Protein AF-A0A9Q1QP41-F1 (afdb_monomer_lite)

Radius of gyration: 83.21 Å; chains: 1; bounding box: 174×72×227 Å

pLDDT: mean 77.7, std 18.62, range [24.88, 98.06]

Foldseek 3Di:
DPPPCCAQPNPDPPGHLVVLLLVLLPDPPRDLLNSQVVCCVRCVPPPFKDDDPPDSRWIWGQALLGIDIGHSPCSSVQFQPDDDVVVLVVQLPDPPPVSVVVRDDDDPVPVPDPDRHTPSVVVVVVVVVVVVVCVVDDDDDDQDFDQDPVPDPPHGDPVRRVSSCSSVCVVVVVVCQQVFFPDKAFLVVVCVLQCLLPVVLVPDPDDSLVSNVVSCVSLVDPDWDGDPGITTHHPPVVVSSVVVVVVSVVVVVVVVVVVVVVVVVVVVVVVVVVVVVVVVVVVVVVVVVVVVVVVVVVVVVVVVVVVVVVVVVVVVVVVVVVVVVVVVVVVVVVVVVVVVVVVVVVVVVVVVVVVVVVVVVVVVVVVVVVVVVVVVVVVVVVVVVVPPPPDPDDDDDDDDDDDDDDDDDDDDDDDPPVVVVVVVVVVVVVVVVVVVVVVVVVVVVVVVVVVVVVVVVVVVVVDDDDDDDDDDDDDDDDDDDDDDCPDVVVVVVVVVVVVVVVVVVVVVVVVVVVPD

Sequence (516 aa):
MGGLTCAFYGRQKPGGIIALLDEACMFPRSTHETFAEKLYQTFNNHKRFSKPKLSRTDFTICHYAGEVTYQTEFFLDKNKDYVVPEHQELLSASKCAFVASLFPPLPEDSSKSAKFSSIGTRFKQQLQSLLETLNATEPHYIRCIKPNNLLKPAIFENSNVLQQLRCGGVLEAIRISCAGFPTRKPFSEFIDRCRVLAPEVTNGSCDEATACRKILEKVKLQGYQIGKTKVFLRAGQMAEIDAIRNEVLGRSATIIQRKFKTYSSHKWFIGLQAAATQIQAYCRGAVINALSWCRQYLARQNYKRKIKAAIATQCAIRKELAKRELTNLRKAAKETGALQEAKGKLEKQVEELTLHLEMEKRKRADIEEMKTQENAKLQQALQELRALLEKEHGAAASKVTGEVLAAQGAPAIDNELINRLTAENERLKADLEETKKQENAKIQLALQEMQKKFQESANERGESVGPLVLEIPIVKEVPVVKEVEVTAQELIDKLTAENDQLKVTCLVAAIVRSSA

Structure (mmCIF, N/CA/C/O backbone):
data_AF-A0A9Q1QP41-F1
#
_entry.id   AF-A0A9Q1QP41-F1
#
loop_
_atom_site.group_PDB
_atom_site.id
_atom_site.type_symbol
_atom_site.label_atom_id
_atom_site.label_alt_id
_atom_site.label_comp_id
_atom_site.label_asym_id
_atom_site.label_entity_id
_atom_site.label_seq_id
_atom_site.pdbx_PDB_ins_code
_atom_site.Cartn_x
_atom_site.Cartn_y
_atom_site.Cartn_z
_atom_site.occupancy
_atom_site.B_iso_or_equiv
_atom_site.auth_seq_id
_atom_site.auth_comp_id
_atom_site.auth_asym_id
_atom_site.auth_atom_id
_atom_site.pdbx_PDB_model_num
ATOM 1 N N . MET A 1 1 ? -17.644 4.722 26.328 1.00 33.34 1 MET A N 1
ATOM 2 C CA . MET A 1 1 ? -17.989 3.424 26.961 1.00 33.34 1 MET A CA 1
ATOM 3 C C . MET A 1 1 ? -18.200 3.481 28.483 1.00 33.34 1 MET A C 1
ATOM 5 O O . MET A 1 1 ? -18.913 2.623 28.982 1.00 33.34 1 MET A O 1
ATOM 9 N N . GLY A 1 2 ? -17.671 4.462 29.232 1.00 32.28 2 GLY A N 1
ATOM 10 C CA . GLY A 1 2 ? -17.651 4.436 30.713 1.00 32.28 2 GLY A CA 1
ATOM 11 C C . GLY A 1 2 ? -18.984 4.406 31.493 1.00 32.28 2 GLY A C 1
ATOM 12 O O . GLY A 1 2 ? -18.949 4.301 32.712 1.00 32.28 2 GLY A O 1
ATOM 13 N N . GLY A 1 3 ? -20.151 4.476 30.842 1.00 39.06 3 GLY A N 1
ATOM 14 C CA . GLY A 1 3 ? -21.454 4.468 31.529 1.00 39.06 3 GLY A CA 1
ATOM 15 C C . GLY A 1 3 ? -21.936 3.096 32.025 1.00 39.06 3 GLY A C 1
ATOM 16 O O . GLY A 1 3 ? -22.858 3.045 32.830 1.00 39.06 3 GLY A O 1
ATOM 17 N N . LEU A 1 4 ? -21.344 1.990 31.553 1.00 42.78 4 LEU A N 1
ATOM 18 C CA . LEU A 1 4 ? -21.784 0.621 31.885 1.00 42.78 4 LEU A CA 1
ATOM 19 C C . LEU A 1 4 ? -20.853 -0.125 32.840 1.00 42.78 4 LEU A C 1
ATOM 21 O O . LEU A 1 4 ? -21.316 -0.911 33.664 1.00 42.78 4 LEU A O 1
ATOM 25 N N . THR A 1 5 ? -19.553 0.160 32.780 1.00 48.53 5 THR A N 1
ATOM 26 C CA . THR A 1 5 ? -18.561 -0.388 33.714 1.00 48.53 5 THR A CA 1
ATOM 27 C C . THR A 1 5 ? -18.840 0.003 35.166 1.00 48.53 5 THR A C 1
ATOM 29 O O . THR A 1 5 ? -18.451 -0.735 36.065 1.00 48.53 5 THR A O 1
ATOM 32 N N . CYS A 1 6 ? -19.555 1.107 35.412 1.00 44.22 6 CYS A N 1
ATOM 33 C CA . CYS A 1 6 ? -19.912 1.528 36.766 1.00 44.22 6 CYS A CA 1
ATOM 34 C C . CYS A 1 6 ? -20.887 0.555 37.464 1.00 44.22 6 CYS A C 1
ATOM 36 O O . CYS A 1 6 ? -20.656 0.192 38.610 1.00 44.22 6 CYS A O 1
ATOM 38 N N . ALA A 1 7 ? -21.923 0.062 36.771 1.00 48.47 7 ALA A N 1
ATOM 39 C CA . ALA A 1 7 ? -22.954 -0.786 37.386 1.00 48.47 7 ALA A CA 1
ATOM 40 C C . ALA A 1 7 ? -22.481 -2.231 37.646 1.00 48.47 7 ALA A C 1
ATOM 42 O O . ALA A 1 7 ? -22.622 -2.754 38.750 1.00 48.47 7 ALA A O 1
ATOM 43 N N . PHE A 1 8 ? -21.880 -2.879 36.642 1.00 53.25 8 PHE A N 1
ATOM 44 C CA . PHE A 1 8 ? -21.422 -4.271 36.773 1.00 53.25 8 PHE A CA 1
ATOM 45 C C . PHE A 1 8 ? -20.099 -4.404 37.544 1.00 53.25 8 PHE A C 1
ATOM 47 O O . PHE A 1 8 ? -19.937 -5.334 38.332 1.00 53.25 8 PHE A O 1
ATOM 54 N N . TYR A 1 9 ? -19.155 -3.477 37.333 1.00 51.72 9 TYR A N 1
ATOM 55 C CA . TYR A 1 9 ? -17.759 -3.609 37.778 1.00 51.72 9 TYR A CA 1
ATOM 56 C C . TYR A 1 9 ? -17.292 -2.519 38.759 1.00 51.72 9 TYR A C 1
ATOM 58 O O . TYR A 1 9 ? -16.102 -2.505 39.098 1.00 51.72 9 TYR A O 1
ATOM 66 N N . GLY A 1 10 ? -18.198 -1.635 39.198 1.00 48.97 10 GLY A N 1
ATOM 67 C CA . GLY A 1 10 ? -17.926 -0.387 39.921 1.00 48.97 10 GLY A CA 1
ATOM 68 C C . GLY A 1 10 ? -16.823 -0.457 40.979 1.00 48.97 10 GLY A C 1
ATOM 69 O O . GLY A 1 10 ? -16.811 -1.348 41.826 1.00 48.97 10 GLY A O 1
ATOM 70 N N . ARG A 1 11 ? -15.888 0.506 40.916 1.00 46.28 11 ARG A N 1
ATOM 71 C CA . ARG A 1 11 ? -14.775 0.665 41.876 1.00 46.28 11 ARG A CA 1
ATOM 72 C C . ARG A 1 11 ? -15.128 1.543 43.093 1.00 46.28 11 ARG A C 1
ATOM 74 O O . ARG A 1 11 ? -14.310 1.660 43.997 1.00 46.28 11 ARG A O 1
ATOM 81 N N . GLN A 1 12 ? -16.306 2.170 43.119 1.00 49.28 12 GLN A N 1
ATOM 82 C CA . GLN A 1 12 ? -16.814 2.957 44.254 1.00 49.28 12 GLN A CA 1
ATOM 83 C C . GLN A 1 12 ? -17.942 2.204 44.973 1.00 49.28 12 GLN A C 1
ATOM 85 O O . GLN A 1 12 ? -18.531 1.290 44.400 1.00 49.28 12 GLN A O 1
ATOM 90 N N . LYS A 1 13 ? -18.219 2.570 46.232 1.00 46.12 13 LYS A N 1
ATOM 91 C CA . LYS A 1 13 ? -19.338 2.015 47.012 1.00 46.12 13 LYS A CA 1
ATOM 92 C C . LYS A 1 13 ? -20.673 2.687 46.617 1.00 46.12 13 LYS A C 1
ATOM 94 O O . LYS A 1 13 ? -20.651 3.883 46.329 1.00 46.12 13 LYS A O 1
ATOM 99 N N . PRO A 1 14 ? -21.816 1.976 46.680 1.00 52.53 14 PRO A N 1
ATOM 100 C CA . PRO A 1 14 ? -21.934 0.539 46.942 1.00 52.53 14 PRO A CA 1
ATOM 101 C C . PRO A 1 14 ? -21.363 -0.292 45.781 1.00 52.53 14 PRO A C 1
ATOM 103 O O . PRO A 1 14 ? -21.375 0.144 44.634 1.00 52.53 14 PRO A O 1
ATOM 106 N N . GLY A 1 15 ? -20.796 -1.460 46.100 1.00 66.00 15 GLY A N 1
ATOM 107 C CA . GLY A 1 15 ? -20.036 -2.260 45.136 1.00 66.00 15 GLY A CA 1
ATOM 108 C C . GLY A 1 15 ? -20.881 -2.739 43.953 1.00 66.00 15 GLY A C 1
ATOM 109 O O . GLY A 1 15 ? -22.064 -3.030 44.108 1.00 66.00 15 GLY A O 1
ATOM 110 N N . GLY A 1 16 ? -20.262 -2.837 42.771 1.00 82.62 16 GLY A N 1
ATOM 111 C CA . GLY A 1 16 ? -20.932 -3.329 41.562 1.00 82.62 16 GLY A CA 1
ATOM 112 C C . GLY A 1 16 ? -21.461 -4.763 41.702 1.00 82.62 16 GLY A C 1
ATOM 113 O O . GLY A 1 16 ? -21.002 -5.523 42.552 1.00 82.62 16 GLY A O 1
ATOM 114 N N . ILE A 1 17 ? -22.398 -5.142 40.829 1.00 88.81 17 ILE A N 1
ATOM 115 C CA . ILE A 1 17 ? -23.192 -6.388 40.916 1.00 88.81 17 ILE A CA 1
ATOM 116 C C . ILE A 1 17 ? -22.341 -7.645 41.168 1.00 88.81 17 ILE A C 1
ATOM 118 O O . ILE A 1 17 ? -22.714 -8.473 41.994 1.00 88.81 17 ILE A O 1
ATOM 122 N N . ILE A 1 18 ? -21.178 -7.771 40.517 1.00 87.88 18 ILE A N 1
ATOM 123 C CA . ILE A 1 18 ? -20.282 -8.928 40.698 1.00 87.88 18 ILE A CA 1
ATOM 124 C C . ILE A 1 18 ? -19.702 -8.983 42.119 1.00 87.88 18 ILE A C 1
ATOM 126 O O . ILE A 1 18 ? -19.605 -10.059 42.689 1.00 87.88 18 ILE A O 1
ATOM 130 N N . ALA A 1 19 ? -19.385 -7.843 42.740 1.00 86.62 19 ALA A N 1
ATOM 131 C CA . ALA A 1 19 ? -18.871 -7.821 44.110 1.00 86.62 19 ALA A CA 1
ATOM 132 C C . ALA A 1 19 ? -19.938 -8.247 45.135 1.00 86.62 19 ALA A C 1
ATOM 134 O O . ALA A 1 19 ? -19.614 -8.927 46.102 1.00 86.62 19 ALA A O 1
ATOM 135 N N . LEU A 1 20 ? -21.209 -7.895 44.903 1.00 89.19 20 LEU A N 1
ATOM 136 C CA . LEU A 1 20 ? -22.331 -8.358 45.731 1.00 89.19 20 LEU A CA 1
ATOM 137 C C . LEU A 1 20 ? -22.623 -9.850 45.516 1.00 89.19 20 LEU A C 1
ATOM 139 O O . LEU A 1 20 ? -23.055 -10.521 46.450 1.00 89.19 20 LEU A O 1
ATOM 143 N N . LEU A 1 21 ? -22.381 -10.368 44.306 1.00 89.81 21 LEU A N 1
ATOM 144 C CA . LEU A 1 21 ? -22.495 -11.794 43.997 1.00 89.81 21 LEU A CA 1
ATOM 145 C C . LEU A 1 21 ? -21.377 -12.593 44.679 1.00 89.81 21 LEU A C 1
ATOM 147 O O . LEU A 1 21 ? -21.660 -13.608 45.307 1.00 89.81 21 LEU A O 1
ATOM 151 N N . ASP A 1 22 ? -20.134 -12.112 44.609 1.00 87.69 22 ASP A N 1
ATOM 152 C CA . ASP A 1 22 ? -18.974 -12.702 45.285 1.00 87.69 22 ASP A CA 1
ATOM 153 C C . ASP A 1 22 ? -19.175 -12.725 46.810 1.00 87.69 22 ASP A C 1
ATOM 155 O O . ASP A 1 22 ? -18.980 -13.754 47.451 1.00 87.69 22 ASP A O 1
ATOM 159 N N . GLU A 1 23 ? -19.647 -11.614 47.384 1.00 87.12 23 GLU A N 1
ATOM 160 C CA . GLU A 1 23 ? -19.999 -11.514 48.804 1.00 87.12 23 GLU A CA 1
ATOM 161 C C . GLU A 1 23 ? -21.119 -12.496 49.186 1.00 87.12 23 GLU A C 1
ATOM 163 O O . GLU A 1 23 ? -20.999 -13.211 50.179 1.00 87.12 23 GLU A O 1
ATOM 168 N N . ALA A 1 24 ? -22.184 -12.590 48.382 1.00 89.00 24 ALA A N 1
ATOM 169 C CA . ALA A 1 24 ? -23.269 -13.540 48.616 1.00 89.00 24 ALA A CA 1
ATOM 170 C C . ALA A 1 24 ? -22.795 -15.002 48.526 1.00 89.00 24 ALA A C 1
ATOM 172 O O . ALA A 1 24 ? -23.235 -15.823 49.329 1.00 89.00 24 ALA A O 1
ATOM 173 N N . CYS A 1 25 ? -21.866 -15.330 47.619 1.00 88.12 25 CYS A N 1
ATOM 174 C CA . CYS A 1 25 ? -21.309 -16.680 47.481 1.00 88.12 25 CYS A CA 1
ATOM 175 C C . CYS A 1 25 ? -20.514 -17.149 48.710 1.00 88.12 25 CYS A C 1
ATOM 177 O O . CYS A 1 25 ? -20.452 -18.354 48.947 1.00 88.12 25 CYS A O 1
ATOM 179 N N . MET A 1 26 ? -19.935 -16.231 49.494 1.00 83.75 26 MET A N 1
ATOM 180 C CA . MET A 1 26 ? -19.197 -16.563 50.723 1.00 83.75 26 MET A CA 1
ATOM 181 C C . MET A 1 26 ? -20.103 -16.865 51.931 1.00 83.75 26 MET A C 1
ATOM 183 O O . MET A 1 26 ? -19.627 -17.419 52.920 1.00 83.75 26 MET A O 1
ATOM 187 N N . PHE A 1 27 ? -21.394 -16.520 51.884 1.00 85.12 27 PHE A N 1
ATOM 188 C CA . PHE A 1 27 ? -22.331 -16.750 52.988 1.00 85.12 27 PHE A CA 1
ATOM 189 C C . PHE A 1 27 ? -23.117 -18.067 52.797 1.00 85.12 27 PHE A C 1
ATOM 191 O O . PHE A 1 27 ? -23.919 -18.156 51.866 1.00 85.12 27 PHE A O 1
ATOM 198 N N . PRO A 1 28 ? -22.998 -19.071 53.698 1.00 79.06 28 PRO A N 1
ATOM 199 C CA . PRO A 1 28 ? -23.593 -20.405 53.501 1.00 79.06 28 PRO A CA 1
ATOM 200 C C . PRO A 1 28 ? -25.126 -20.476 53.409 1.00 79.06 28 PRO A C 1
ATOM 202 O O . PRO A 1 28 ? -25.661 -21.517 53.045 1.00 79.06 28 PRO A O 1
ATOM 205 N N . ARG A 1 29 ? -25.841 -19.403 53.776 1.00 85.88 29 ARG A N 1
ATOM 206 C CA . ARG A 1 29 ? -27.313 -19.314 53.715 1.00 85.88 29 ARG A CA 1
ATOM 207 C C . ARG A 1 29 ? -27.829 -18.388 52.605 1.00 85.88 29 ARG A C 1
ATOM 209 O O . ARG A 1 29 ? -29.033 -18.160 52.538 1.00 85.88 29 ARG A O 1
ATOM 216 N N . SER A 1 30 ? -26.955 -17.846 51.754 1.00 88.00 30 SER A N 1
ATOM 217 C CA . SER A 1 30 ? -27.391 -17.045 50.606 1.00 88.00 30 SER A CA 1
ATOM 218 C C . SER A 1 30 ? -28.093 -17.913 49.573 1.00 88.00 30 SER A C 1
ATOM 220 O O . SER A 1 30 ? -27.521 -18.878 49.066 1.00 88.00 30 SER A O 1
ATOM 222 N N . THR A 1 31 ? -29.293 -17.501 49.192 1.00 91.75 31 THR A N 1
ATOM 223 C CA . THR A 1 31 ? -30.019 -18.028 48.036 1.00 91.75 31 THR A CA 1
ATOM 224 C C . THR A 1 31 ? -30.127 -16.956 46.946 1.00 91.75 31 THR A C 1
ATOM 226 O O . THR A 1 31 ? -29.880 -15.767 47.191 1.00 91.75 31 THR A O 1
ATOM 229 N N . HIS A 1 32 ? -30.486 -17.353 45.725 1.00 90.75 32 HIS A N 1
ATOM 230 C CA . HIS A 1 32 ? -30.602 -16.425 44.597 1.00 90.75 32 HIS A CA 1
ATOM 231 C C . HIS A 1 32 ? -31.661 -15.327 44.822 1.00 90.75 32 HIS A C 1
ATOM 233 O O . HIS A 1 32 ? -31.469 -14.190 44.392 1.00 90.75 32 HIS A O 1
ATOM 239 N N . GLU A 1 33 ? -32.712 -15.626 45.587 1.00 92.50 33 GLU A N 1
ATOM 240 C CA . GLU A 1 33 ? -33.729 -14.678 46.040 1.00 92.50 33 GLU A CA 1
ATOM 241 C C . GLU A 1 33 ? -33.132 -13.633 46.993 1.00 92.50 33 GLU A C 1
ATOM 243 O O . GLU A 1 33 ? -33.290 -12.435 46.762 1.00 92.50 33 GLU A O 1
ATOM 248 N N . THR A 1 34 ? -32.365 -14.053 48.010 1.00 92.75 34 THR A N 1
ATOM 249 C CA . THR A 1 34 ? -31.707 -13.109 48.941 1.00 92.75 34 THR A CA 1
ATOM 250 C C . THR A 1 34 ? -30.690 -12.207 48.232 1.00 92.75 34 THR A C 1
ATOM 252 O O . THR A 1 34 ? -30.554 -11.027 48.562 1.00 92.75 34 THR A O 1
ATOM 255 N N . PHE A 1 35 ? -30.014 -12.727 47.199 1.00 92.62 35 PHE A N 1
ATOM 256 C CA . PHE A 1 35 ? -29.148 -11.936 46.327 1.00 92.62 35 PHE A CA 1
ATOM 257 C C . PHE A 1 35 ? -29.953 -10.915 45.506 1.00 92.62 35 PHE A C 1
ATOM 259 O O . PHE A 1 35 ? -29.581 -9.740 45.467 1.00 92.62 35 PHE A O 1
ATOM 266 N N . ALA A 1 36 ? -31.081 -11.317 44.912 1.00 92.69 36 ALA A N 1
ATOM 267 C CA . ALA A 1 36 ? -31.972 -10.413 44.184 1.00 92.69 36 ALA A CA 1
ATOM 268 C C . ALA A 1 36 ? -32.502 -9.277 45.074 1.00 92.69 36 ALA A C 1
ATOM 270 O O . ALA A 1 36 ? -32.464 -8.110 44.681 1.00 92.69 36 ALA A O 1
ATOM 271 N N . GLU A 1 37 ? -32.927 -9.592 46.301 1.00 91.56 37 GLU A N 1
ATOM 272 C CA . GLU A 1 37 ? -33.357 -8.596 47.285 1.00 91.56 37 GLU A CA 1
ATOM 273 C C . GLU A 1 37 ? -32.246 -7.605 47.631 1.00 91.56 37 GLU A C 1
ATOM 275 O O . GLU A 1 37 ? -32.479 -6.392 47.605 1.00 91.56 37 GLU A O 1
ATOM 280 N N . LYS A 1 38 ? -31.018 -8.091 47.846 1.00 90.56 38 LYS A N 1
ATOM 281 C CA . LYS A 1 38 ? -29.847 -7.237 48.076 1.00 90.56 38 LYS A CA 1
ATOM 282 C C . LYS A 1 38 ? -29.550 -6.324 46.879 1.00 90.56 38 LYS A C 1
ATOM 284 O O . LYS A 1 38 ? -29.222 -5.152 47.080 1.00 90.56 38 LYS A O 1
ATOM 289 N N . LEU A 1 39 ? -29.716 -6.804 45.641 1.00 90.44 39 LEU A N 1
ATOM 290 C CA . LEU A 1 39 ? -29.603 -5.968 44.438 1.00 90.44 39 LEU A CA 1
ATOM 291 C C . LEU A 1 39 ? -30.684 -4.878 44.393 1.00 90.44 39 LEU A C 1
ATOM 293 O O . LEU A 1 39 ? -30.351 -3.718 44.150 1.00 90.44 39 LEU A O 1
ATOM 297 N N . TYR A 1 40 ? -31.954 -5.208 44.663 1.00 91.00 40 TYR A N 1
ATOM 298 C CA . TYR A 1 40 ? -33.032 -4.210 44.681 1.00 91.00 40 TYR A CA 1
ATOM 299 C C . TYR A 1 40 ? -32.802 -3.140 45.756 1.00 91.00 40 TYR A C 1
ATOM 301 O O . TYR A 1 40 ? -32.973 -1.956 45.474 1.00 91.00 40 TYR A O 1
ATOM 309 N N . GLN A 1 41 ? -32.378 -3.535 46.962 1.00 89.38 41 GLN A N 1
ATOM 310 C CA . GLN A 1 41 ? -32.048 -2.607 48.050 1.00 89.38 41 GLN A CA 1
ATOM 311 C C . GLN A 1 41 ? -30.871 -1.688 47.685 1.00 89.38 41 GLN A C 1
ATOM 313 O O . GLN A 1 41 ? -30.905 -0.498 47.985 1.00 89.38 41 GLN A O 1
ATOM 318 N N . THR A 1 42 ? -29.850 -2.223 47.007 1.00 87.62 42 THR A N 1
ATOM 319 C CA . THR A 1 42 ? -28.619 -1.483 46.679 1.00 87.62 42 THR A CA 1
ATOM 320 C C . THR A 1 42 ? -28.773 -0.540 45.479 1.00 87.62 42 THR A C 1
ATOM 322 O O . THR A 1 42 ? -28.139 0.515 45.443 1.00 87.62 42 THR A O 1
ATOM 325 N N . PHE A 1 43 ? -29.596 -0.901 44.488 1.00 87.00 43 PHE A N 1
ATOM 326 C CA . PHE A 1 43 ? -29.675 -0.198 43.199 1.00 87.00 43 PHE A CA 1
ATOM 327 C C . PHE A 1 43 ? -31.044 0.425 42.875 1.00 87.00 43 PHE A C 1
ATOM 329 O O . PHE A 1 43 ? -31.229 0.895 41.753 1.00 87.00 43 PHE A O 1
ATOM 336 N N . ASN A 1 44 ? -31.981 0.494 43.830 1.00 83.81 44 ASN A N 1
ATOM 337 C CA . ASN A 1 44 ? -33.319 1.092 43.658 1.00 83.81 44 ASN A CA 1
ATOM 338 C C . ASN A 1 44 ? -33.335 2.451 42.924 1.00 83.81 44 ASN A C 1
ATOM 340 O O . ASN A 1 44 ? -34.170 2.673 42.051 1.00 83.81 44 ASN A O 1
ATOM 344 N N . ASN A 1 45 ? -32.393 3.339 43.244 1.00 83.69 45 ASN A N 1
ATOM 345 C CA . ASN A 1 45 ? -32.300 4.700 42.712 1.00 83.69 45 ASN A CA 1
ATOM 346 C C . ASN A 1 45 ? -31.400 4.812 41.462 1.00 83.69 45 ASN A C 1
ATOM 348 O O . ASN A 1 45 ? -31.174 5.910 40.943 1.00 83.69 45 ASN A O 1
ATOM 352 N N . HIS A 1 46 ? -30.832 3.705 40.976 1.00 84.25 46 HIS A N 1
ATOM 353 C CA . HIS A 1 46 ? -29.846 3.727 39.901 1.00 84.25 46 HIS A CA 1
ATOM 354 C C . HIS A 1 46 ? -30.514 3.698 38.517 1.00 84.25 46 HIS A C 1
ATOM 356 O O . HIS A 1 46 ? -31.044 2.676 38.095 1.00 84.25 46 HIS A O 1
ATOM 362 N N . LYS A 1 47 ? -30.395 4.796 37.751 1.00 85.31 47 LYS A N 1
ATOM 363 C CA . LYS A 1 47 ? -31.036 5.058 36.431 1.00 85.31 47 LYS A CA 1
ATOM 364 C C . LYS A 1 47 ? -30.804 4.026 35.302 1.00 85.31 47 LYS A C 1
ATOM 366 O O . LYS A 1 47 ? -31.181 4.280 34.161 1.00 85.31 47 LYS A O 1
ATOM 371 N N . ARG A 1 48 ? -30.108 2.919 35.565 1.00 85.31 48 ARG A N 1
ATOM 372 C CA . ARG A 1 48 ? -29.816 1.827 34.617 1.00 85.31 48 ARG A CA 1
ATOM 373 C C . ARG A 1 48 ? -30.174 0.440 35.164 1.00 85.31 48 ARG A C 1
ATOM 375 O O . ARG A 1 48 ? -29.783 -0.547 34.554 1.00 85.31 48 ARG A O 1
ATOM 382 N N . PHE A 1 49 ? -30.859 0.368 36.301 1.00 89.75 49 PHE A N 1
ATOM 383 C CA . PHE A 1 49 ? -31.297 -0.859 36.961 1.00 89.75 49 PHE A CA 1
ATOM 384 C C . PHE A 1 49 ? -32.794 -0.744 37.275 1.00 89.75 49 PHE A C 1
ATOM 386 O O . PHE A 1 49 ? -33.256 0.315 37.696 1.00 89.75 49 PHE A O 1
ATOM 393 N N . SER A 1 50 ? -33.559 -1.813 37.068 1.00 89.69 50 SER A N 1
ATOM 394 C CA . SER A 1 50 ? -34.999 -1.841 37.337 1.00 89.69 50 SER A CA 1
ATOM 395 C C . SER A 1 50 ? -35.470 -3.233 37.768 1.00 89.69 50 SER A C 1
ATOM 397 O O . SER A 1 50 ? -34.925 -4.261 37.354 1.00 89.69 50 SER A O 1
ATOM 399 N N . LYS A 1 51 ? -36.503 -3.282 38.620 1.00 90.69 51 LYS A N 1
ATOM 400 C CA . LYS A 1 51 ? -37.169 -4.536 38.992 1.00 90.69 51 LYS A CA 1
ATOM 401 C C . LYS A 1 51 ? -38.263 -4.866 37.958 1.00 90.69 51 LYS A C 1
ATOM 403 O O . LYS A 1 51 ? -39.143 -4.027 37.749 1.00 90.69 51 LYS A O 1
ATOM 408 N N . PRO A 1 52 ? -38.247 -6.047 37.311 1.00 90.75 52 PRO A N 1
ATOM 409 C CA . PRO A 1 52 ? -39.328 -6.483 36.432 1.00 90.75 52 PRO A CA 1
ATOM 410 C C . PRO A 1 52 ? -40.632 -6.672 37.221 1.00 90.75 52 PRO A C 1
ATOM 412 O O . PRO A 1 52 ? -40.624 -7.112 38.366 1.00 90.75 52 PRO A O 1
ATOM 415 N N . LYS A 1 53 ? -41.775 -6.356 36.600 1.00 87.19 53 LYS A N 1
ATOM 416 C CA . LYS A 1 53 ? -43.088 -6.348 37.278 1.00 87.19 53 LYS A CA 1
ATOM 417 C C . LYS A 1 53 ? -43.626 -7.738 37.641 1.00 87.19 53 LYS A C 1
ATOM 419 O O . LYS A 1 53 ? -44.418 -7.850 38.568 1.00 87.19 53 LYS A O 1
ATOM 424 N N . LEU A 1 54 ? -43.244 -8.763 36.876 1.00 86.50 54 LEU A N 1
ATOM 425 C CA . LEU A 1 54 ? -43.816 -10.116 36.944 1.00 86.50 54 LEU A CA 1
ATOM 426 C C . LEU A 1 54 ? -42.958 -11.109 37.738 1.00 86.50 54 LEU A C 1
ATOM 428 O O . LEU A 1 54 ? -43.472 -12.136 38.168 1.00 86.50 54 LEU A O 1
ATOM 432 N N . SER A 1 55 ? -41.672 -10.812 37.941 1.00 87.88 55 SER A N 1
ATOM 433 C CA . SER A 1 55 ? -40.738 -11.695 38.640 1.00 87.88 55 SER A CA 1
ATOM 434 C C . SER A 1 55 ? -40.306 -11.100 39.976 1.00 87.88 55 SER A C 1
ATOM 436 O O . SER A 1 55 ? -40.092 -9.892 40.113 1.00 87.88 55 SER A O 1
ATOM 438 N N . ARG A 1 56 ? -40.180 -11.964 40.985 1.00 86.69 56 ARG A N 1
ATOM 439 C CA . ARG A 1 56 ? -39.724 -11.583 42.327 1.00 86.69 56 ARG A CA 1
ATOM 440 C C . ARG A 1 56 ? -38.204 -11.604 42.471 1.00 86.69 56 ARG A C 1
ATOM 442 O O . ARG A 1 56 ? -37.719 -10.903 43.360 1.00 86.69 56 ARG A O 1
ATOM 449 N N . THR A 1 57 ? -37.523 -12.361 41.610 1.00 90.81 57 THR A N 1
ATOM 450 C CA . THR A 1 57 ? -36.111 -12.772 41.681 1.00 90.81 57 THR A CA 1
ATOM 451 C C . THR A 1 57 ? -35.235 -12.141 40.601 1.00 90.81 57 THR A C 1
ATOM 453 O O . THR A 1 57 ? -34.031 -11.984 40.788 1.00 90.81 57 THR A O 1
ATOM 456 N N . ASP A 1 58 ? -35.811 -11.776 39.459 1.00 93.50 58 ASP A N 1
ATOM 457 C CA . ASP A 1 58 ? -35.032 -11.347 38.294 1.00 93.50 58 ASP A CA 1
ATOM 458 C C . ASP A 1 58 ? -34.754 -9.841 38.344 1.00 93.50 58 ASP A C 1
ATOM 460 O O . ASP A 1 58 ? -35.496 -9.076 38.966 1.00 93.50 58 ASP A O 1
ATOM 464 N N . PHE A 1 59 ? -33.705 -9.371 37.674 1.00 92.50 59 PHE A N 1
ATOM 465 C CA . PHE A 1 59 ? -33.381 -7.941 37.609 1.00 92.50 59 PHE A CA 1
ATOM 466 C C . PHE A 1 59 ? -33.151 -7.489 36.170 1.00 92.50 59 PHE A C 1
ATOM 468 O O . PHE A 1 59 ? -32.662 -8.247 35.341 1.00 92.50 59 PHE A O 1
ATOM 475 N N . THR A 1 60 ? -33.507 -6.246 35.855 1.00 91.56 60 THR A N 1
ATOM 476 C CA . THR A 1 60 ? -33.356 -5.680 34.508 1.00 91.56 60 THR A CA 1
ATOM 477 C C . THR A 1 60 ? -32.303 -4.583 34.505 1.00 91.56 60 THR A C 1
ATOM 479 O O . THR A 1 60 ? -32.237 -3.767 35.424 1.00 91.56 60 THR A O 1
ATOM 482 N N . ILE A 1 61 ? -31.454 -4.569 33.476 1.00 89.81 61 ILE A N 1
ATOM 483 C CA . ILE A 1 61 ? -30.416 -3.553 33.283 1.00 89.81 61 ILE A CA 1
ATOM 484 C C . ILE A 1 61 ? -30.596 -2.888 31.925 1.00 89.81 61 ILE A C 1
ATOM 486 O O . ILE A 1 61 ? -30.736 -3.544 30.894 1.00 89.81 61 ILE A O 1
ATOM 490 N N . CYS A 1 62 ? -30.557 -1.560 31.917 1.00 85.06 62 CYS A N 1
ATOM 491 C CA . CYS A 1 62 ? -30.713 -0.747 30.717 1.00 85.06 62 CYS A CA 1
ATOM 492 C C . CYS A 1 62 ? -29.344 -0.604 30.024 1.00 85.06 62 CYS A C 1
ATOM 494 O O . CYS A 1 62 ? -28.643 0.398 30.201 1.00 85.06 62 CYS A O 1
ATOM 496 N N . HIS A 1 63 ? -28.917 -1.609 29.260 1.00 80.19 63 HIS A N 1
ATOM 497 C CA . HIS A 1 63 ? -27.659 -1.571 28.510 1.00 80.19 63 HIS A CA 1
ATOM 498 C C . HIS A 1 63 ? -27.668 -0.496 27.406 1.00 80.19 63 HIS A C 1
ATOM 500 O O . HIS A 1 63 ? -28.664 0.171 27.129 1.00 80.19 63 HIS A O 1
ATOM 506 N N . TYR A 1 64 ? -26.523 -0.312 26.743 1.00 71.62 64 TYR A N 1
ATOM 507 C CA . TYR A 1 64 ? -26.415 0.576 25.582 1.00 71.62 64 TYR A CA 1
ATOM 508 C C . TYR A 1 64 ? -27.238 0.060 24.385 1.00 71.62 64 TYR A C 1
ATOM 510 O O . TYR A 1 64 ? -27.596 0.836 23.502 1.00 71.62 64 TYR A O 1
ATOM 518 N N . ALA A 1 65 ? -27.509 -1.250 24.353 1.00 68.38 65 ALA A N 1
ATOM 519 C CA . ALA A 1 65 ? -28.210 -1.931 23.271 1.00 68.38 65 ALA A CA 1
ATOM 520 C C . ALA A 1 65 ? -29.735 -2.041 23.477 1.00 68.38 65 ALA A C 1
ATOM 522 O O . ALA A 1 65 ? -30.447 -2.425 22.553 1.00 68.38 65 ALA A O 1
ATOM 523 N N . GLY A 1 66 ? -30.230 -1.712 24.672 1.00 78.81 66 GLY A N 1
ATOM 524 C CA . GLY A 1 66 ? -31.601 -1.976 25.107 1.00 78.81 66 GLY A CA 1
ATOM 525 C C . GLY A 1 66 ? -31.633 -2.498 26.543 1.00 78.81 66 GLY A C 1
ATOM 526 O O . GLY A 1 66 ? -30.595 -2.585 27.202 1.00 78.81 66 GLY A O 1
ATOM 527 N N . GLU A 1 67 ? -32.819 -2.834 27.033 1.00 85.25 67 GLU A N 1
ATOM 528 C CA . GLU A 1 67 ? -32.993 -3.435 28.357 1.00 85.25 67 GLU A CA 1
ATOM 529 C C . GLU A 1 67 ? -32.822 -4.957 28.288 1.00 85.25 67 GLU A C 1
ATOM 531 O O . GLU A 1 67 ? -33.262 -5.592 27.331 1.00 85.25 67 GLU A O 1
ATOM 536 N N . VAL A 1 68 ? -32.158 -5.535 29.290 1.00 89.12 68 VAL A N 1
ATOM 537 C CA . VAL A 1 68 ? -31.931 -6.982 29.410 1.00 89.12 68 VAL A CA 1
ATOM 538 C C . VAL A 1 68 ? -32.339 -7.419 30.809 1.00 89.12 68 VAL A C 1
ATOM 540 O O . VAL A 1 68 ? -31.808 -6.901 31.794 1.00 89.12 68 VAL A O 1
ATOM 543 N N . THR A 1 69 ? -33.276 -8.360 30.897 1.00 92.19 69 THR A N 1
ATOM 544 C CA . THR A 1 69 ? -33.669 -9.008 32.153 1.00 92.19 69 THR A CA 1
ATOM 545 C C . THR A 1 69 ? -32.812 -10.249 32.379 1.00 92.19 69 THR A C 1
ATOM 547 O O . THR A 1 69 ? -32.699 -11.103 31.503 1.00 92.19 69 THR A O 1
ATOM 550 N N . TYR A 1 70 ? -32.209 -10.339 33.559 1.00 92.94 70 TYR A N 1
ATOM 551 C CA . TYR A 1 70 ? -31.371 -11.440 34.012 1.00 92.94 70 TYR A CA 1
ATOM 552 C C . TYR A 1 70 ? -32.122 -12.260 35.058 1.00 92.94 70 TYR A C 1
ATOM 554 O O . TYR A 1 70 ? -32.524 -11.727 36.096 1.00 92.94 70 TYR A O 1
ATOM 562 N N . GLN A 1 71 ? -32.272 -13.555 34.789 1.00 94.00 71 GLN A N 1
ATOM 563 C CA . GLN A 1 71 ? -32.781 -14.523 35.757 1.00 94.00 71 GLN A CA 1
ATOM 564 C C . GLN A 1 71 ? -31.681 -14.851 36.766 1.00 94.00 71 GLN A C 1
ATOM 566 O O . GLN A 1 71 ? -30.581 -15.217 36.359 1.00 94.00 71 GLN A O 1
ATOM 571 N N . THR A 1 72 ? -31.949 -14.717 38.065 1.00 92.06 72 THR A N 1
ATOM 572 C CA . THR A 1 72 ? -30.938 -14.951 39.122 1.00 92.06 72 THR A CA 1
ATOM 573 C C . THR A 1 72 ? -30.721 -16.430 39.449 1.00 92.06 72 THR A C 1
ATOM 575 O O . THR A 1 72 ? -29.795 -16.770 40.185 1.00 92.06 72 THR A O 1
ATOM 578 N N . GLU A 1 73 ? -31.530 -17.325 38.888 1.00 92.31 73 GLU A N 1
ATOM 579 C CA . GLU A 1 73 ? -31.451 -18.766 39.119 1.00 92.31 73 GLU A CA 1
ATOM 580 C C . GLU A 1 73 ? -30.045 -19.332 38.811 1.00 92.31 73 GLU A C 1
ATOM 582 O O . GLU A 1 73 ? -29.443 -19.101 37.750 1.00 92.31 73 GLU A O 1
ATOM 587 N N . PHE A 1 74 ? -29.495 -20.070 39.779 1.00 90.62 74 PHE A N 1
ATOM 588 C CA . PHE A 1 74 ? -28.129 -20.608 39.778 1.00 90.62 74 PHE A CA 1
ATOM 589 C C . PHE A 1 74 ? -26.992 -19.567 39.642 1.00 90.62 74 PHE A C 1
ATOM 591 O O . PHE A 1 74 ? -25.858 -19.959 39.375 1.00 90.62 74 PHE A O 1
ATOM 598 N N . PHE A 1 75 ? -27.223 -18.253 39.815 1.00 91.44 75 PHE A N 1
ATOM 599 C CA . PHE A 1 75 ? -26.139 -17.249 39.725 1.00 91.44 75 PHE A CA 1
ATOM 600 C C . PHE A 1 75 ? -25.025 -17.481 40.751 1.00 91.44 75 PHE A C 1
ATOM 602 O O . PHE A 1 75 ? -23.852 -17.307 40.427 1.00 91.44 75 PHE A O 1
ATOM 609 N N . LEU A 1 76 ? -25.384 -17.870 41.979 1.00 89.56 76 LEU A N 1
ATOM 610 C CA . LEU A 1 76 ? -24.415 -18.157 43.038 1.00 89.56 76 LEU A CA 1
ATOM 611 C C . LEU A 1 76 ? -23.564 -19.376 42.667 1.00 89.56 76 LEU A C 1
ATOM 613 O O . LEU A 1 76 ? -22.341 -19.331 42.734 1.00 89.56 76 LEU A O 1
ATOM 617 N N . ASP A 1 77 ? -24.204 -20.452 42.220 1.00 87.62 77 ASP A N 1
ATOM 618 C CA . ASP A 1 77 ? -23.541 -21.733 41.966 1.00 87.62 77 ASP A CA 1
ATOM 619 C C . ASP A 1 77 ? -22.702 -21.708 40.684 1.00 87.62 77 ASP A C 1
ATOM 621 O O . ASP A 1 77 ? -21.629 -22.296 40.645 1.00 87.62 77 ASP A O 1
ATOM 625 N N . LYS A 1 78 ? -23.109 -20.913 39.685 1.00 90.06 78 LYS A N 1
ATOM 626 C CA . LYS A 1 78 ? -22.303 -20.593 38.492 1.00 90.06 78 LYS A CA 1
ATOM 627 C C . LYS A 1 78 ? -21.121 -19.650 38.774 1.00 90.06 78 LYS A C 1
ATOM 629 O O . LYS A 1 78 ? -20.296 -19.470 37.886 1.00 90.06 78 LYS A O 1
ATOM 634 N N . ASN A 1 79 ? -21.048 -19.005 39.943 1.00 89.69 79 ASN A N 1
ATOM 635 C CA . ASN A 1 79 ? -19.964 -18.072 40.296 1.00 89.69 79 ASN A CA 1
ATOM 636 C C . ASN A 1 79 ? -18.954 -18.662 41.299 1.00 89.69 79 ASN A C 1
ATOM 638 O O . ASN A 1 79 ? -17.808 -18.208 41.351 1.00 89.69 79 ASN A O 1
ATOM 642 N N . LYS A 1 80 ? -19.360 -19.684 42.065 1.00 84.56 80 LYS A N 1
ATOM 643 C CA . LYS A 1 80 ? -18.478 -20.526 42.885 1.00 84.56 80 LYS A CA 1
ATOM 644 C C . LYS A 1 80 ? -17.591 -21.380 41.961 1.00 84.56 80 LYS A C 1
ATOM 646 O O . LYS A 1 80 ? -18.032 -22.420 41.484 1.00 84.56 80 LYS A O 1
ATOM 651 N N . ASP A 1 81 ? -16.341 -20.964 41.734 1.00 73.25 81 ASP A N 1
ATOM 652 C CA . ASP A 1 81 ? -15.309 -21.721 40.984 1.00 73.25 81 ASP A CA 1
ATOM 653 C C . ASP A 1 81 ? -14.796 -22.910 41.840 1.00 73.25 81 ASP A C 1
ATOM 655 O O . ASP A 1 81 ? -13.625 -22.986 42.209 1.00 73.25 81 ASP A O 1
ATOM 659 N N . TYR A 1 82 ? -15.711 -23.781 42.293 1.00 71.81 82 TYR A N 1
ATOM 660 C CA . TYR A 1 82 ? -15.439 -24.802 43.309 1.00 71.81 82 TYR A CA 1
ATOM 661 C C . TYR A 1 82 ? -14.774 -26.043 42.705 1.00 71.81 82 TYR A C 1
ATOM 663 O O . TYR A 1 82 ? -15.432 -26.991 42.273 1.00 71.81 82 TYR A O 1
ATOM 671 N N . VAL A 1 83 ? -13.443 -26.033 42.716 1.00 70.94 83 VAL A N 1
ATOM 672 C CA . VAL A 1 83 ? -12.603 -27.210 42.481 1.00 70.94 83 VAL A CA 1
ATOM 673 C C . VAL A 1 83 ? -12.243 -27.831 43.831 1.00 70.94 83 VAL A C 1
ATOM 675 O O . VAL A 1 83 ? -11.755 -27.142 44.723 1.00 70.94 83 VAL A O 1
ATOM 678 N N . VAL A 1 84 ? -12.479 -29.136 43.971 1.00 80.56 84 VAL A N 1
ATOM 679 C CA . VAL A 1 84 ? -12.056 -29.945 45.126 1.00 80.56 84 VAL A CA 1
ATOM 680 C C . VAL A 1 84 ? -10.535 -30.159 45.034 1.00 80.56 84 VAL A C 1
ATOM 682 O O . VAL A 1 84 ? -10.103 -30.791 44.063 1.00 80.56 84 VAL A O 1
ATOM 685 N N . PRO A 1 85 ? -9.711 -29.649 45.974 1.00 80.69 85 PRO A N 1
ATOM 686 C CA . PRO A 1 85 ? -8.249 -29.751 45.894 1.00 80.69 85 PRO A CA 1
ATOM 687 C C . PRO A 1 85 ? -7.752 -31.193 45.758 1.00 80.69 85 PRO A C 1
ATOM 689 O O . PRO A 1 85 ? -6.919 -31.482 44.905 1.00 80.69 85 PRO A O 1
ATOM 692 N N . GLU A 1 86 ? -8.353 -32.116 46.504 1.00 85.50 86 GLU A N 1
ATOM 693 C CA . GLU A 1 86 ? -8.024 -33.542 46.524 1.00 85.50 86 GLU A CA 1
ATOM 694 C C . GLU A 1 86 ? -8.239 -34.204 45.148 1.00 85.50 86 GLU A C 1
ATOM 696 O O . GLU A 1 86 ? -7.505 -35.115 44.761 1.00 85.50 86 GLU A O 1
ATOM 701 N N . HIS A 1 87 ? -9.212 -33.722 44.362 1.00 87.75 87 HIS A N 1
ATOM 702 C CA . HIS A 1 87 ? -9.408 -34.173 42.981 1.00 87.75 87 HIS A CA 1
ATOM 703 C C . HIS A 1 87 ? -8.329 -33.614 42.042 1.00 87.75 87 HIS A C 1
ATOM 705 O O . HIS A 1 87 ? -7.881 -34.329 41.146 1.00 87.75 87 HIS A O 1
ATOM 711 N N . GLN A 1 88 ? -7.892 -32.363 42.232 1.00 84.12 88 GLN A N 1
ATOM 712 C CA . GLN A 1 88 ? -6.801 -31.783 41.440 1.00 84.12 88 GLN A CA 1
ATOM 713 C C . GLN A 1 88 ? -5.466 -32.473 41.750 1.00 84.12 88 GLN A C 1
ATOM 715 O O . GLN A 1 88 ? -4.732 -32.808 40.821 1.00 84.12 88 GLN A O 1
ATOM 720 N N . GLU A 1 89 ? -5.179 -32.758 43.022 1.00 86.12 89 GLU A N 1
ATOM 721 C CA . GLU A 1 89 ? -4.000 -33.521 43.441 1.00 86.12 89 GLU A CA 1
ATOM 722 C C . GLU A 1 89 ? -3.993 -34.916 42.801 1.00 86.12 89 GLU A C 1
ATOM 724 O O . GLU A 1 89 ? -3.038 -35.260 42.101 1.00 86.12 89 GLU A O 1
ATOM 729 N N . LEU A 1 90 ? -5.092 -35.674 42.920 1.00 90.25 90 LEU A N 1
ATOM 730 C CA . LEU A 1 90 ? -5.241 -37.003 42.311 1.00 90.25 90 LEU A CA 1
ATOM 731 C C . LEU A 1 90 ? -5.030 -36.996 40.785 1.00 90.25 90 LEU A C 1
ATOM 733 O O . LEU A 1 90 ? -4.410 -37.913 40.241 1.00 90.25 90 LEU A O 1
ATOM 737 N N . LEU A 1 91 ? -5.532 -35.973 40.086 1.00 91.00 91 LEU A N 1
ATOM 738 C CA . LEU A 1 91 ? -5.377 -35.837 38.634 1.00 91.00 91 LEU A CA 1
ATOM 739 C C . LEU A 1 91 ? -3.960 -35.403 38.229 1.00 91.00 91 LEU A C 1
ATOM 741 O O . LEU A 1 91 ? -3.443 -35.902 37.228 1.00 91.00 91 LEU A O 1
ATOM 745 N N . SER A 1 92 ? -3.305 -34.546 39.018 1.00 89.69 92 SER A N 1
ATOM 746 C CA . SER A 1 92 ? -1.903 -34.154 38.804 1.00 89.69 92 SER A CA 1
ATOM 747 C C . SER A 1 92 ? -0.928 -35.319 39.039 1.00 89.69 92 SER A C 1
ATOM 749 O O . SER A 1 92 ? 0.041 -35.475 38.299 1.00 89.69 92 SER A O 1
ATOM 751 N N . ALA A 1 93 ? -1.239 -36.209 39.990 1.00 91.50 93 ALA A N 1
ATOM 752 C CA . ALA A 1 93 ? -0.504 -37.445 40.269 1.00 91.50 93 ALA A CA 1
ATOM 753 C C . ALA A 1 93 ? -0.785 -38.588 39.262 1.00 91.50 93 ALA A C 1
ATOM 755 O O . ALA A 1 93 ? -0.338 -39.724 39.456 1.00 91.50 93 ALA A O 1
ATOM 756 N N . SER A 1 94 ? -1.533 -38.326 38.184 1.00 93.88 94 SER A N 1
ATOM 757 C CA . SER A 1 94 ? -1.879 -39.339 37.186 1.00 93.88 94 SER A CA 1
ATOM 758 C C . SER A 1 94 ? -0.654 -39.855 36.427 1.00 93.88 94 SER A C 1
ATOM 760 O O . SER A 1 94 ? 0.129 -39.094 35.862 1.00 93.88 94 SER A O 1
ATOM 762 N N . LYS A 1 95 ? -0.548 -41.185 36.295 1.00 94.25 95 LYS A N 1
ATOM 763 C CA . LYS A 1 95 ? 0.481 -41.847 35.466 1.00 94.25 95 LYS A CA 1
ATOM 764 C C . LYS A 1 95 ? 0.351 -41.530 33.968 1.00 94.25 95 LYS A C 1
ATOM 766 O O . LYS A 1 95 ? 1.264 -41.825 33.201 1.00 94.25 95 LYS A O 1
ATOM 771 N N . CYS A 1 96 ? -0.774 -40.961 33.529 1.00 95.19 96 CYS A N 1
ATOM 772 C CA . CYS A 1 96 ? -0.941 -40.485 32.161 1.00 95.19 96 CYS A CA 1
ATOM 773 C C . CYS A 1 96 ? -0.431 -39.042 32.049 1.00 95.19 96 CYS A C 1
ATOM 775 O O . CYS A 1 96 ? -1.099 -38.114 32.502 1.00 95.19 96 CYS A O 1
ATOM 777 N N . ALA A 1 97 ? 0.714 -38.851 31.384 1.00 92.81 97 ALA A N 1
ATOM 778 C CA . ALA A 1 97 ? 1.343 -37.537 31.214 1.00 92.81 97 ALA A CA 1
ATOM 779 C C . ALA A 1 97 ? 0.404 -36.475 30.605 1.00 92.81 97 ALA A C 1
ATOM 781 O O . ALA A 1 97 ? 0.470 -35.311 30.991 1.00 92.81 97 ALA A O 1
ATOM 782 N N . PHE A 1 98 ? -0.512 -36.869 29.710 1.00 94.44 98 PHE A N 1
ATOM 783 C CA . PHE A 1 98 ? -1.535 -35.964 29.178 1.00 94.44 98 PHE A CA 1
ATOM 784 C C . PHE A 1 98 ? -2.485 -35.465 30.278 1.00 94.44 98 PHE A C 1
ATOM 786 O O . PHE A 1 98 ? -2.677 -34.260 30.406 1.00 94.44 98 PHE A O 1
ATOM 793 N N . VAL A 1 99 ? -3.018 -36.361 31.118 1.00 93.44 99 VAL A N 1
ATOM 794 C CA . VAL A 1 99 ? -3.914 -35.984 32.227 1.00 93.44 99 VAL A CA 1
ATOM 795 C C . VAL A 1 99 ? -3.181 -35.103 33.239 1.00 93.44 99 VAL A C 1
ATOM 797 O O . VAL A 1 99 ? -3.686 -34.036 33.570 1.00 93.44 99 VAL A O 1
ATOM 800 N N . ALA A 1 100 ? -1.966 -35.480 33.648 1.00 90.75 100 ALA A N 1
ATOM 801 C CA . ALA A 1 100 ? -1.154 -34.664 34.552 1.00 90.75 100 ALA A CA 1
ATOM 802 C C . ALA A 1 100 ? -0.870 -33.258 33.976 1.00 90.75 100 ALA A C 1
ATOM 804 O O . ALA A 1 100 ? -0.932 -32.268 34.700 1.00 90.75 100 ALA A O 1
ATOM 805 N N . SER A 1 101 ? -0.644 -33.137 32.660 1.00 91.25 101 SER A N 1
ATOM 806 C CA . SER A 1 101 ? -0.404 -31.839 32.005 1.00 91.25 101 SER A CA 1
ATOM 807 C C . SER A 1 101 ? -1.618 -30.898 31.974 1.00 91.25 101 SER A C 1
ATOM 809 O O . SER A 1 101 ? -1.440 -29.688 31.847 1.00 91.25 101 SER A O 1
ATOM 811 N N . LEU A 1 102 ? -2.843 -31.424 32.115 1.00 92.19 102 LEU A N 1
ATOM 812 C CA . LEU A 1 102 ? -4.069 -30.617 32.198 1.00 92.19 102 LEU A CA 1
ATOM 813 C C . LEU A 1 102 ? -4.303 -30.037 33.603 1.00 92.19 102 LEU A C 1
ATOM 815 O O . LEU A 1 102 ? -5.006 -29.036 33.736 1.00 92.19 102 LEU A O 1
ATOM 819 N N . PHE A 1 103 ? -3.711 -30.646 34.633 1.00 87.12 103 PHE A N 1
ATOM 820 C CA . PHE A 1 103 ? -3.889 -30.288 36.041 1.00 87.12 103 PHE A CA 1
ATOM 821 C C . PHE A 1 103 ? -2.525 -30.019 36.699 1.00 87.12 103 PHE A C 1
ATOM 823 O O . PHE A 1 103 ? -2.064 -30.825 37.507 1.00 87.12 103 PHE A O 1
ATOM 830 N N . PRO A 1 104 ? -1.846 -28.906 36.357 1.00 80.81 104 PRO A N 1
ATOM 831 C CA . PRO A 1 104 ? -0.568 -28.564 36.971 1.00 80.81 104 PRO A CA 1
ATOM 832 C C . PRO A 1 104 ? -0.707 -28.349 38.493 1.00 80.81 104 PRO A C 1
ATOM 834 O O . PRO A 1 104 ? -1.762 -27.895 38.959 1.00 80.81 104 PRO A O 1
ATOM 837 N N . PRO A 1 105 ? 0.351 -28.642 39.274 1.00 73.31 105 PRO A N 1
ATOM 838 C CA . PRO A 1 105 ? 0.357 -28.419 40.716 1.00 73.31 105 PRO A CA 1
ATOM 839 C C . PRO A 1 105 ? 0.241 -26.925 41.053 1.00 73.31 105 PRO A C 1
ATOM 841 O O . PRO A 1 105 ? 0.725 -26.058 40.320 1.00 73.31 105 PRO A O 1
ATOM 844 N N . LEU A 1 106 ? -0.409 -26.625 42.178 1.00 67.44 106 LEU A N 1
ATOM 845 C CA . LEU A 1 106 ? -0.571 -25.259 42.676 1.00 67.44 106 LEU A CA 1
ATOM 846 C C . LEU A 1 106 ? 0.735 -24.748 43.322 1.00 67.44 106 LEU A C 1
ATOM 848 O O . LEU A 1 106 ? 1.433 -25.532 43.962 1.00 67.44 106 LEU A O 1
ATOM 852 N N . PRO A 1 107 ? 1.063 -23.444 43.225 1.00 65.69 107 PRO A N 1
ATOM 853 C CA . PRO A 1 107 ? 2.192 -22.866 43.956 1.00 65.69 107 PRO A CA 1
ATOM 854 C C . PRO A 1 107 ? 1.994 -22.925 45.482 1.00 65.69 107 PRO A C 1
ATOM 856 O O . PRO A 1 107 ? 0.937 -22.533 45.993 1.00 65.69 107 PRO A O 1
ATOM 859 N N . GLU A 1 108 ? 3.031 -23.349 46.212 1.00 56.84 108 GLU A N 1
ATOM 860 C CA . GLU A 1 108 ? 2.997 -23.588 47.670 1.00 56.84 108 GLU A CA 1
ATOM 861 C C . GLU A 1 108 ? 2.628 -22.337 48.500 1.00 56.84 108 GLU A C 1
ATOM 863 O O . GLU A 1 108 ? 1.997 -22.438 49.560 1.00 56.84 108 GLU A O 1
ATOM 868 N N . ASP A 1 109 ? 2.934 -21.139 47.986 1.00 49.69 109 ASP A N 1
ATOM 869 C CA . ASP A 1 109 ? 2.628 -19.841 48.610 1.00 49.69 109 ASP A CA 1
ATOM 870 C C . ASP A 1 109 ? 1.122 -19.576 48.821 1.00 49.69 109 ASP A C 1
ATOM 872 O O . ASP A 1 109 ? 0.735 -18.706 49.606 1.00 49.69 109 ASP A O 1
ATOM 876 N N . SER A 1 110 ? 0.243 -20.320 48.140 1.00 50.41 110 SER A N 1
ATOM 877 C CA . SER A 1 110 ? -1.216 -20.163 48.261 1.00 50.41 110 SER A CA 1
ATOM 878 C C . SER A 1 110 ? -1.778 -20.577 49.634 1.00 50.41 110 SER A C 1
ATOM 880 O O . SER A 1 110 ? -2.851 -20.114 50.033 1.00 50.41 110 SER A O 1
ATOM 882 N N . SER A 1 111 ? -1.019 -21.369 50.397 1.00 43.12 111 SER A N 1
ATOM 883 C CA . SER A 1 111 ? -1.409 -22.034 51.653 1.00 43.12 111 SER A CA 1
ATOM 884 C C . SER A 1 111 ? -1.852 -21.128 52.819 1.00 43.12 111 SER A C 1
ATOM 886 O O . SER A 1 111 ? -2.378 -21.637 53.809 1.00 43.12 111 SER A O 1
ATOM 888 N N . LYS A 1 112 ? -1.666 -19.798 52.748 1.00 45.16 112 LYS A N 1
ATOM 889 C CA . LYS A 1 112 ? -1.940 -18.868 53.872 1.00 45.16 112 LYS A CA 1
ATOM 890 C C . LYS A 1 112 ? -2.995 -17.789 53.617 1.00 45.16 112 LYS A C 1
ATOM 892 O O . LYS A 1 112 ? -3.284 -17.004 54.519 1.00 45.16 112 LYS A O 1
ATOM 897 N N . SER A 1 113 ? -3.638 -17.757 52.446 1.00 43.69 113 SER A N 1
ATOM 898 C CA . SER A 1 113 ? -4.915 -17.040 52.312 1.00 43.69 113 SER A CA 1
ATOM 899 C C . SER A 1 113 ? -5.811 -17.656 51.239 1.00 43.69 113 SER A C 1
ATOM 901 O O . SER A 1 113 ? -5.695 -17.310 50.062 1.00 43.69 113 SER A O 1
ATOM 903 N N . ALA A 1 114 ? -6.763 -18.491 51.662 1.00 52.09 114 ALA A N 1
ATOM 904 C CA . ALA A 1 114 ? -7.873 -18.973 50.839 1.00 52.09 114 ALA A CA 1
ATOM 905 C C . ALA A 1 114 ? -8.871 -17.832 50.545 1.00 52.09 114 ALA A C 1
ATOM 907 O O . ALA A 1 114 ? -10.000 -17.800 51.033 1.00 52.09 114 ALA A O 1
ATOM 908 N N . LYS A 1 115 ? -8.427 -16.837 49.770 1.00 59.00 115 LYS A N 1
ATOM 909 C CA . LYS A 1 115 ? -9.283 -15.772 49.244 1.00 59.00 115 LYS A CA 1
ATOM 910 C C . LYS A 1 115 ? -10.237 -16.410 48.243 1.00 59.00 115 LYS A C 1
ATOM 912 O O . LYS A 1 115 ? -9.780 -16.938 47.233 1.00 59.00 115 LYS A O 1
ATOM 917 N N . PHE A 1 116 ? -11.538 -16.352 48.525 1.00 66.50 116 PHE A N 1
ATOM 918 C CA . PHE A 1 116 ? -12.578 -16.863 47.635 1.00 66.50 116 PHE A CA 1
ATOM 919 C C . PHE A 1 116 ? -12.397 -16.289 46.218 1.00 66.50 116 PHE A C 1
ATOM 921 O O . PHE A 1 116 ? -12.572 -15.091 45.992 1.00 66.50 116 PHE A O 1
ATOM 928 N N . SER A 1 117 ? -11.996 -17.149 45.280 1.00 68.81 117 SER A N 1
ATOM 929 C CA . SER A 1 117 ? -11.791 -16.798 43.877 1.00 68.81 117 SER A CA 1
ATOM 930 C C . SER A 1 117 ? -13.045 -17.158 43.099 1.00 68.81 117 SER A C 1
ATOM 932 O O . SER A 1 117 ? -13.317 -18.333 42.868 1.00 68.81 117 SER A O 1
ATOM 934 N N . SER A 1 118 ? -13.809 -16.151 42.690 1.00 83.19 118 SER A N 1
ATOM 935 C CA . SER A 1 118 ? -14.988 -16.352 41.854 1.00 83.19 118 SER A CA 1
ATOM 936 C C . SER A 1 118 ? -14.668 -16.281 40.365 1.00 83.19 118 SER A C 1
ATOM 938 O O . SER A 1 118 ? -13.727 -15.599 39.936 1.00 83.19 118 SER A O 1
ATOM 940 N N . ILE A 1 119 ? -15.528 -16.901 39.554 1.00 88.50 119 ILE A N 1
ATOM 941 C CA . ILE A 1 119 ? -15.465 -16.778 38.092 1.00 88.50 119 ILE A CA 1
ATOM 942 C C . ILE A 1 119 ? -15.640 -15.305 37.677 1.00 88.50 119 ILE A C 1
ATOM 944 O O . ILE A 1 119 ? -14.911 -14.814 36.812 1.00 88.50 119 ILE A O 1
ATOM 948 N N . GLY A 1 120 ? -16.531 -14.558 38.342 1.00 87.06 120 GLY A N 1
ATOM 949 C CA . GLY A 1 120 ? -16.748 -13.130 38.098 1.00 87.06 120 GLY A CA 1
ATOM 950 C C . GLY A 1 120 ? -15.506 -12.259 38.327 1.00 87.06 120 GLY A C 1
ATOM 951 O O . GLY A 1 120 ? -15.196 -11.396 37.498 1.00 87.06 120 GLY A O 1
ATOM 952 N N . THR A 1 121 ? -14.756 -12.495 39.408 1.00 83.06 121 THR A N 1
ATOM 953 C CA . THR A 1 121 ? -13.516 -11.761 39.704 1.00 83.06 121 THR A CA 1
ATOM 954 C C . THR A 1 121 ? -12.355 -12.206 38.805 1.00 83.06 121 THR A C 1
ATOM 956 O O . THR A 1 121 ? -11.618 -11.349 38.307 1.00 83.06 121 THR A O 1
ATOM 959 N N . ARG A 1 122 ? -12.232 -13.501 38.486 1.00 85.38 122 ARG A N 1
ATOM 960 C CA . ARG A 1 122 ? -11.236 -14.024 37.530 1.00 85.38 122 ARG A CA 1
ATOM 961 C C . ARG A 1 122 ? -11.434 -13.442 36.123 1.00 85.38 122 ARG A C 1
ATOM 963 O O . ARG A 1 122 ? -10.494 -12.909 35.533 1.00 85.38 122 ARG A O 1
ATOM 970 N N . PHE A 1 123 ? -12.674 -13.427 35.630 1.00 88.44 123 PHE A N 1
ATOM 971 C CA . PHE A 1 123 ? -13.035 -12.799 34.355 1.00 88.44 123 PHE A CA 1
ATOM 972 C C . PHE A 1 123 ? -12.781 -11.282 34.362 1.00 88.44 123 PHE A C 1
ATOM 974 O O . PHE A 1 123 ? -12.268 -10.731 33.388 1.00 88.44 123 PHE A O 1
ATOM 981 N N . LYS A 1 124 ? -13.069 -10.590 35.478 1.00 85.38 124 LYS A N 1
ATOM 982 C CA . LYS A 1 124 ? -12.766 -9.157 35.649 1.00 85.38 124 LYS A CA 1
ATOM 983 C C . LYS A 1 124 ? -11.269 -8.859 35.514 1.00 85.38 124 LYS A C 1
ATOM 985 O O . LYS A 1 124 ? -10.916 -7.866 34.882 1.00 85.38 124 LYS A O 1
ATOM 990 N N . GLN A 1 125 ? -10.402 -9.698 36.084 1.00 85.62 125 GLN A N 1
ATOM 991 C CA . GLN A 1 125 ? -8.943 -9.553 35.983 1.00 85.62 125 GLN A CA 1
ATOM 992 C C . GLN A 1 125 ? -8.447 -9.786 34.549 1.00 85.62 125 GLN A C 1
ATOM 994 O O . GLN A 1 125 ? -7.718 -8.951 34.014 1.00 85.62 125 GLN A O 1
ATOM 999 N N . GLN A 1 126 ? -8.903 -10.857 33.892 1.00 89.06 126 GLN A N 1
ATOM 1000 C CA . GLN A 1 126 ? -8.562 -11.148 32.492 1.00 89.06 126 GLN A CA 1
ATOM 1001 C C . GLN A 1 126 ? -9.009 -10.023 31.544 1.00 89.06 126 GLN A C 1
ATOM 1003 O O . GLN A 1 126 ? -8.237 -9.584 30.692 1.00 89.06 126 GLN A O 1
ATOM 1008 N N . LEU A 1 127 ? -10.225 -9.495 31.726 1.00 89.06 127 LEU A N 1
ATOM 1009 C CA . LEU A 1 127 ? -10.742 -8.373 30.939 1.00 89.06 127 LEU A CA 1
ATOM 1010 C C . LEU A 1 127 ? -9.967 -7.069 31.195 1.00 89.06 127 LEU A C 1
ATOM 1012 O O . LEU A 1 127 ? -9.738 -6.309 30.257 1.00 89.06 127 LEU A O 1
ATOM 1016 N N . GLN A 1 128 ? -9.547 -6.802 32.436 1.00 87.06 128 GLN A N 1
ATOM 1017 C CA . GLN A 1 128 ? -8.715 -5.641 32.775 1.00 87.06 128 GLN A CA 1
ATOM 1018 C C . GLN A 1 128 ? -7.335 -5.732 32.097 1.00 87.06 128 GLN A C 1
ATOM 1020 O O . GLN A 1 128 ? -6.921 -4.763 31.465 1.00 87.06 128 GLN A O 1
ATOM 1025 N N . SER A 1 129 ? -6.686 -6.901 32.136 1.00 90.69 129 SER A N 1
ATOM 1026 C CA . SER A 1 129 ? -5.405 -7.146 31.454 1.00 90.69 129 SER A CA 1
ATOM 1027 C C . SER A 1 129 ? -5.521 -7.001 29.929 1.00 90.69 129 SER A C 1
ATOM 1029 O O . SER A 1 129 ? -4.733 -6.283 29.317 1.00 90.69 129 SER A O 1
ATOM 1031 N N . LEU A 1 130 ? -6.565 -7.573 29.313 1.00 92.69 130 LEU A N 1
ATOM 1032 C CA . LEU A 1 130 ? -6.844 -7.398 27.883 1.00 92.69 130 LEU A CA 1
ATOM 1033 C C . LEU A 1 130 ? -7.061 -5.921 27.514 1.00 92.69 130 LEU A C 1
ATOM 1035 O O . LEU A 1 130 ? -6.567 -5.456 26.488 1.00 92.69 130 LEU A O 1
ATOM 1039 N N . LEU A 1 131 ? -7.784 -5.164 28.345 1.00 89.50 131 LEU A N 1
ATOM 1040 C CA . LEU A 1 131 ? -7.975 -3.728 28.137 1.00 89.50 131 LEU A CA 1
ATOM 1041 C C . LEU A 1 131 ? -6.662 -2.948 28.276 1.00 89.50 131 LEU A C 1
ATOM 1043 O O . LEU A 1 131 ? -6.471 -1.978 27.550 1.00 89.50 131 LEU A O 1
ATOM 1047 N N . GLU A 1 132 ? -5.750 -3.345 29.160 1.00 91.75 132 GLU A N 1
ATOM 1048 C CA . GLU A 1 132 ? -4.419 -2.735 29.275 1.00 91.75 132 GLU A CA 1
ATOM 1049 C C . GLU A 1 132 ? -3.573 -2.997 28.022 1.00 91.75 132 GLU A C 1
ATOM 1051 O O . GLU A 1 132 ? -3.037 -2.046 27.453 1.00 91.75 132 GLU A O 1
ATOM 1056 N N . THR A 1 133 ? -3.551 -4.234 27.508 1.00 92.31 133 THR A N 1
ATOM 1057 C CA . THR A 1 133 ? -2.900 -4.557 26.225 1.00 92.31 133 THR A CA 1
ATOM 1058 C C . THR A 1 133 ? -3.489 -3.746 25.068 1.00 92.31 133 THR A C 1
ATOM 1060 O O . THR A 1 133 ? -2.744 -3.156 24.291 1.00 92.31 133 THR A O 1
ATOM 1063 N N . LEU A 1 134 ? -4.820 -3.657 24.963 1.00 92.00 134 LEU A N 1
ATOM 1064 C CA . LEU A 1 134 ? -5.481 -2.908 23.889 1.00 92.00 134 LEU A CA 1
ATOM 1065 C C . LEU A 1 134 ? -5.219 -1.396 23.977 1.00 92.00 134 LEU A C 1
ATOM 1067 O O . LEU A 1 134 ? -4.963 -0.769 22.951 1.00 92.00 134 LEU A O 1
ATOM 1071 N N . ASN A 1 135 ? -5.233 -0.805 25.177 1.00 89.44 135 ASN A N 1
ATOM 1072 C CA . ASN A 1 135 ? -4.958 0.627 25.367 1.00 89.44 135 ASN A CA 1
ATOM 1073 C C . ASN A 1 135 ? -3.484 1.010 25.122 1.00 89.44 135 ASN A C 1
ATOM 1075 O O . ASN A 1 135 ? -3.199 2.192 24.943 1.00 89.44 135 ASN A O 1
ATOM 1079 N N . ALA A 1 136 ? -2.561 0.042 25.090 1.00 93.31 136 ALA A N 1
ATOM 1080 C CA . ALA A 1 136 ? -1.170 0.251 24.682 1.00 93.31 136 ALA A CA 1
ATOM 1081 C C . ALA A 1 136 ? -0.968 0.250 23.147 1.00 93.31 136 ALA A C 1
ATOM 1083 O O . ALA A 1 136 ? 0.132 0.533 22.676 1.00 93.31 136 ALA A O 1
ATOM 1084 N N . THR A 1 137 ? -2.010 -0.059 22.364 1.00 93.19 137 THR A N 1
ATOM 1085 C CA . THR A 1 137 ? -1.975 -0.135 20.889 1.00 93.19 137 THR A CA 1
ATOM 1086 C C . THR A 1 137 ? -2.836 0.950 20.233 1.00 93.19 137 THR A C 1
ATOM 1088 O O . THR A 1 137 ? -3.635 1.600 20.904 1.00 93.19 137 THR A O 1
ATOM 1091 N N . GLU A 1 138 ? -2.712 1.146 18.914 1.00 85.62 138 GLU A N 1
ATOM 1092 C CA . GLU A 1 138 ? -3.667 1.952 18.139 1.00 85.62 138 GLU A CA 1
ATOM 1093 C C . GLU A 1 138 ? -4.866 1.072 17.709 1.00 85.62 138 GLU A C 1
ATOM 1095 O O . GLU A 1 138 ? -4.690 0.138 16.923 1.00 85.62 138 GLU A O 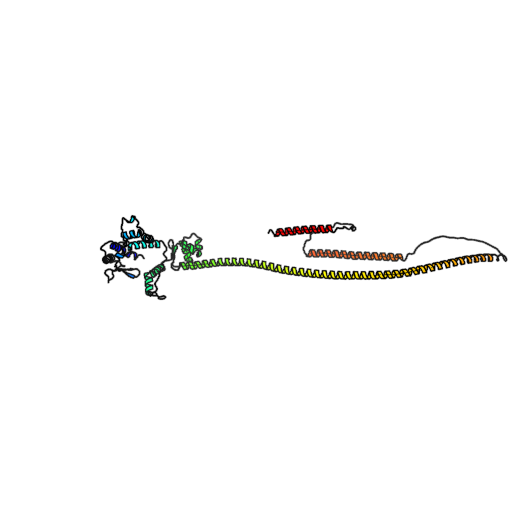1
ATOM 1100 N N . PRO A 1 139 ? -6.092 1.307 18.225 1.00 87.62 139 PRO A N 1
ATOM 1101 C CA . PRO A 1 139 ? -7.201 0.377 18.034 1.00 87.62 139 PRO A CA 1
ATOM 1102 C C . PRO A 1 139 ? -7.988 0.654 16.744 1.00 87.62 139 PRO A C 1
ATOM 1104 O O . PRO A 1 139 ? -8.719 1.644 16.634 1.00 87.62 139 PRO A O 1
ATOM 1107 N N . HIS A 1 140 ? -7.925 -0.278 15.793 1.00 88.00 140 HIS A N 1
ATOM 1108 C CA . HIS A 1 140 ? -8.761 -0.269 14.590 1.00 88.00 140 HIS A CA 1
ATOM 1109 C C . HIS A 1 140 ? -10.058 -1.067 14.808 1.00 88.00 140 HIS A C 1
ATOM 1111 O O . HIS A 1 140 ? -10.032 -2.221 15.230 1.00 88.00 140 HIS A O 1
ATOM 1117 N N . TYR A 1 141 ? -11.213 -0.461 14.510 1.00 86.88 141 TYR A N 1
ATOM 1118 C CA . TYR A 1 141 ? -12.531 -1.044 14.794 1.00 86.88 141 TYR A CA 1
ATOM 1119 C C . TYR A 1 141 ? -13.249 -1.515 13.525 1.00 86.88 141 TYR A C 1
ATOM 1121 O O . TYR A 1 141 ? -13.726 -0.697 12.740 1.00 86.88 141 TYR A O 1
ATOM 1129 N N . ILE A 1 142 ? -13.434 -2.828 13.388 1.00 91.88 142 ILE A N 1
ATOM 1130 C CA . ILE A 1 142 ? -14.373 -3.421 12.425 1.00 91.88 142 ILE A CA 1
ATOM 1131 C C . ILE A 1 142 ? -15.715 -3.653 13.136 1.00 91.88 142 ILE A C 1
ATOM 1133 O O . ILE A 1 142 ? -15.756 -4.106 14.281 1.00 91.88 142 ILE A O 1
ATOM 1137 N N . ARG A 1 143 ? -16.831 -3.307 12.482 1.00 90.25 143 ARG A N 1
ATOM 1138 C CA . ARG A 1 143 ? -18.191 -3.443 13.030 1.00 90.25 143 ARG A CA 1
ATOM 1139 C C . ARG A 1 143 ? -19.045 -4.311 12.112 1.00 90.25 143 ARG A C 1
ATOM 1141 O O . ARG A 1 143 ? -19.564 -3.833 11.109 1.00 90.25 143 ARG A O 1
ATOM 1148 N N . CYS A 1 144 ? -19.189 -5.582 12.472 1.00 92.69 144 CYS A N 1
ATOM 1149 C CA . CYS A 1 144 ? -20.085 -6.507 11.783 1.00 92.69 144 CYS A CA 1
ATOM 1150 C C . CYS A 1 144 ? -21.553 -6.139 12.058 1.00 92.69 144 CYS A C 1
ATOM 1152 O O . CYS A 1 144 ? -21.903 -5.784 13.183 1.00 92.69 144 CYS A O 1
ATOM 1154 N N . ILE A 1 145 ? -22.401 -6.250 11.035 1.00 92.19 145 ILE A N 1
ATOM 1155 C CA . ILE A 1 145 ? -23.841 -5.969 11.084 1.00 92.19 145 ILE A CA 1
ATOM 1156 C C . ILE A 1 145 ? -24.574 -7.169 10.476 1.00 92.19 145 ILE A C 1
ATOM 1158 O O . ILE A 1 145 ? -24.229 -7.615 9.382 1.00 92.19 145 ILE A O 1
ATOM 1162 N N . LYS A 1 146 ? -25.584 -7.696 11.172 1.00 92.38 146 LYS A N 1
ATOM 1163 C CA . LYS A 1 146 ? -26.441 -8.788 10.695 1.00 92.38 146 LYS A CA 1
ATOM 1164 C C . LYS A 1 146 ? -27.557 -8.193 9.819 1.00 92.38 146 LYS A C 1
ATOM 1166 O O . LYS A 1 146 ? -28.367 -7.436 10.356 1.00 92.38 146 LYS A O 1
ATOM 1171 N N . PRO A 1 147 ? -27.633 -8.501 8.509 1.00 95.25 147 PRO A N 1
ATOM 1172 C CA . PRO A 1 147 ? -28.556 -7.819 7.599 1.00 95.25 147 PRO A CA 1
ATOM 1173 C C . PRO A 1 147 ? -30.014 -8.261 7.771 1.00 95.25 147 PRO A C 1
ATOM 1175 O O . PRO A 1 147 ? -30.913 -7.458 7.559 1.00 95.25 147 PRO A O 1
ATOM 1178 N N . ASN A 1 148 ? -30.261 -9.511 8.168 1.00 94.25 148 ASN A N 1
ATOM 1179 C CA . ASN A 1 148 ? -31.592 -10.041 8.464 1.00 94.25 148 ASN A CA 1
ATOM 1180 C C . ASN A 1 148 ? -31.515 -11.165 9.506 1.00 94.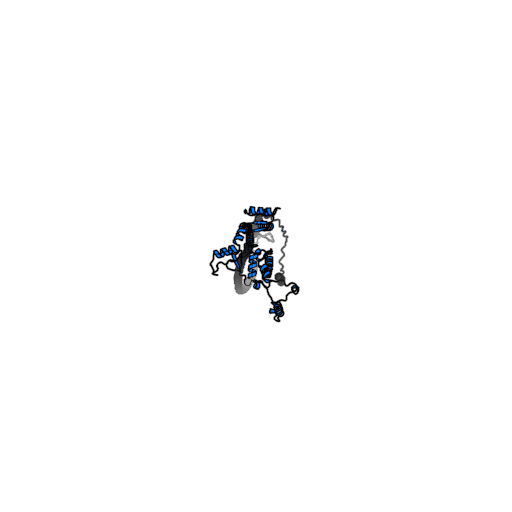25 148 ASN A C 1
ATOM 1182 O O . ASN A 1 148 ? -30.477 -11.814 9.658 1.00 94.25 148 ASN A O 1
ATOM 1186 N N . ASN A 1 149 ? -32.611 -11.422 10.216 1.00 92.56 149 ASN A N 1
ATOM 1187 C CA . ASN A 1 149 ? -32.704 -12.506 11.188 1.00 92.56 149 ASN A CA 1
ATOM 1188 C C . ASN A 1 149 ? -32.995 -13.875 10.563 1.00 92.56 149 ASN A C 1
ATOM 1190 O O . ASN A 1 149 ? -32.646 -14.879 11.179 1.00 92.56 149 ASN A O 1
ATOM 1194 N N . LEU A 1 150 ? -33.540 -13.909 9.344 1.00 92.81 150 LEU A N 1
ATOM 1195 C CA . LEU A 1 150 ? -33.901 -15.126 8.602 1.00 92.81 150 LEU A CA 1
ATOM 1196 C C . LEU A 1 150 ? -32.702 -15.926 8.051 1.00 92.81 150 LEU A C 1
ATOM 1198 O O . LEU A 1 150 ? -32.907 -16.990 7.473 1.00 92.81 150 LEU A O 1
ATOM 1202 N N . LEU A 1 151 ? -31.473 -15.413 8.198 1.00 92.44 151 LEU A N 1
ATOM 1203 C CA . LEU A 1 151 ? -30.221 -15.988 7.680 1.00 92.44 151 LEU A CA 1
ATOM 1204 C C . LEU A 1 151 ? -30.206 -16.202 6.150 1.00 92.44 151 LEU A C 1
ATOM 1206 O O . LEU A 1 151 ? -29.468 -17.044 5.641 1.00 92.44 151 LEU A O 1
ATOM 1210 N N . LYS A 1 152 ? -30.999 -15.426 5.401 1.00 94.25 152 LYS A N 1
ATOM 1211 C CA . LYS A 1 152 ? -31.090 -15.519 3.934 1.00 94.25 152 LYS A CA 1
ATOM 1212 C C . LYS A 1 152 ? -30.168 -14.505 3.240 1.00 94.25 152 LYS A C 1
ATOM 1214 O O . LYS A 1 152 ? -30.016 -13.390 3.745 1.00 94.25 152 LYS A O 1
ATOM 1219 N N . PRO A 1 153 ? -29.580 -14.828 2.074 1.00 94.62 153 PRO A N 1
ATOM 1220 C CA . PRO A 1 153 ? -28.857 -13.847 1.267 1.00 94.62 153 PRO A CA 1
ATOM 1221 C C . PRO A 1 153 ? -29.803 -12.749 0.749 1.00 94.62 153 PRO A C 1
ATOM 1223 O O . PRO A 1 153 ? -31.008 -12.961 0.640 1.00 94.62 153 PRO A O 1
ATOM 1226 N N . ALA A 1 154 ? -29.244 -11.578 0.428 1.00 93.00 154 ALA A N 1
ATOM 1227 C CA . ALA A 1 154 ? -29.919 -10.415 -0.173 1.00 93.00 154 ALA A CA 1
ATOM 1228 C C . ALA A 1 154 ? -31.117 -9.783 0.585 1.00 93.00 154 ALA A C 1
ATOM 1230 O O . ALA A 1 154 ? -31.591 -8.729 0.168 1.00 93.00 154 ALA A O 1
ATOM 1231 N N . ILE A 1 155 ? -31.582 -10.338 1.712 1.00 94.94 155 ILE A N 1
ATOM 1232 C CA . ILE A 1 155 ? -32.616 -9.707 2.555 1.00 94.94 155 ILE A CA 1
ATOM 1233 C C . ILE A 1 155 ? -31.972 -8.696 3.519 1.00 94.94 155 ILE A C 1
ATOM 1235 O O . ILE A 1 155 ? -30.991 -9.018 4.193 1.00 94.94 155 ILE A O 1
ATOM 1239 N N . PHE A 1 156 ? -32.548 -7.493 3.623 1.00 94.75 156 PHE A N 1
ATOM 1240 C CA . PHE A 1 156 ? -32.066 -6.409 4.488 1.00 94.75 156 PHE A CA 1
ATOM 1241 C C . PHE A 1 156 ? -33.203 -5.821 5.345 1.00 94.75 156 PHE A C 1
ATOM 1243 O O . PHE A 1 156 ? -34.138 -5.200 4.843 1.00 94.75 156 PHE A O 1
ATOM 1250 N N . GLU A 1 157 ? -33.128 -6.018 6.659 1.00 95.75 157 GLU A N 1
ATOM 1251 C CA . GLU A 1 157 ? -34.107 -5.569 7.651 1.00 95.75 157 GLU A CA 1
ATOM 1252 C C . GLU A 1 157 ? -33.736 -4.170 8.176 1.00 95.75 157 GLU A C 1
ATOM 1254 O O . GLU A 1 157 ? -33.029 -4.033 9.177 1.00 95.75 157 GLU A O 1
ATOM 1259 N N . ASN A 1 158 ? -34.238 -3.119 7.515 1.00 94.06 158 ASN A N 1
ATOM 1260 C CA . ASN A 1 158 ? -33.950 -1.711 7.842 1.00 94.06 158 ASN A CA 1
ATOM 1261 C C . ASN A 1 158 ? -34.033 -1.378 9.345 1.00 94.06 158 ASN A C 1
ATOM 1263 O O . ASN A 1 158 ? -33.158 -0.696 9.875 1.00 94.06 158 ASN A O 1
ATOM 1267 N N . SER A 1 159 ? -35.070 -1.852 10.043 1.00 92.00 159 SER A N 1
ATOM 1268 C CA . SER A 1 159 ? -35.286 -1.600 11.476 1.00 92.00 159 SER A CA 1
ATOM 1269 C C . SER A 1 159 ? -34.224 -2.264 12.358 1.00 92.00 159 SER A C 1
ATOM 1271 O O . SER A 1 159 ? -33.639 -1.607 13.219 1.00 92.00 159 SER A O 1
ATOM 1273 N N . ASN A 1 160 ? -33.939 -3.542 12.103 1.00 89.56 160 ASN A N 1
ATOM 1274 C CA . ASN A 1 160 ? -32.944 -4.347 12.810 1.00 89.56 160 ASN A CA 1
ATOM 1275 C C . ASN A 1 160 ? -31.528 -3.777 12.606 1.00 89.56 160 ASN A C 1
ATOM 1277 O O . ASN A 1 160 ? -30.800 -3.540 13.571 1.00 89.56 160 ASN A O 1
ATOM 1281 N N . VAL A 1 161 ? -31.163 -3.453 11.362 1.00 92.88 161 VAL A N 1
ATOM 1282 C CA . VAL A 1 161 ? -29.867 -2.837 11.042 1.00 92.88 161 VAL A CA 1
ATOM 1283 C C . VAL A 1 161 ? -29.739 -1.438 11.656 1.00 92.88 161 VAL A C 1
ATOM 1285 O O . VAL A 1 161 ? -28.708 -1.121 12.249 1.00 92.88 161 VAL A O 1
ATOM 1288 N N . LEU A 1 162 ? -30.784 -0.605 11.599 1.00 91.12 162 LEU A N 1
ATOM 1289 C CA . LEU A 1 162 ? -30.773 0.718 12.230 1.00 91.12 162 LEU A CA 1
ATOM 1290 C C . LEU A 1 162 ? -30.646 0.628 13.758 1.00 91.12 162 LEU A C 1
ATOM 1292 O O . LEU A 1 162 ? -29.939 1.441 14.359 1.00 91.12 162 LEU A O 1
ATOM 1296 N N . GLN A 1 163 ? -31.277 -0.364 14.393 1.00 87.00 163 GLN A N 1
ATOM 1297 C CA . GLN A 1 163 ? -31.075 -0.650 15.812 1.00 87.00 163 GLN A CA 1
ATOM 1298 C C . GLN A 1 163 ? -29.619 -1.053 16.078 1.00 87.00 163 GLN A C 1
ATOM 1300 O O . GLN A 1 163 ? -28.968 -0.408 16.895 1.00 87.00 163 GLN A O 1
ATOM 1305 N N . GLN A 1 164 ? -29.057 -2.012 15.336 1.00 90.06 164 GLN A N 1
ATOM 1306 C CA . GLN A 1 164 ? -27.648 -2.412 15.473 1.00 90.06 164 GLN A CA 1
ATOM 1307 C C . GLN A 1 164 ? -26.666 -1.237 15.304 1.00 90.06 164 GLN A C 1
ATOM 1309 O O . GLN A 1 164 ? -25.709 -1.135 16.070 1.00 90.06 164 GLN A O 1
ATOM 1314 N N . LEU A 1 165 ? -26.911 -0.308 14.372 1.00 91.00 165 LEU A N 1
ATOM 1315 C CA . LEU A 1 165 ? -26.080 0.891 14.169 1.00 91.00 165 LEU A CA 1
ATOM 1316 C C . LEU A 1 165 ? -26.192 1.912 15.315 1.00 91.00 165 LEU A C 1
ATOM 1318 O O . LEU A 1 165 ? -25.189 2.534 15.682 1.00 91.00 165 LEU A O 1
ATOM 1322 N N . ARG A 1 166 ? -27.390 2.075 15.896 1.00 85.75 166 ARG A N 1
ATOM 1323 C CA . ARG A 1 166 ? -27.624 2.900 17.096 1.00 85.75 166 ARG A CA 1
ATOM 1324 C C . ARG A 1 166 ? -26.925 2.293 18.311 1.00 85.75 166 ARG A C 1
ATOM 1326 O O . ARG A 1 166 ? -26.125 2.968 18.953 1.00 85.75 166 ARG A O 1
ATOM 1333 N N . CYS A 1 167 ? -27.172 1.012 18.580 1.00 83.81 167 CYS A N 1
ATOM 1334 C CA . CYS A 1 167 ? -26.575 0.268 19.684 1.00 83.81 167 CYS A CA 1
ATOM 1335 C C . CYS A 1 167 ? -25.045 0.227 19.553 1.00 83.81 167 CYS A C 1
ATOM 1337 O O . CYS A 1 167 ? -24.336 0.625 20.468 1.00 83.81 167 CYS A O 1
ATOM 1339 N N . GLY A 1 168 ? -24.508 -0.148 18.390 1.00 83.50 168 GLY A N 1
ATOM 1340 C CA . GLY A 1 168 ? -23.066 -0.193 18.128 1.00 83.50 168 GLY A CA 1
ATOM 1341 C C . GLY A 1 168 ? -22.336 1.153 18.248 1.00 83.50 168 GLY A C 1
ATOM 1342 O O . GLY A 1 168 ? -21.111 1.183 18.134 1.00 83.50 168 GLY A O 1
ATOM 1343 N N . GLY A 1 169 ? -23.060 2.257 18.476 1.00 83.62 169 GLY A N 1
ATOM 1344 C CA . GLY A 1 169 ? -22.516 3.603 18.647 1.00 83.62 169 GLY A CA 1
ATOM 1345 C C . GLY A 1 169 ? -22.017 4.233 17.348 1.00 83.62 169 GLY A C 1
ATOM 1346 O O . GLY A 1 169 ? -21.368 5.274 17.394 1.00 83.62 169 GLY A O 1
ATOM 1347 N N . VAL A 1 170 ? -22.307 3.620 16.194 1.00 87.56 170 VAL A N 1
ATOM 1348 C CA . VAL A 1 170 ? -21.743 4.002 14.891 1.00 87.56 170 VAL A CA 1
ATOM 1349 C C . VAL A 1 170 ? -22.213 5.398 14.491 1.00 87.56 170 VAL A C 1
ATOM 1351 O O . VAL A 1 170 ? -21.395 6.246 14.144 1.00 87.56 170 VAL A O 1
ATOM 1354 N N . LEU A 1 171 ? -23.514 5.673 14.622 1.00 83.00 171 LEU A N 1
ATOM 1355 C CA . LEU A 1 171 ? -24.090 6.985 14.304 1.00 83.00 171 LEU A CA 1
ATOM 1356 C C . LEU A 1 171 ? -23.516 8.101 15.194 1.00 83.00 171 LEU A C 1
ATOM 1358 O O . LEU A 1 171 ? -23.225 9.190 14.708 1.00 83.00 171 LEU A O 1
ATOM 1362 N N . GLU A 1 172 ? -23.299 7.819 16.480 1.00 81.75 172 GLU A N 1
ATOM 1363 C CA . GLU A 1 172 ? -22.744 8.785 17.435 1.00 81.75 172 GLU A CA 1
ATOM 1364 C C . GLU A 1 172 ? -21.243 9.022 17.201 1.00 81.75 172 GLU A C 1
ATOM 1366 O O . GLU A 1 172 ? -20.780 10.161 17.231 1.00 81.75 172 GLU A O 1
ATOM 1371 N N . ALA A 1 173 ? -20.484 7.970 16.876 1.00 82.94 173 ALA A N 1
ATOM 1372 C CA . ALA A 1 173 ? -19.079 8.081 16.494 1.00 82.94 173 ALA A CA 1
ATOM 1373 C C . ALA A 1 173 ? -18.895 8.888 15.196 1.00 82.94 173 ALA A C 1
ATOM 1375 O O . ALA A 1 173 ? -17.997 9.730 15.125 1.00 82.94 173 ALA A O 1
ATOM 1376 N N . ILE A 1 174 ? -19.770 8.693 14.201 1.00 82.50 174 ILE A N 1
ATOM 1377 C CA . ILE A 1 174 ? -19.806 9.509 12.977 1.00 82.50 174 ILE A CA 1
ATOM 1378 C C . ILE A 1 174 ? -20.139 10.963 13.331 1.00 82.50 174 ILE A C 1
ATOM 1380 O O . ILE A 1 174 ? -19.387 11.859 12.955 1.00 82.50 174 ILE A O 1
ATOM 1384 N N . ARG A 1 175 ? -21.194 11.213 14.120 1.00 82.94 175 ARG A N 1
ATOM 1385 C CA . ARG A 1 175 ? -21.610 12.566 14.537 1.00 82.94 175 ARG A CA 1
ATOM 1386 C C . ARG A 1 175 ? -20.476 13.339 15.219 1.00 82.94 175 ARG A C 1
ATOM 1388 O O . ARG A 1 175 ? -20.221 14.490 14.866 1.00 82.94 175 ARG A O 1
ATOM 1395 N N . ILE A 1 176 ? -19.762 12.699 16.147 1.00 83.06 176 ILE A N 1
ATOM 1396 C CA . ILE A 1 176 ? -18.599 13.280 16.837 1.00 83.06 176 ILE A CA 1
ATOM 1397 C C . ILE A 1 176 ? -17.439 13.528 15.855 1.00 83.06 176 ILE A C 1
ATOM 1399 O O . ILE A 1 176 ? -16.799 14.580 15.915 1.00 83.06 176 ILE A O 1
ATOM 1403 N N . SER A 1 177 ? -17.189 12.602 14.925 1.00 81.19 177 SER A N 1
ATOM 1404 C CA . SER A 1 177 ? -16.102 12.709 13.936 1.00 81.19 177 SER A CA 1
ATOM 1405 C C . SER A 1 177 ? -16.350 13.782 12.871 1.00 81.19 177 SER A C 1
ATOM 1407 O O . SER A 1 177 ? -15.402 14.428 12.435 1.00 81.19 177 SER A O 1
ATOM 1409 N N . CYS A 1 178 ? -17.602 14.008 12.466 1.00 77.94 178 CYS A N 1
ATOM 1410 C CA . CYS A 1 178 ? -17.974 15.059 11.515 1.00 77.94 178 CYS A CA 1
ATOM 1411 C C . CYS A 1 178 ? -17.980 16.453 12.163 1.00 77.94 178 CYS A C 1
ATOM 1413 O O . CYS A 1 178 ? -17.515 17.417 11.555 1.00 77.94 178 CYS A O 1
ATOM 1415 N N . ALA A 1 179 ? -18.476 16.568 13.401 1.00 82.25 179 ALA A N 1
ATOM 1416 C CA . ALA A 1 179 ? -18.493 17.838 14.126 1.00 82.25 179 ALA A CA 1
ATOM 1417 C C . ALA A 1 179 ? -17.078 18.301 14.524 1.00 82.25 179 ALA A C 1
ATOM 1419 O O . ALA A 1 179 ? -16.753 19.486 14.406 1.00 82.25 179 ALA A O 1
ATOM 1420 N N . GLY A 1 180 ? -16.243 17.366 14.987 1.00 86.94 180 GLY A N 1
ATOM 1421 C CA . GLY A 1 180 ? -14.884 17.626 15.452 1.00 86.94 180 GLY A CA 1
ATOM 1422 C C . GLY A 1 180 ? -13.800 17.510 14.375 1.00 86.94 180 GLY A C 1
ATOM 1423 O O . GLY A 1 180 ? -14.021 17.722 13.185 1.00 86.94 180 GLY A O 1
ATOM 1424 N N . PHE A 1 181 ? -12.599 17.167 14.843 1.00 90.25 181 PHE A N 1
ATOM 1425 C CA . PHE A 1 181 ? -11.388 17.003 14.040 1.00 90.25 181 PHE A CA 1
ATOM 1426 C C . PHE A 1 181 ? -10.847 15.575 14.238 1.00 90.25 181 PHE A C 1
ATOM 1428 O O . PHE A 1 181 ? -10.197 15.306 15.264 1.00 90.25 181 PHE A O 1
ATOM 1435 N N . PRO A 1 182 ? -11.174 14.633 13.331 1.00 86.44 182 PRO A N 1
ATOM 1436 C CA . PRO A 1 182 ? -10.743 13.243 13.436 1.00 86.44 182 PRO A CA 1
ATOM 1437 C C . PRO A 1 182 ? -9.264 13.091 13.065 1.00 86.44 182 PRO A C 1
ATOM 1439 O O . PRO A 1 182 ? -8.537 12.371 13.744 1.00 86.44 182 PRO A O 1
ATOM 1442 N N . THR A 1 183 ? -8.788 13.828 12.059 1.00 89.19 183 THR A N 1
ATOM 1443 C CA . THR A 1 183 ? -7.385 13.795 11.636 1.00 89.19 183 THR A CA 1
ATOM 1444 C C . THR A 1 183 ? -6.572 14.798 12.446 1.00 89.19 183 THR A C 1
ATOM 1446 O O . THR A 1 183 ? -6.848 15.999 12.439 1.00 89.19 183 THR A O 1
ATOM 1449 N N . ARG A 1 184 ? -5.553 14.302 13.155 1.00 91.81 184 ARG A N 1
ATOM 1450 C CA . ARG A 1 184 ? -4.692 15.090 14.048 1.00 91.81 184 ARG A CA 1
ATOM 1451 C C . ARG A 1 184 ? -3.245 14.702 13.793 1.00 91.81 184 ARG A C 1
ATOM 1453 O O . ARG A 1 184 ? -2.890 13.546 14.011 1.00 91.81 184 ARG A O 1
ATOM 1460 N N . LYS A 1 185 ? -2.415 15.638 13.339 1.00 93.00 185 LYS A N 1
ATOM 1461 C CA . LYS A 1 185 ? -1.026 15.354 12.945 1.00 93.00 185 LYS A CA 1
ATOM 1462 C C . LYS A 1 185 ? -0.054 16.301 13.646 1.00 93.00 185 LYS A C 1
ATOM 1464 O O . LYS A 1 185 ? -0.379 17.483 13.745 1.00 93.00 185 LYS A O 1
ATOM 1469 N N . PRO A 1 186 ? 1.089 15.824 14.178 1.00 95.31 186 PRO A N 1
ATOM 1470 C CA . PRO A 1 186 ? 2.136 16.719 14.661 1.00 95.31 186 PRO A CA 1
ATOM 1471 C C . PRO A 1 186 ? 2.671 17.555 13.499 1.00 95.31 186 PRO A C 1
ATOM 1473 O O . PRO A 1 186 ? 2.622 17.119 12.346 1.00 95.31 186 PRO A O 1
ATOM 1476 N N . PHE A 1 187 ? 3.130 18.770 13.793 1.00 94.31 187 PHE A N 1
ATOM 1477 C CA . PHE A 1 187 ? 3.526 19.703 12.742 1.00 94.31 187 PHE A CA 1
ATOM 1478 C C . PHE A 1 187 ? 4.679 19.164 11.890 1.00 94.31 187 PHE A C 1
ATOM 1480 O O . PHE A 1 187 ? 4.565 19.183 10.671 1.00 94.31 187 PHE A O 1
ATOM 1487 N N . SER A 1 188 ? 5.713 18.587 12.503 1.00 91.56 188 SER A N 1
ATOM 1488 C CA . SER A 1 188 ? 6.834 17.944 11.804 1.00 91.56 188 SER A CA 1
ATOM 1489 C C . SER A 1 188 ? 6.400 16.894 10.763 1.00 91.56 188 SER A C 1
ATOM 1491 O O . SER A 1 188 ? 6.796 16.985 9.601 1.00 91.56 188 SER A O 1
ATOM 1493 N N . GLU A 1 189 ? 5.523 15.947 11.126 1.00 93.62 189 GLU A N 1
ATOM 1494 C CA . GLU A 1 189 ? 4.987 14.935 10.191 1.00 93.62 189 GLU A CA 1
ATOM 1495 C C . GLU A 1 189 ? 4.144 15.577 9.073 1.00 93.62 189 GLU A C 1
ATOM 1497 O O . GLU A 1 189 ? 4.216 15.172 7.911 1.00 93.62 189 GLU A O 1
ATOM 1502 N N . PHE A 1 190 ? 3.349 16.600 9.405 1.00 93.56 190 PHE A N 1
ATOM 1503 C CA . PHE A 1 190 ? 2.542 17.315 8.418 1.00 93.56 190 PHE A CA 1
ATOM 1504 C C . PHE A 1 190 ? 3.411 18.096 7.421 1.00 93.56 190 PHE A C 1
ATOM 1506 O O . PHE A 1 190 ? 3.166 18.028 6.215 1.00 93.56 190 PHE A O 1
ATOM 1513 N N . ILE A 1 191 ? 4.440 18.796 7.904 1.00 91.75 191 ILE A N 1
ATOM 1514 C CA . ILE A 1 191 ? 5.374 19.579 7.091 1.00 91.75 191 ILE A CA 1
ATOM 1515 C C . ILE A 1 191 ? 6.182 18.654 6.180 1.00 91.75 191 ILE A C 1
ATOM 1517 O O . ILE A 1 191 ? 6.211 18.897 4.976 1.00 91.75 191 ILE A O 1
ATOM 1521 N N . ASP A 1 192 ? 6.778 17.569 6.686 1.00 90.38 192 ASP A N 1
ATOM 1522 C CA . ASP A 1 192 ? 7.578 16.670 5.841 1.00 90.38 192 ASP A CA 1
ATOM 1523 C C . ASP A 1 192 ? 6.741 16.001 4.736 1.00 90.38 192 ASP A C 1
ATOM 1525 O O . ASP A 1 192 ? 7.168 15.940 3.577 1.00 90.38 192 ASP A O 1
ATOM 1529 N N . ARG A 1 193 ? 5.497 15.602 5.050 1.00 91.81 193 ARG A N 1
ATOM 1530 C CA . ARG A 1 193 ? 4.547 15.083 4.054 1.00 91.81 193 ARG A CA 1
ATOM 1531 C C . ARG A 1 193 ? 4.176 16.142 3.011 1.00 91.81 193 ARG A C 1
ATOM 1533 O O . ARG A 1 193 ? 4.117 15.817 1.822 1.00 91.81 193 ARG A O 1
ATOM 1540 N N . CYS A 1 194 ? 3.901 17.376 3.436 1.00 91.44 194 CYS A N 1
ATOM 1541 C CA . CYS A 1 194 ? 3.238 18.393 2.610 1.00 91.44 194 CYS A CA 1
ATOM 1542 C C . CYS A 1 194 ? 4.174 19.452 2.002 1.00 91.44 194 CYS A C 1
ATOM 1544 O O . CYS A 1 194 ? 3.727 20.200 1.135 1.00 91.44 194 CYS A O 1
ATOM 1546 N N . ARG A 1 195 ? 5.462 19.508 2.372 1.00 89.75 195 ARG A N 1
ATOM 1547 C CA . ARG A 1 195 ? 6.449 20.506 1.892 1.00 89.75 195 ARG A CA 1
ATOM 1548 C C . ARG A 1 195 ? 6.521 20.661 0.373 1.00 89.75 195 ARG A C 1
ATOM 1550 O O . ARG A 1 195 ? 6.751 21.759 -0.112 1.00 89.75 195 ARG A O 1
ATOM 1557 N N . VAL A 1 196 ? 6.255 19.595 -0.386 1.00 90.25 196 VAL A N 1
ATOM 1558 C CA . VAL A 1 196 ? 6.220 19.622 -1.861 1.00 90.25 196 VAL A CA 1
ATOM 1559 C C . VAL A 1 196 ? 5.139 20.560 -2.429 1.00 90.25 196 VAL A C 1
ATOM 1561 O O . VAL A 1 196 ? 5.263 21.029 -3.556 1.00 90.25 196 VAL A O 1
ATOM 1564 N N . LEU A 1 197 ? 4.104 20.884 -1.646 1.00 90.06 197 LEU A N 1
ATOM 1565 C CA . LEU A 1 197 ? 3.088 21.879 -1.996 1.00 90.06 197 LEU A CA 1
ATOM 1566 C C . LEU A 1 197 ? 3.604 23.316 -1.816 1.00 90.06 197 LEU A C 1
ATOM 1568 O O . LEU A 1 197 ? 3.225 24.210 -2.573 1.00 90.06 197 LEU A O 1
ATOM 1572 N N . ALA A 1 198 ? 4.477 23.544 -0.831 1.00 87.75 198 ALA A N 1
ATOM 1573 C CA . ALA A 1 198 ? 4.960 24.861 -0.418 1.00 87.75 198 ALA A CA 1
ATOM 1574 C C . ALA A 1 198 ? 6.483 24.867 -0.139 1.00 87.75 198 ALA A C 1
ATOM 1576 O O . ALA A 1 198 ? 6.895 25.083 1.002 1.00 87.75 198 ALA A O 1
ATOM 1577 N N . PRO A 1 199 ? 7.342 24.627 -1.153 1.00 83.88 199 PRO A N 1
ATOM 1578 C CA . PRO A 1 199 ? 8.800 24.586 -0.978 1.00 83.88 199 PRO A CA 1
ATOM 1579 C C . PRO A 1 199 ? 9.402 25.921 -0.502 1.00 83.88 199 PRO A C 1
ATOM 1581 O O . PRO A 1 199 ? 10.471 25.944 0.099 1.00 83.88 199 PRO A O 1
ATOM 1584 N N . GLU A 1 200 ? 8.704 27.041 -0.691 1.00 82.56 200 GLU A N 1
ATOM 1585 C CA . GLU A 1 200 ? 9.061 28.334 -0.100 1.00 82.56 200 GLU A CA 1
ATOM 1586 C C . GLU A 1 200 ? 9.026 28.343 1.442 1.00 82.56 200 GLU A C 1
ATOM 1588 O O . GLU A 1 200 ? 9.646 29.201 2.067 1.00 82.56 200 GLU A O 1
ATOM 1593 N N . VAL A 1 201 ? 8.331 27.388 2.069 1.00 79.56 201 VAL A N 1
ATOM 1594 C CA . VAL A 1 201 ? 8.216 27.268 3.531 1.00 79.56 201 VAL A CA 1
ATOM 1595 C C . VAL A 1 201 ? 9.432 26.568 4.145 1.00 79.56 201 VAL A C 1
ATOM 1597 O O . VAL A 1 201 ? 9.796 26.883 5.273 1.00 79.56 201 VAL A O 1
ATOM 1600 N N . THR A 1 202 ? 10.096 25.664 3.417 1.00 67.56 202 THR A N 1
ATOM 1601 C CA . THR A 1 202 ? 11.269 24.919 3.922 1.00 67.56 202 THR A CA 1
ATOM 1602 C C . THR A 1 202 ? 12.582 25.699 3.873 1.00 67.56 202 THR A C 1
ATOM 1604 O O . THR A 1 202 ? 13.570 25.250 4.446 1.00 67.56 202 THR A O 1
ATOM 1607 N N . ASN A 1 203 ? 12.613 26.854 3.204 1.00 66.56 203 ASN A N 1
ATOM 1608 C CA . ASN A 1 203 ? 13.850 27.588 2.917 1.00 66.56 203 ASN A CA 1
ATOM 1609 C C . ASN A 1 203 ? 14.159 28.714 3.922 1.00 66.56 203 ASN A C 1
ATOM 1611 O O . ASN A 1 203 ? 15.123 29.452 3.733 1.00 66.56 203 ASN A O 1
ATOM 1615 N N . GLY A 1 204 ? 13.352 28.876 4.972 1.00 62.53 204 GLY A N 1
ATOM 1616 C CA . GLY A 1 204 ? 13.559 29.894 6.000 1.00 62.53 204 GLY A CA 1
ATOM 1617 C C . GLY A 1 204 ? 13.269 29.363 7.398 1.00 62.53 204 GLY A C 1
ATOM 1618 O O . GLY A 1 204 ? 12.502 28.418 7.564 1.00 62.53 204 GLY A O 1
ATOM 1619 N N . SER A 1 205 ? 13.847 30.012 8.411 1.00 69.50 205 SER A N 1
ATOM 1620 C CA . SER A 1 205 ? 13.588 29.715 9.826 1.00 69.50 205 SER A CA 1
ATOM 1621 C C . SER A 1 205 ? 12.189 30.195 10.242 1.00 69.50 205 SER A C 1
ATOM 1623 O O . SER A 1 205 ? 12.038 31.199 10.937 1.00 69.50 205 SER A O 1
ATOM 1625 N N . CYS A 1 206 ? 11.152 29.501 9.772 1.00 71.75 206 CYS A N 1
ATOM 1626 C CA . CYS A 1 206 ? 9.772 29.665 10.219 1.00 71.75 206 CYS A CA 1
ATOM 1627 C C . CYS A 1 206 ? 9.458 28.682 11.352 1.00 71.75 206 CYS A C 1
ATOM 1629 O O . CYS A 1 206 ? 9.815 27.510 11.275 1.00 71.75 206 CYS A O 1
ATOM 1631 N N . ASP A 1 207 ? 8.713 29.148 12.354 1.00 87.06 207 ASP A N 1
ATOM 1632 C CA . ASP A 1 207 ? 8.062 28.283 13.342 1.00 87.06 207 ASP A CA 1
ATOM 1633 C C . ASP A 1 207 ? 7.152 27.235 12.659 1.00 87.06 207 ASP A C 1
ATOM 1635 O O . ASP A 1 207 ? 6.513 27.513 11.638 1.00 87.06 207 ASP A O 1
ATOM 1639 N N . GLU A 1 208 ? 7.067 26.035 13.239 1.00 87.19 208 GLU A N 1
ATOM 1640 C CA . GLU A 1 208 ? 6.321 24.904 12.683 1.00 87.19 208 GLU A CA 1
ATOM 1641 C C . GLU A 1 208 ? 4.816 25.193 12.525 1.00 87.19 208 GLU A C 1
ATOM 1643 O O . GLU A 1 208 ? 4.208 24.793 11.526 1.00 87.19 208 GLU A O 1
ATOM 1648 N N . ALA A 1 209 ? 4.196 25.916 13.466 1.00 90.06 209 ALA A N 1
ATOM 1649 C CA . ALA A 1 209 ? 2.777 26.267 13.366 1.00 90.06 209 ALA A CA 1
ATOM 1650 C C . ALA A 1 209 ? 2.528 27.258 12.212 1.00 90.06 209 ALA A C 1
ATOM 1652 O O . ALA A 1 209 ? 1.546 27.143 11.471 1.00 90.06 209 ALA A O 1
ATOM 1653 N N . THR A 1 210 ? 3.455 28.196 12.014 1.00 89.56 210 THR A N 1
ATOM 1654 C CA . THR A 1 210 ? 3.473 29.149 10.897 1.00 89.56 210 THR A CA 1
ATOM 1655 C C . THR A 1 210 ? 3.735 28.455 9.556 1.00 89.56 210 THR A C 1
ATOM 1657 O O . THR A 1 210 ? 3.093 28.782 8.556 1.00 89.56 210 THR A O 1
ATOM 1660 N N . ALA A 1 211 ? 4.617 27.453 9.526 1.00 90.44 211 ALA A N 1
ATOM 1661 C CA . ALA A 1 211 ? 4.870 26.622 8.353 1.00 90.44 211 ALA A CA 1
ATOM 1662 C C . ALA A 1 211 ? 3.621 25.823 7.934 1.00 90.44 211 ALA A C 1
ATOM 1664 O O . ALA A 1 211 ? 3.215 25.869 6.770 1.00 90.44 211 ALA A O 1
ATOM 1665 N N . CYS A 1 212 ? 2.951 25.170 8.892 1.00 91.44 212 CYS A N 1
ATOM 1666 C CA . CYS A 1 212 ? 1.684 24.473 8.655 1.00 91.44 212 CYS A CA 1
ATOM 1667 C C . CYS A 1 212 ? 0.601 25.409 8.103 1.00 91.44 212 CYS A C 1
ATOM 1669 O O . CYS A 1 212 ? -0.125 25.033 7.182 1.00 91.44 212 CYS A O 1
ATOM 1671 N N . ARG A 1 213 ? 0.511 26.637 8.633 1.00 91.19 213 ARG A N 1
ATOM 1672 C CA . ARG A 1 213 ? -0.451 27.648 8.178 1.00 91.19 213 ARG A CA 1
ATOM 1673 C C . ARG A 1 213 ? -0.251 28.007 6.702 1.00 91.19 213 ARG A C 1
ATOM 1675 O O . ARG A 1 213 ? -1.194 27.869 5.927 1.00 91.19 213 ARG A O 1
ATOM 1682 N N . LYS A 1 214 ? 0.976 28.362 6.300 1.00 90.50 214 LYS A N 1
ATOM 1683 C CA . LYS A 1 214 ? 1.314 28.722 4.907 1.00 90.50 214 LYS A CA 1
ATOM 1684 C C . LYS A 1 214 ? 0.981 27.601 3.913 1.00 90.50 214 LYS A C 1
ATOM 1686 O O . LYS A 1 214 ? 0.444 27.868 2.840 1.00 90.50 214 LYS A O 1
ATOM 1691 N N . ILE A 1 215 ? 1.247 26.341 4.280 1.00 91.75 215 ILE A N 1
ATOM 1692 C CA . ILE A 1 215 ? 0.876 25.161 3.477 1.00 91.75 215 ILE A CA 1
ATOM 1693 C C . ILE A 1 215 ? -0.646 25.109 3.249 1.00 91.75 215 ILE A C 1
ATOM 1695 O O . ILE A 1 215 ? -1.097 24.950 2.115 1.00 91.75 215 ILE A O 1
ATOM 1699 N N . LEU A 1 216 ? -1.444 25.267 4.309 1.00 92.25 216 LEU A N 1
ATOM 1700 C CA . LEU A 1 216 ? -2.908 25.167 4.252 1.00 92.25 216 LEU A CA 1
ATOM 1701 C C . LEU A 1 216 ? -3.558 26.345 3.511 1.00 92.25 216 LEU A C 1
ATOM 1703 O O . LEU A 1 216 ? -4.503 26.144 2.748 1.00 92.25 216 LEU A O 1
ATOM 1707 N N . GLU A 1 217 ? -3.025 27.556 3.687 1.00 90.88 217 GLU A N 1
ATOM 1708 C CA . GLU A 1 217 ? -3.435 28.764 2.958 1.00 90.88 217 GLU A CA 1
ATOM 1709 C C . GLU A 1 217 ? -3.186 28.622 1.450 1.00 90.88 217 GLU A C 1
ATOM 1711 O O . GLU A 1 217 ? -4.065 28.936 0.647 1.00 90.88 217 GLU A O 1
ATOM 1716 N N . LYS A 1 218 ? -2.038 28.058 1.050 1.00 89.19 218 LYS A N 1
ATOM 1717 C CA . LYS A 1 218 ? -1.711 27.789 -0.359 1.00 89.19 218 LYS A CA 1
ATOM 1718 C C . LYS A 1 218 ? -2.599 26.712 -0.990 1.00 89.19 218 LYS A C 1
ATOM 1720 O O . LYS A 1 218 ? -2.960 26.827 -2.159 1.00 89.19 218 LYS A O 1
ATOM 1725 N N . VAL A 1 219 ? -2.993 25.705 -0.208 1.00 90.00 219 VAL A N 1
ATOM 1726 C CA . VAL A 1 219 ? -4.007 24.699 -0.584 1.00 90.00 219 VAL A CA 1
ATOM 1727 C C . VAL A 1 219 ? -5.430 25.289 -0.606 1.00 90.00 219 VAL A C 1
ATOM 1729 O O . VAL A 1 219 ? -6.327 24.697 -1.198 1.00 90.00 219 VAL A O 1
ATOM 1732 N N . LYS A 1 220 ? -5.643 26.476 -0.016 1.00 90.12 220 LYS A N 1
ATOM 1733 C CA . LYS A 1 220 ? -6.949 27.143 0.159 1.00 90.12 220 LYS A CA 1
ATOM 1734 C C . LYS A 1 220 ? -7.964 26.316 0.962 1.00 90.12 220 LYS A C 1
ATOM 1736 O O . LYS A 1 220 ? -9.173 26.481 0.804 1.00 90.12 220 LYS A O 1
ATOM 1741 N N . LEU A 1 221 ? -7.473 25.445 1.845 1.00 89.50 221 LEU A N 1
ATOM 1742 C CA . LEU A 1 221 ? -8.316 24.624 2.711 1.00 89.50 221 LEU A CA 1
ATOM 1743 C C . LEU A 1 221 ? -9.072 25.515 3.714 1.00 89.50 221 LEU A C 1
ATOM 1745 O O . LEU A 1 221 ? -8.496 26.445 4.272 1.00 89.50 221 LEU A O 1
ATOM 1749 N N . GLN A 1 222 ? -10.341 25.216 3.996 1.00 87.62 222 GLN A N 1
ATOM 1750 C CA . GLN A 1 222 ? -11.149 25.964 4.970 1.00 87.62 222 GLN A CA 1
ATOM 1751 C C . GLN A 1 222 ? -11.483 25.134 6.215 1.00 87.62 222 GLN A C 1
ATOM 1753 O O . GLN A 1 222 ? -11.477 23.907 6.188 1.00 87.62 222 GLN A O 1
ATOM 1758 N N . GLY A 1 223 ? -11.800 25.799 7.329 1.00 87.56 223 GLY A N 1
ATOM 1759 C CA . GLY A 1 223 ? -12.370 25.145 8.515 1.00 87.56 223 GLY A CA 1
ATOM 1760 C C . GLY A 1 223 ? -11.446 24.183 9.276 1.00 87.56 223 GLY A C 1
ATOM 1761 O O . GLY A 1 223 ? -11.953 23.429 10.110 1.00 87.56 223 GLY A O 1
ATOM 1762 N N . TYR A 1 224 ? -10.135 24.212 9.005 1.00 92.19 224 TYR A N 1
ATOM 1763 C CA . TYR A 1 224 ? -9.088 23.552 9.793 1.00 92.19 224 TYR A CA 1
ATOM 1764 C C . TYR A 1 224 ? -8.806 24.302 11.106 1.00 92.19 224 TYR A C 1
ATOM 1766 O O . TYR A 1 224 ? -9.272 25.425 11.303 1.00 92.19 224 TYR A O 1
ATOM 1774 N N . GLN A 1 225 ? -8.022 23.700 12.005 1.00 92.69 225 GLN A N 1
ATOM 1775 C CA . GLN A 1 225 ? -7.513 24.356 13.215 1.00 92.69 225 GLN A CA 1
ATOM 1776 C C . GLN A 1 225 ? -6.032 24.031 13.461 1.00 92.69 225 GLN A C 1
ATOM 1778 O O . GLN A 1 225 ? -5.550 22.946 13.134 1.00 92.69 225 GLN A O 1
ATOM 1783 N N . ILE A 1 226 ? -5.302 24.975 14.058 1.00 93.38 226 ILE A N 1
ATOM 1784 C CA . ILE A 1 226 ? -3.882 24.836 14.419 1.00 93.38 226 ILE A CA 1
ATOM 1785 C C . ILE A 1 226 ? -3.785 24.902 15.946 1.00 93.38 226 ILE A C 1
ATOM 1787 O O . ILE A 1 226 ? -4.185 25.894 16.549 1.00 93.38 226 ILE A O 1
ATOM 1791 N N . GLY A 1 227 ? -3.311 23.822 16.574 1.00 92.94 227 GLY A N 1
ATOM 1792 C CA . GLY A 1 227 ? -3.102 23.748 18.022 1.00 92.94 227 GLY A CA 1
ATOM 1793 C C . GLY A 1 227 ? -1.719 24.249 18.445 1.00 92.94 227 GLY A C 1
ATOM 1794 O O . GLY A 1 227 ? -1.070 24.995 17.724 1.00 92.94 227 GLY A O 1
ATOM 1795 N N . LYS A 1 228 ? -1.236 23.801 19.613 1.00 91.56 228 LYS A N 1
ATOM 1796 C CA . LYS A 1 228 ? 0.121 24.132 20.099 1.00 91.56 228 LYS A CA 1
ATOM 1797 C C . LYS A 1 228 ? 1.238 23.279 19.482 1.00 91.56 228 LYS A C 1
ATOM 1799 O O . LYS A 1 228 ? 2.355 23.753 19.369 1.00 91.56 228 LYS A O 1
ATOM 1804 N N . THR A 1 229 ? 0.944 22.028 19.121 1.00 93.19 229 THR A N 1
ATOM 1805 C CA . THR A 1 229 ? 1.927 21.046 18.604 1.00 93.19 229 THR A CA 1
ATOM 1806 C C . THR A 1 229 ? 1.391 20.180 17.457 1.00 93.19 229 THR A C 1
ATOM 1808 O O . THR A 1 229 ? 2.081 19.283 16.972 1.00 93.19 229 THR A O 1
ATOM 1811 N N . LYS A 1 230 ? 0.123 20.377 17.064 1.00 95.06 230 LYS A N 1
ATOM 1812 C CA . LYS A 1 230 ? -0.590 19.538 16.091 1.00 95.06 230 LYS A CA 1
ATOM 1813 C C . LYS A 1 230 ? -1.539 20.366 15.231 1.00 95.06 230 LYS A C 1
ATOM 1815 O O . LYS A 1 230 ? -2.206 21.272 15.737 1.00 95.06 230 LYS A O 1
ATOM 1820 N N . VAL A 1 231 ? -1.645 20.006 13.955 1.00 94.88 231 VAL A N 1
ATOM 1821 C CA . VAL A 1 231 ? -2.710 20.450 13.051 1.00 94.88 231 VAL A CA 1
ATOM 1822 C C . VAL A 1 231 ? -3.928 19.536 13.199 1.00 94.88 231 VAL A C 1
ATOM 1824 O O . VAL A 1 231 ? -3.800 18.322 13.388 1.00 94.88 231 VAL A O 1
ATOM 1827 N N . PHE A 1 232 ? -5.113 20.134 13.129 1.00 94.25 232 PHE A N 1
ATOM 1828 C CA . PHE A 1 232 ? -6.412 19.491 13.278 1.00 94.25 232 PHE A CA 1
ATOM 1829 C C . PHE A 1 232 ? -7.219 19.707 11.994 1.00 94.25 232 PHE A C 1
ATOM 1831 O O . PHE A 1 232 ? -7.547 20.839 11.636 1.00 94.25 232 PHE A O 1
ATOM 1838 N N . LEU A 1 233 ? -7.535 18.613 11.304 1.00 92.44 233 LEU A N 1
ATOM 1839 C CA . LEU A 1 233 ? -8.248 18.607 10.025 1.00 92.44 233 LEU A CA 1
ATOM 1840 C C . LEU A 1 233 ? -9.579 17.861 10.170 1.00 92.44 233 LEU A C 1
ATOM 1842 O O . LEU A 1 233 ? -9.698 16.928 10.973 1.00 92.44 233 LEU A O 1
ATOM 1846 N N . ARG A 1 234 ? -10.587 18.276 9.401 1.00 90.88 234 ARG A N 1
ATOM 1847 C CA . ARG A 1 234 ? -11.888 17.595 9.333 1.00 90.88 234 ARG A CA 1
ATOM 1848 C C . ARG A 1 234 ? -11.782 16.299 8.518 1.00 90.88 234 ARG A C 1
ATOM 1850 O O . ARG A 1 234 ? -10.743 15.994 7.929 1.00 90.88 234 ARG A O 1
ATOM 1857 N N . ALA A 1 235 ? -12.856 15.510 8.504 1.00 86.44 235 ALA A N 1
ATOM 1858 C CA . ALA A 1 235 ? -12.973 14.371 7.593 1.00 86.44 235 ALA A CA 1
ATOM 1859 C C . ALA A 1 235 ? -12.815 14.825 6.124 1.00 86.44 235 ALA A C 1
ATOM 1861 O O . ALA A 1 235 ? -13.156 15.958 5.794 1.00 86.44 235 ALA A O 1
ATOM 1862 N N . GLY A 1 236 ? -12.271 13.965 5.257 1.00 86.81 236 GLY A N 1
ATOM 1863 C CA . GLY A 1 236 ? -11.994 14.278 3.843 1.00 86.81 236 GLY A CA 1
ATOM 1864 C C . GLY A 1 236 ? -10.713 15.089 3.605 1.00 86.81 236 GLY A C 1
ATOM 1865 O O . GLY A 1 236 ? -9.895 14.706 2.774 1.00 86.81 236 GLY A O 1
ATOM 1866 N N . GLN A 1 237 ? -10.457 16.118 4.412 1.00 91.12 237 GLN A N 1
ATOM 1867 C CA . GLN A 1 237 ? -9.447 17.152 4.130 1.00 91.12 237 GLN A CA 1
ATOM 1868 C C . GLN A 1 237 ? -8.003 16.663 3.929 1.00 91.12 237 GLN A C 1
ATOM 1870 O O . GLN 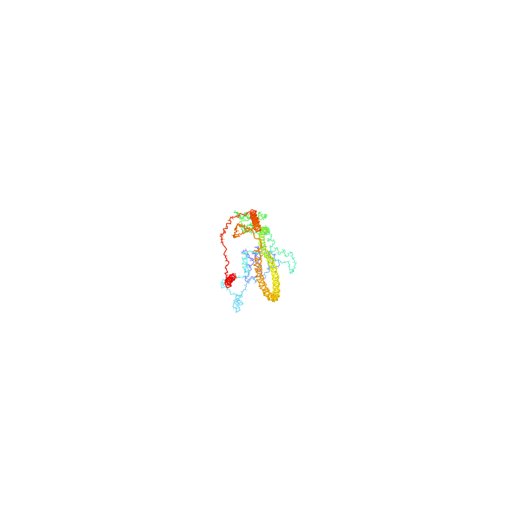A 1 237 ? -7.262 17.246 3.143 1.00 91.12 237 GLN A O 1
ATOM 1875 N N . MET A 1 238 ? -7.577 15.583 4.593 1.00 91.19 238 MET A N 1
ATOM 1876 C CA . MET A 1 238 ? -6.250 15.004 4.324 1.00 91.19 238 MET A CA 1
ATOM 1877 C C . MET A 1 238 ? -6.173 14.366 2.927 1.00 91.19 238 MET A C 1
ATOM 1879 O O . MET A 1 238 ? -5.141 14.463 2.275 1.00 91.19 238 MET A O 1
ATOM 1883 N N . ALA A 1 239 ? -7.265 13.767 2.442 1.00 91.81 239 ALA A N 1
ATOM 1884 C CA . ALA A 1 239 ? -7.332 13.209 1.094 1.00 91.81 239 ALA A CA 1
ATOM 1885 C C . ALA A 1 239 ? -7.374 14.310 0.018 1.00 91.81 239 ALA A C 1
ATOM 1887 O O . ALA A 1 239 ? -6.800 14.123 -1.049 1.00 91.81 239 ALA A O 1
ATOM 1888 N N . GLU A 1 240 ? -7.974 15.471 0.306 1.00 92.31 240 GLU A N 1
ATOM 1889 C CA . GLU A 1 240 ? -7.900 16.663 -0.558 1.00 92.31 240 GLU A CA 1
ATOM 1890 C C . GLU A 1 240 ? -6.446 17.159 -0.694 1.00 92.31 240 GLU A C 1
ATOM 1892 O O . GLU A 1 240 ? -5.954 17.356 -1.807 1.00 92.31 240 GLU A O 1
ATOM 1897 N N . ILE A 1 241 ? -5.725 17.279 0.430 1.00 93.62 241 ILE A N 1
ATOM 1898 C CA . ILE A 1 241 ? -4.296 17.639 0.455 1.00 93.62 241 ILE A CA 1
ATOM 1899 C C . ILE A 1 241 ? -3.455 16.595 -0.298 1.00 93.62 241 ILE A C 1
ATOM 1901 O O . ILE A 1 241 ? -2.631 16.960 -1.139 1.00 93.62 241 ILE A O 1
ATOM 1905 N N . ASP A 1 242 ? -3.668 15.302 -0.034 1.00 93.88 242 ASP A N 1
ATOM 1906 C CA . ASP A 1 242 ? -2.946 14.214 -0.702 1.00 93.88 242 ASP A CA 1
ATOM 1907 C C . ASP A 1 242 ? -3.256 14.141 -2.209 1.00 93.88 242 ASP A C 1
ATOM 1909 O O . ASP A 1 242 ? -2.361 13.822 -2.990 1.00 93.88 242 ASP A O 1
ATOM 1913 N N . ALA A 1 243 ? -4.471 14.480 -2.655 1.00 93.94 243 ALA A N 1
ATOM 1914 C CA . ALA A 1 243 ? -4.819 14.531 -4.076 1.00 93.94 243 ALA A CA 1
ATOM 1915 C C . ALA A 1 243 ? -4.026 15.621 -4.817 1.00 93.94 243 ALA A C 1
ATOM 1917 O O . ALA A 1 243 ? -3.377 15.335 -5.824 1.00 93.94 243 ALA A O 1
ATOM 1918 N N . ILE A 1 244 ? -3.995 16.845 -4.277 1.00 92.38 244 ILE A N 1
ATOM 1919 C CA . ILE A 1 244 ? -3.221 17.966 -4.844 1.00 92.38 244 ILE A CA 1
ATOM 1920 C C . ILE A 1 244 ? -1.715 17.649 -4.804 1.00 92.38 244 ILE A C 1
ATOM 1922 O O . ILE A 1 244 ? -0.986 17.885 -5.770 1.00 92.38 244 ILE A O 1
ATOM 1926 N N . ARG A 1 245 ? -1.242 17.034 -3.713 1.00 94.38 245 ARG A N 1
ATOM 1927 C CA . ARG A 1 245 ? 0.140 16.553 -3.559 1.00 94.38 245 ARG A CA 1
ATOM 1928 C C . ARG A 1 245 ? 0.507 15.521 -4.624 1.00 94.38 245 ARG A C 1
ATOM 1930 O O . ARG A 1 245 ? 1.578 15.620 -5.223 1.00 94.38 245 ARG A O 1
ATOM 1937 N N . ASN A 1 246 ? -0.374 14.559 -4.886 1.00 94.19 246 ASN A N 1
ATOM 1938 C CA . ASN A 1 246 ? -0.179 13.548 -5.920 1.00 94.19 246 ASN A CA 1
ATOM 1939 C C . ASN A 1 246 ? -0.201 14.158 -7.329 1.00 94.19 246 ASN A C 1
ATOM 1941 O O . ASN A 1 246 ? 0.543 13.692 -8.189 1.00 94.19 246 ASN A O 1
ATOM 1945 N N . GLU A 1 247 ? -0.956 15.235 -7.565 1.00 94.06 247 GLU A N 1
ATOM 1946 C CA . GLU A 1 247 ? -0.909 15.965 -8.835 1.00 94.06 247 GLU A CA 1
ATOM 1947 C C . GLU A 1 247 ? 0.454 16.651 -9.056 1.00 94.06 247 GLU A C 1
ATOM 1949 O O . GLU A 1 247 ? 1.081 16.473 -10.102 1.00 94.06 247 GLU A O 1
ATOM 1954 N N . VAL A 1 248 ? 0.969 17.377 -8.054 1.00 92.38 248 VAL A N 1
ATOM 1955 C CA . VAL A 1 248 ? 2.293 18.034 -8.117 1.00 92.38 248 VAL A CA 1
ATOM 1956 C C . VAL A 1 248 ? 3.419 17.006 -8.301 1.00 92.38 248 VAL A C 1
ATOM 1958 O O . VAL A 1 248 ? 4.320 17.200 -9.127 1.00 92.38 248 VAL A O 1
ATOM 1961 N N . LEU A 1 249 ? 3.349 15.878 -7.588 1.00 94.25 249 LEU A N 1
ATOM 1962 C CA . LEU A 1 249 ? 4.278 14.759 -7.764 1.00 94.25 249 LEU A CA 1
ATOM 1963 C C . LEU A 1 249 ? 4.138 14.113 -9.153 1.00 94.25 249 LEU A C 1
ATOM 1965 O O . LEU A 1 249 ? 5.152 13.819 -9.780 1.00 94.25 249 LEU A O 1
ATOM 1969 N N . GLY A 1 250 ? 2.920 13.959 -9.679 1.00 95.81 250 GLY A N 1
ATOM 1970 C CA . GLY A 1 250 ? 2.652 13.413 -11.013 1.00 95.81 250 GLY A CA 1
ATOM 1971 C C . GLY A 1 250 ? 3.201 14.288 -12.145 1.00 95.81 250 GLY A C 1
ATOM 1972 O O . GLY A 1 250 ? 3.860 13.782 -13.059 1.00 95.81 250 GLY A O 1
ATOM 1973 N N . ARG A 1 251 ? 3.030 15.614 -12.054 1.00 95.06 251 ARG A N 1
ATOM 1974 C CA . ARG A 1 251 ? 3.661 16.590 -12.965 1.00 95.06 251 ARG A CA 1
ATOM 1975 C C . ARG A 1 251 ? 5.193 16.465 -12.925 1.00 95.06 251 ARG A C 1
ATOM 1977 O O . ARG A 1 251 ? 5.835 16.378 -13.971 1.00 95.06 251 ARG A O 1
ATOM 1984 N N . SER A 1 252 ? 5.773 16.371 -11.727 1.00 93.81 252 SER A N 1
ATOM 1985 C CA . SER A 1 252 ? 7.227 16.230 -11.526 1.00 93.81 252 SER A CA 1
ATOM 1986 C C . SER A 1 252 ? 7.768 14.906 -12.086 1.00 93.81 252 SER A C 1
ATOM 1988 O O . SER A 1 252 ? 8.744 14.891 -12.840 1.00 93.81 252 SER A O 1
ATOM 1990 N N . ALA A 1 253 ? 7.084 13.793 -11.805 1.00 96.38 253 ALA A N 1
ATOM 1991 C CA . ALA A 1 253 ? 7.397 12.478 -12.353 1.00 96.38 253 ALA A CA 1
ATOM 1992 C C . ALA A 1 253 ? 7.309 12.468 -13.887 1.00 96.38 253 ALA A C 1
ATOM 1994 O O . ALA A 1 253 ? 8.177 11.895 -14.538 1.00 96.38 253 ALA A O 1
ATOM 1995 N N . THR A 1 254 ? 6.329 13.159 -14.477 1.00 97.06 254 THR A N 1
ATOM 1996 C CA . THR A 1 254 ? 6.183 13.279 -15.938 1.00 97.06 254 THR A CA 1
ATOM 1997 C C . THR A 1 254 ? 7.392 13.969 -16.583 1.00 97.06 254 THR A C 1
ATOM 1999 O O . THR A 1 254 ? 7.859 13.530 -17.635 1.00 97.06 254 THR A O 1
ATOM 2002 N N . ILE A 1 255 ? 7.960 15.001 -15.946 1.00 96.31 255 ILE A N 1
ATOM 2003 C CA . ILE A 1 255 ? 9.178 15.682 -16.426 1.00 96.31 255 ILE A CA 1
ATOM 2004 C C . ILE A 1 255 ? 10.382 14.726 -16.401 1.00 96.31 255 ILE A C 1
ATOM 2006 O O . ILE A 1 255 ? 11.095 14.608 -17.403 1.00 96.31 255 ILE A O 1
ATOM 2010 N N . ILE A 1 256 ? 10.577 14.005 -15.290 1.00 96.88 256 ILE A N 1
ATOM 2011 C CA . ILE A 1 256 ? 11.664 13.025 -15.122 1.00 96.88 256 ILE A CA 1
ATOM 2012 C C . ILE A 1 256 ? 11.520 11.887 -16.143 1.00 96.88 256 ILE A C 1
ATOM 2014 O O . ILE A 1 256 ? 12.458 11.591 -16.883 1.00 96.88 256 ILE A O 1
ATOM 2018 N N . GLN A 1 257 ? 10.324 11.301 -16.254 1.00 97.56 257 GLN A N 1
ATOM 2019 C CA . GLN A 1 257 ? 10.015 10.243 -17.216 1.00 97.56 257 GLN A CA 1
ATOM 2020 C C . GLN A 1 257 ? 10.219 10.703 -18.662 1.00 97.56 257 GLN A C 1
ATOM 2022 O O . GLN A 1 257 ? 10.767 9.942 -19.456 1.00 97.56 257 GLN A O 1
ATOM 2027 N N . ARG A 1 258 ? 9.828 11.936 -19.021 1.00 97.75 258 ARG A N 1
ATOM 2028 C CA . ARG A 1 258 ? 10.074 12.502 -20.358 1.00 97.75 258 ARG A CA 1
ATOM 2029 C C . ARG A 1 258 ? 11.572 12.577 -20.647 1.00 97.75 258 ARG A C 1
ATOM 2031 O O . ARG A 1 258 ? 12.007 12.064 -21.673 1.00 97.75 258 ARG A O 1
ATOM 2038 N N . LYS A 1 259 ? 12.365 13.163 -19.741 1.00 97.50 259 LYS A N 1
ATOM 2039 C CA . LYS A 1 259 ? 13.828 13.270 -19.901 1.00 97.50 259 LYS A CA 1
ATOM 2040 C C . LYS A 1 259 ? 14.493 11.894 -20.008 1.00 97.50 259 LYS A C 1
ATOM 2042 O O . LYS A 1 259 ? 15.294 11.691 -20.917 1.00 97.50 259 LYS A O 1
ATOM 2047 N N . PHE A 1 260 ? 14.116 10.939 -19.156 1.00 97.75 260 PHE A N 1
ATOM 2048 C CA . PHE A 1 260 ? 14.646 9.573 -19.193 1.00 97.75 260 PHE A CA 1
ATOM 2049 C C . PHE A 1 260 ? 14.266 8.824 -20.480 1.00 97.75 260 PHE A C 1
ATOM 2051 O O . PHE A 1 260 ? 15.137 8.238 -21.122 1.00 97.75 260 PHE A O 1
ATOM 2058 N N . LYS A 1 261 ? 12.998 8.891 -20.916 1.00 97.56 261 LYS A N 1
ATOM 2059 C CA . LYS A 1 261 ? 12.538 8.283 -22.179 1.00 97.56 261 LYS A CA 1
ATOM 2060 C C . LYS A 1 261 ? 13.273 8.868 -23.387 1.00 97.56 261 LYS A C 1
ATOM 2062 O O . LYS A 1 261 ? 13.719 8.104 -24.242 1.00 97.56 261 LYS A O 1
ATOM 2067 N N . THR A 1 262 ? 13.461 10.191 -23.442 1.00 97.62 262 THR A N 1
ATOM 2068 C CA . THR A 1 262 ? 14.251 10.843 -24.501 1.00 97.62 262 THR A CA 1
ATOM 2069 C C . THR A 1 262 ? 15.712 10.390 -24.478 1.00 97.62 262 THR A C 1
ATOM 2071 O O . THR A 1 262 ? 16.225 10.010 -25.525 1.00 97.62 262 THR A O 1
ATOM 2074 N N . TYR A 1 263 ? 16.367 10.354 -23.310 1.00 97.88 263 TYR A N 1
ATOM 2075 C CA . TYR A 1 263 ? 17.745 9.858 -23.176 1.00 97.88 263 TYR A CA 1
ATOM 2076 C C . TYR A 1 263 ? 17.887 8.398 -23.638 1.00 97.88 263 TYR A C 1
ATOM 2078 O O . TYR A 1 263 ? 18.762 8.084 -24.443 1.00 97.88 263 TYR A O 1
ATOM 2086 N N . SER A 1 264 ? 16.993 7.518 -23.179 1.00 98.06 264 SER A N 1
ATOM 2087 C CA . SER A 1 264 ? 16.979 6.096 -23.536 1.00 98.06 264 SER A CA 1
ATOM 2088 C C . SER A 1 264 ? 16.784 5.889 -25.043 1.00 98.06 264 SER A C 1
ATOM 2090 O O . SER A 1 264 ? 17.584 5.198 -25.675 1.00 98.06 264 SER A O 1
ATOM 2092 N N . SER A 1 265 ? 15.797 6.568 -25.639 1.00 97.19 265 SER A N 1
ATOM 2093 C CA . SER A 1 265 ? 15.516 6.490 -27.080 1.00 97.19 265 SER A CA 1
ATOM 2094 C C . SER A 1 265 ? 16.671 7.034 -27.924 1.00 97.19 265 SER A C 1
ATOM 2096 O O . SER A 1 265 ? 17.021 6.440 -28.939 1.00 97.19 265 SER A O 1
ATOM 2098 N N . HIS A 1 266 ? 17.304 8.132 -27.497 1.00 97.44 266 HIS A N 1
ATOM 2099 C CA . HIS A 1 266 ? 18.438 8.733 -28.203 1.00 97.44 266 HIS A CA 1
ATOM 2100 C C . HIS A 1 266 ? 19.689 7.840 -28.141 1.00 97.44 266 HIS A C 1
ATOM 2102 O O . HIS A 1 266 ? 20.347 7.628 -29.158 1.00 97.44 266 HIS A O 1
ATOM 2108 N N . LYS A 1 267 ? 19.980 7.238 -26.977 1.00 97.00 267 LYS A N 1
ATOM 2109 C CA . LYS A 1 267 ? 21.071 6.262 -26.817 1.00 97.00 267 LYS A CA 1
ATOM 2110 C C . LYS A 1 267 ? 20.860 5.019 -27.691 1.00 97.00 267 LYS A C 1
ATOM 2112 O O . LYS A 1 267 ? 21.807 4.547 -28.314 1.00 97.00 267 LYS A O 1
ATOM 2117 N N . TRP A 1 268 ? 19.626 4.514 -27.765 1.00 97.88 268 TRP A N 1
ATOM 2118 C CA . TRP A 1 268 ? 19.268 3.393 -28.639 1.00 97.88 268 TRP A CA 1
ATOM 2119 C C . TRP A 1 268 ? 19.385 3.758 -30.127 1.00 97.88 268 TRP A C 1
ATOM 2121 O O . TRP A 1 268 ? 19.983 3.006 -30.894 1.00 97.88 268 TRP A O 1
ATOM 2131 N N . PHE A 1 269 ? 18.898 4.940 -30.523 1.00 97.81 269 PHE A N 1
ATOM 2132 C CA . PHE A 1 269 ? 18.985 5.435 -31.898 1.00 97.81 269 PHE A CA 1
ATOM 2133 C C . PHE A 1 269 ? 20.435 5.576 -32.386 1.00 97.81 269 PHE A C 1
ATOM 2135 O O . PHE A 1 269 ? 20.744 5.099 -33.474 1.00 97.81 269 PHE A O 1
ATOM 2142 N N . ILE A 1 270 ? 21.340 6.148 -31.578 1.00 97.56 270 ILE A N 1
ATOM 2143 C CA . ILE A 1 270 ? 22.772 6.233 -31.922 1.00 97.56 270 ILE A CA 1
ATOM 2144 C C . ILE A 1 270 ? 23.367 4.833 -32.136 1.00 97.56 270 ILE A C 1
ATOM 2146 O O . ILE A 1 270 ? 24.074 4.612 -33.119 1.00 97.56 270 ILE A O 1
ATOM 2150 N N . GLY A 1 271 ? 23.055 3.872 -31.258 1.00 97.06 271 GLY A N 1
ATOM 2151 C CA . GLY A 1 271 ? 23.515 2.486 -31.403 1.00 97.06 271 GLY A CA 1
ATOM 2152 C C . GLY A 1 271 ? 23.030 1.833 -32.703 1.00 97.06 271 GLY A C 1
ATOM 2153 O O . GLY A 1 271 ? 23.822 1.230 -33.427 1.00 97.06 271 GLY A O 1
ATOM 2154 N N . LEU A 1 272 ? 21.749 2.015 -33.041 1.00 97.31 272 LEU A N 1
ATOM 2155 C CA . LEU A 1 272 ? 21.163 1.520 -34.288 1.00 97.31 272 LEU A CA 1
ATOM 2156 C C . LEU A 1 272 ? 21.778 2.197 -35.525 1.00 97.31 272 LEU A C 1
ATOM 2158 O O . LEU A 1 272 ? 22.096 1.517 -36.499 1.00 97.31 272 LEU A O 1
ATOM 2162 N N . GLN A 1 273 ? 21.986 3.517 -35.488 1.00 97.50 273 GLN A N 1
ATOM 2163 C CA . GLN A 1 273 ? 22.603 4.276 -36.579 1.00 97.50 273 GLN A CA 1
ATOM 2164 C C . GLN A 1 273 ? 24.053 3.832 -36.823 1.00 97.50 273 GLN A C 1
ATOM 2166 O O . GLN A 1 273 ? 24.453 3.658 -37.977 1.00 97.50 273 GLN A O 1
ATOM 2171 N N . ALA A 1 274 ? 24.829 3.597 -35.760 1.00 96.88 274 ALA A N 1
ATOM 2172 C CA . ALA A 1 274 ? 26.196 3.091 -35.860 1.00 96.88 274 ALA A CA 1
ATOM 2173 C C . ALA A 1 274 ? 26.236 1.693 -36.502 1.00 96.88 274 ALA A C 1
ATOM 2175 O O . ALA A 1 274 ? 26.950 1.494 -37.487 1.00 96.88 274 ALA A O 1
ATOM 2176 N N . ALA A 1 275 ? 25.410 0.757 -36.019 1.00 97.19 275 ALA A N 1
ATOM 2177 C CA . ALA A 1 275 ? 25.313 -0.594 -36.574 1.00 97.19 275 ALA A CA 1
ATOM 2178 C C . ALA A 1 275 ? 24.869 -0.588 -38.051 1.00 97.19 275 ALA A C 1
ATOM 2180 O O . ALA A 1 275 ? 25.494 -1.230 -38.897 1.00 97.19 275 ALA A O 1
ATOM 2181 N N . ALA A 1 276 ? 23.844 0.199 -38.395 1.00 97.50 276 ALA A N 1
ATOM 2182 C CA . ALA A 1 276 ? 23.386 0.352 -39.774 1.00 97.50 276 ALA A CA 1
ATOM 2183 C C . ALA A 1 276 ? 24.482 0.933 -40.687 1.00 97.50 276 ALA A C 1
ATOM 2185 O O . ALA A 1 276 ? 24.653 0.471 -41.815 1.00 97.50 276 ALA A O 1
ATOM 2186 N N . THR A 1 277 ? 25.260 1.904 -40.200 1.00 97.25 277 THR A N 1
ATOM 2187 C CA . THR A 1 277 ? 26.370 2.507 -40.957 1.00 97.25 277 THR A CA 1
ATOM 2188 C C . THR A 1 277 ? 27.495 1.500 -41.208 1.00 97.25 277 THR A C 1
ATOM 2190 O O . THR A 1 277 ? 27.988 1.413 -42.332 1.00 97.25 277 THR A O 1
ATOM 2193 N N . GLN A 1 278 ? 27.857 0.691 -40.206 1.00 96.75 278 GLN A N 1
ATOM 2194 C CA . GLN A 1 278 ? 28.856 -0.378 -40.341 1.00 96.75 278 GLN A CA 1
ATOM 2195 C C . GLN A 1 278 ? 28.430 -1.432 -41.375 1.00 96.75 278 GLN A C 1
ATOM 2197 O O . GLN A 1 278 ? 29.204 -1.752 -42.279 1.00 96.75 278 GLN A O 1
ATOM 2202 N N . ILE A 1 279 ? 27.183 -1.913 -41.302 1.00 96.50 279 ILE A N 1
ATOM 2203 C CA . ILE A 1 279 ? 26.635 -2.887 -42.259 1.00 96.50 279 ILE A CA 1
ATOM 2204 C C . ILE A 1 279 ? 26.615 -2.298 -43.677 1.00 96.50 279 ILE A C 1
ATOM 2206 O O . ILE A 1 279 ? 27.085 -2.935 -44.619 1.00 96.50 279 ILE A O 1
ATOM 2210 N N . GLN A 1 280 ? 26.149 -1.056 -43.846 1.00 96.31 280 GLN A N 1
ATOM 2211 C CA . GLN A 1 280 ? 26.155 -0.391 -45.152 1.00 96.31 280 GLN A CA 1
ATOM 2212 C C . GLN A 1 280 ? 27.569 -0.208 -45.724 1.00 96.31 280 GLN A C 1
ATOM 2214 O O . GLN A 1 280 ? 27.760 -0.377 -46.929 1.00 96.31 280 GLN A O 1
ATOM 2219 N N . ALA A 1 281 ? 28.556 0.140 -44.893 1.00 96.06 281 ALA A N 1
ATOM 2220 C CA . ALA A 1 281 ? 29.948 0.272 -45.320 1.00 96.06 281 ALA A CA 1
ATOM 2221 C C . ALA A 1 281 ? 30.518 -1.076 -45.792 1.00 96.06 281 ALA A C 1
ATOM 2223 O O . ALA A 1 281 ? 31.088 -1.147 -46.883 1.00 96.06 281 ALA A O 1
ATOM 2224 N N . TYR A 1 282 ? 30.280 -2.151 -45.031 1.00 96.56 282 TYR A N 1
ATOM 2225 C CA . TYR A 1 282 ? 30.672 -3.509 -45.409 1.00 96.56 282 TYR A CA 1
ATOM 2226 C C . TYR A 1 282 ? 30.034 -3.940 -46.739 1.00 96.56 282 TYR A C 1
ATOM 2228 O O . TYR A 1 282 ? 30.746 -4.346 -47.656 1.00 96.56 282 TYR A O 1
ATOM 2236 N N . CYS A 1 283 ? 28.715 -3.782 -46.898 1.00 95.88 283 CYS A N 1
ATOM 2237 C CA . CYS A 1 283 ? 28.015 -4.152 -48.131 1.00 95.88 283 CYS A CA 1
ATOM 2238 C C . CYS A 1 283 ? 28.495 -3.345 -49.351 1.00 95.88 283 CYS A C 1
ATOM 2240 O O . CYS A 1 283 ? 28.709 -3.923 -50.417 1.00 95.88 283 CYS A O 1
ATOM 2242 N N . ARG A 1 284 ? 28.726 -2.030 -49.208 1.00 95.00 284 ARG A N 1
ATOM 2243 C CA . ARG A 1 284 ? 29.291 -1.189 -50.283 1.00 95.00 284 ARG A CA 1
ATOM 2244 C C . ARG A 1 284 ? 30.701 -1.654 -50.672 1.00 95.00 284 ARG A C 1
ATOM 2246 O O . ARG A 1 284 ? 30.979 -1.809 -51.860 1.00 95.00 284 ARG A O 1
ATOM 2253 N N . GLY A 1 285 ? 31.559 -1.941 -49.691 1.00 94.56 285 GLY A N 1
ATOM 2254 C CA . GLY A 1 285 ? 32.901 -2.486 -49.922 1.00 94.56 285 GLY A CA 1
ATOM 2255 C C . GLY A 1 285 ? 32.881 -3.856 -50.608 1.00 94.56 285 GLY A C 1
ATOM 2256 O O . GLY A 1 285 ? 33.619 -4.076 -51.566 1.00 94.56 285 GLY A O 1
ATOM 2257 N N . ALA A 1 286 ? 31.988 -4.755 -50.186 1.00 95.12 286 ALA A N 1
ATOM 2258 C CA . ALA A 1 286 ? 31.817 -6.077 -50.787 1.00 95.12 286 ALA A CA 1
ATOM 2259 C C . ALA A 1 286 ? 31.398 -6.000 -52.268 1.00 95.12 286 ALA A C 1
ATOM 2261 O O . ALA A 1 286 ? 31.964 -6.713 -53.096 1.00 95.12 286 ALA A O 1
ATOM 2262 N N . VAL A 1 287 ? 30.479 -5.094 -52.628 1.00 95.38 287 VAL A N 1
ATOM 2263 C CA . VAL A 1 287 ? 30.076 -4.865 -54.030 1.00 95.38 287 VAL A CA 1
ATOM 2264 C C . VAL A 1 287 ? 31.238 -4.322 -54.869 1.00 95.38 287 VAL A C 1
ATOM 2266 O O . VAL A 1 287 ? 31.481 -4.820 -55.969 1.00 95.38 287 VAL A O 1
ATOM 2269 N N . ILE A 1 288 ? 32.001 -3.351 -54.356 1.00 93.44 288 ILE A N 1
ATOM 2270 C CA . ILE A 1 288 ? 33.180 -2.805 -55.054 1.00 93.44 288 ILE A CA 1
ATOM 2271 C C . ILE A 1 288 ? 34.246 -3.893 -55.263 1.00 93.44 288 ILE A C 1
ATOM 2273 O O . ILE A 1 288 ? 34.807 -4.001 -56.355 1.00 93.44 288 ILE A O 1
ATOM 2277 N N . ASN A 1 289 ? 34.475 -4.746 -54.261 1.00 92.06 289 ASN A N 1
ATOM 2278 C CA . ASN A 1 289 ? 35.406 -5.870 -54.356 1.00 92.06 289 ASN A CA 1
ATOM 2279 C C . ASN A 1 289 ? 34.930 -6.941 -55.350 1.00 92.06 289 ASN A C 1
ATOM 2281 O O . ASN A 1 289 ? 35.720 -7.395 -56.174 1.00 92.06 289 ASN A O 1
ATOM 2285 N N . ALA A 1 290 ? 33.644 -7.301 -55.359 1.00 91.06 290 ALA A N 1
ATOM 2286 C CA . ALA A 1 290 ? 33.099 -8.223 -56.356 1.00 91.06 290 ALA A CA 1
ATOM 2287 C C . ALA A 1 290 ? 33.282 -7.682 -57.789 1.00 91.06 290 ALA A C 1
ATOM 2289 O O . ALA A 1 290 ? 33.727 -8.407 -58.682 1.00 91.06 290 ALA A O 1
ATOM 2290 N N . LEU A 1 291 ? 33.017 -6.387 -58.003 1.00 92.75 291 LEU A N 1
ATOM 2291 C CA . LEU A 1 291 ? 33.216 -5.722 -59.294 1.00 92.75 291 LEU A CA 1
ATOM 2292 C C . LEU A 1 291 ? 34.696 -5.652 -59.705 1.00 92.75 291 LEU A C 1
ATOM 2294 O O . LEU A 1 291 ? 35.005 -5.855 -60.882 1.00 92.75 291 LEU A O 1
ATOM 2298 N N . SER A 1 292 ? 35.621 -5.397 -58.772 1.00 91.19 292 SER A N 1
ATOM 2299 C CA . SER A 1 292 ? 37.060 -5.356 -59.071 1.00 91.19 292 SER A CA 1
ATOM 2300 C C . SER A 1 292 ? 37.612 -6.746 -59.412 1.00 91.19 292 SER A C 1
ATOM 2302 O O . SER A 1 292 ? 38.344 -6.882 -60.396 1.00 91.19 292 SER A O 1
ATOM 2304 N N . TRP A 1 293 ? 37.175 -7.793 -58.704 1.00 92.69 293 TRP A N 1
ATOM 2305 C CA . TRP A 1 293 ? 37.498 -9.189 -59.015 1.00 92.69 293 TRP A CA 1
ATOM 2306 C C . TRP A 1 293 ? 36.953 -9.609 -60.385 1.00 92.69 293 TRP A C 1
ATOM 2308 O O . TRP A 1 293 ? 37.698 -10.173 -61.188 1.00 92.69 293 TRP A O 1
ATOM 2318 N N . CYS A 1 294 ? 35.699 -9.270 -60.712 1.00 92.81 294 CYS A N 1
ATOM 2319 C CA . CYS A 1 294 ? 35.119 -9.545 -62.032 1.00 92.81 294 CYS A CA 1
ATOM 2320 C C . CYS A 1 294 ? 35.889 -8.835 -63.159 1.00 92.81 294 CYS A C 1
ATOM 2322 O O . CYS A 1 294 ? 36.235 -9.461 -64.164 1.00 92.81 294 CYS A O 1
ATOM 2324 N N . ARG A 1 295 ? 36.232 -7.549 -62.982 1.00 92.94 295 ARG A N 1
ATOM 2325 C CA . ARG A 1 295 ? 37.064 -6.793 -63.937 1.00 92.94 295 ARG A CA 1
ATOM 2326 C C . ARG A 1 295 ? 38.446 -7.431 -64.116 1.00 92.94 295 ARG A C 1
ATOM 2328 O O . ARG A 1 295 ? 38.882 -7.622 -65.250 1.00 92.94 295 ARG A O 1
ATOM 2335 N N . GLN A 1 296 ? 39.114 -7.812 -63.024 1.00 92.44 296 GLN A N 1
ATOM 2336 C CA . GLN A 1 296 ? 40.431 -8.454 -63.072 1.00 92.44 296 GLN A CA 1
ATOM 2337 C C . GLN A 1 296 ? 40.374 -9.838 -63.744 1.00 92.44 296 GLN A C 1
ATOM 2339 O O . GLN A 1 296 ? 41.262 -10.175 -64.530 1.00 92.44 296 GLN A O 1
ATOM 2344 N N . TYR A 1 297 ? 39.326 -10.628 -63.488 1.00 94.38 297 TYR A N 1
ATOM 2345 C CA . TYR A 1 297 ? 39.098 -11.919 -64.140 1.00 94.38 297 TYR A CA 1
ATOM 2346 C C . TYR A 1 297 ? 38.927 -11.763 -65.658 1.00 94.38 297 TYR A C 1
ATOM 2348 O O . TYR A 1 297 ? 39.640 -12.414 -66.423 1.00 94.38 297 TYR A O 1
ATOM 2356 N N . LEU A 1 298 ? 38.051 -10.854 -66.102 1.00 93.88 298 LEU A N 1
ATOM 2357 C CA . LEU A 1 298 ? 37.810 -10.587 -67.526 1.00 93.88 298 LEU A CA 1
ATOM 2358 C C . LEU A 1 298 ? 39.073 -10.069 -68.234 1.00 93.88 298 LEU A C 1
ATOM 2360 O O . LEU A 1 298 ? 39.404 -10.535 -69.326 1.00 93.88 298 LEU A O 1
ATOM 2364 N N . ALA A 1 299 ? 39.831 -9.172 -67.595 1.00 92.88 299 ALA A N 1
ATOM 2365 C CA . ALA A 1 299 ? 41.112 -8.694 -68.115 1.00 92.88 299 ALA A CA 1
ATOM 2366 C C . ALA A 1 299 ? 42.129 -9.841 -68.278 1.00 92.88 299 ALA A C 1
ATOM 2368 O O . ALA A 1 299 ? 42.706 -10.009 -69.355 1.00 92.88 299 ALA A O 1
ATOM 2369 N N . ARG A 1 300 ? 42.288 -10.695 -67.254 1.00 93.00 300 ARG A N 1
ATOM 2370 C CA . ARG A 1 300 ? 43.145 -11.895 -67.304 1.00 93.00 300 ARG A CA 1
ATOM 2371 C C . ARG A 1 300 ? 42.696 -12.883 -68.387 1.00 93.00 300 ARG A C 1
ATOM 2373 O O . ARG A 1 300 ? 43.542 -13.448 -69.078 1.00 93.00 300 ARG A O 1
ATOM 2380 N N . GLN A 1 301 ? 41.390 -13.088 -68.567 1.00 93.06 301 GLN A N 1
ATOM 2381 C CA . GLN A 1 301 ? 40.844 -13.982 -69.592 1.00 93.06 301 GLN A CA 1
ATOM 2382 C C . GLN A 1 301 ? 41.128 -13.450 -71.006 1.00 93.06 301 GLN A C 1
ATOM 2384 O O . GLN A 1 301 ? 41.603 -14.200 -71.861 1.00 93.06 301 GLN A O 1
ATOM 2389 N N . ASN A 1 302 ? 40.919 -12.153 -71.241 1.00 93.62 302 ASN A N 1
ATOM 2390 C CA . ASN A 1 302 ? 41.213 -11.505 -72.521 1.00 93.62 302 ASN A CA 1
ATOM 2391 C C . ASN A 1 302 ? 42.719 -11.478 -72.829 1.00 93.62 302 ASN A C 1
ATOM 2393 O O . ASN A 1 302 ? 43.111 -11.735 -73.968 1.00 93.62 302 ASN A O 1
ATOM 2397 N N . TYR A 1 303 ? 43.576 -11.267 -71.826 1.00 92.88 303 TYR A N 1
ATOM 2398 C CA . TYR A 1 303 ? 45.030 -11.371 -71.976 1.00 92.88 303 TYR A CA 1
ATOM 2399 C C . TYR A 1 303 ? 45.470 -12.799 -72.349 1.00 92.88 303 TYR A C 1
ATOM 2401 O O . TYR A 1 303 ? 46.184 -12.987 -73.334 1.00 92.88 303 TYR A O 1
ATOM 2409 N N . LYS A 1 304 ? 44.953 -13.829 -71.657 1.00 93.69 304 LYS A N 1
ATOM 2410 C CA . LYS A 1 304 ? 45.206 -15.241 -72.007 1.00 93.69 304 LYS A CA 1
ATOM 2411 C C . LYS A 1 304 ? 44.706 -15.603 -73.415 1.00 93.69 304 LYS A C 1
ATOM 2413 O O . LYS A 1 304 ? 45.373 -16.371 -74.105 1.00 93.69 304 LYS A O 1
ATOM 2418 N N . ARG A 1 305 ? 43.576 -15.041 -73.869 1.00 93.31 305 ARG A N 1
ATOM 2419 C CA . ARG A 1 305 ? 43.090 -15.185 -75.258 1.00 93.31 305 ARG A CA 1
ATOM 2420 C C . ARG A 1 305 ? 44.059 -14.552 -76.264 1.00 93.31 305 ARG A C 1
ATOM 2422 O O . ARG A 1 305 ? 44.438 -15.226 -77.218 1.00 93.31 305 ARG A O 1
ATOM 2429 N N . LYS A 1 306 ? 44.514 -13.313 -76.025 1.00 93.00 306 LYS A N 1
ATOM 2430 C CA . LYS A 1 306 ? 45.502 -12.627 -76.881 1.00 93.00 306 LYS A CA 1
ATOM 2431 C C . LYS A 1 306 ? 46.823 -13.398 -76.975 1.00 93.00 306 LYS A C 1
ATOM 2433 O O . LYS A 1 306 ? 47.306 -13.597 -78.083 1.00 93.00 306 LYS A O 1
ATOM 2438 N N . ILE A 1 307 ? 47.361 -13.899 -75.857 1.00 93.88 307 ILE A N 1
ATOM 2439 C CA . ILE A 1 307 ? 48.578 -14.732 -75.857 1.00 93.88 307 ILE A CA 1
ATOM 2440 C C . ILE A 1 307 ? 48.380 -16.012 -76.678 1.00 93.88 307 ILE A C 1
ATOM 2442 O O . ILE A 1 307 ? 49.207 -16.309 -77.535 1.00 93.88 307 ILE A O 1
ATOM 2446 N N . LYS A 1 308 ? 47.281 -16.754 -76.472 1.00 94.00 308 LYS A N 1
ATOM 2447 C CA . LYS A 1 308 ? 47.015 -17.982 -77.245 1.00 94.00 308 LYS A CA 1
ATOM 2448 C C . LYS A 1 308 ? 46.927 -17.713 -78.751 1.00 94.00 308 LYS A C 1
ATOM 2450 O O . LYS A 1 308 ? 47.495 -18.478 -79.524 1.00 94.00 308 LYS A O 1
ATOM 2455 N N . ALA A 1 309 ? 46.270 -16.626 -79.159 1.00 93.50 309 ALA A N 1
ATOM 2456 C CA . ALA A 1 309 ? 46.201 -16.220 -80.561 1.00 93.50 309 ALA A CA 1
ATOM 2457 C C . ALA A 1 309 ? 47.581 -15.820 -81.118 1.00 93.50 309 ALA A C 1
ATOM 2459 O O . ALA A 1 309 ? 47.970 -16.300 -82.178 1.00 93.50 309 ALA A O 1
ATOM 2460 N N . ALA A 1 310 ? 48.350 -15.008 -80.386 1.00 93.44 310 ALA A N 1
ATOM 2461 C CA . ALA A 1 310 ? 49.688 -14.584 -80.799 1.00 93.44 310 ALA A CA 1
ATOM 2462 C C . ALA A 1 310 ? 50.651 -15.771 -80.964 1.00 93.44 310 ALA A C 1
ATOM 2464 O O . ALA A 1 310 ? 51.328 -15.861 -81.986 1.00 93.44 310 ALA A O 1
ATOM 2465 N N . ILE A 1 311 ? 50.662 -16.715 -80.014 1.00 93.88 311 ILE A N 1
ATOM 2466 C CA . ILE A 1 311 ? 51.469 -17.941 -80.100 1.00 93.88 311 ILE A CA 1
ATOM 2467 C C . ILE A 1 311 ? 51.028 -18.792 -81.297 1.00 93.88 311 ILE A C 1
ATOM 2469 O O . ILE A 1 311 ? 51.879 -19.223 -82.069 1.00 93.88 311 ILE A O 1
ATOM 2473 N N . ALA A 1 312 ? 49.722 -18.993 -81.510 1.00 94.19 312 ALA A N 1
ATOM 2474 C CA . ALA A 1 312 ? 49.225 -19.756 -82.657 1.00 94.19 312 ALA A CA 1
ATOM 2475 C C . ALA A 1 312 ? 49.669 -19.141 -84.000 1.00 94.19 312 ALA A C 1
ATOM 2477 O O . ALA A 1 312 ? 50.181 -19.856 -84.863 1.00 94.19 312 ALA A O 1
ATOM 2478 N N . THR A 1 313 ? 49.559 -17.817 -84.150 1.00 93.00 313 THR A N 1
ATOM 2479 C CA . THR A 1 313 ? 50.024 -17.089 -85.340 1.00 93.00 313 THR A CA 1
ATOM 2480 C C . THR A 1 313 ? 51.544 -17.168 -85.504 1.00 93.00 313 THR A C 1
ATOM 2482 O O . THR A 1 313 ? 52.023 -17.445 -86.602 1.00 93.00 313 THR A O 1
ATOM 2485 N N . GLN A 1 314 ? 52.325 -17.002 -84.431 1.00 93.88 314 GLN A N 1
ATOM 2486 C CA . GLN A 1 314 ? 53.786 -17.144 -84.474 1.00 93.88 314 GLN A CA 1
ATOM 2487 C C . GLN A 1 314 ? 54.217 -18.567 -84.857 1.00 93.88 314 GLN A C 1
ATOM 2489 O O . GLN A 1 314 ? 55.112 -18.730 -85.685 1.00 93.88 314 GLN A O 1
ATOM 2494 N N . CYS A 1 315 ? 53.569 -19.601 -84.316 1.00 93.62 315 CYS A N 1
ATOM 2495 C CA . CYS A 1 315 ? 53.810 -20.994 -84.692 1.00 93.62 315 CYS A CA 1
ATOM 2496 C C . CYS A 1 315 ? 53.445 -21.265 -86.160 1.00 93.62 315 CYS A C 1
ATOM 2498 O O . CYS A 1 315 ? 54.196 -21.954 -86.849 1.00 93.62 315 CYS A O 1
ATOM 2500 N N . ALA A 1 316 ? 52.343 -20.698 -86.663 1.00 94.19 316 ALA A N 1
ATOM 2501 C CA . ALA A 1 316 ? 51.958 -20.811 -88.069 1.00 94.19 316 ALA A CA 1
ATOM 2502 C C . ALA A 1 316 ? 52.976 -20.132 -89.004 1.00 94.19 316 ALA A C 1
ATOM 2504 O O . ALA A 1 316 ? 53.414 -20.748 -89.974 1.00 94.19 316 ALA A O 1
ATOM 2505 N N . ILE A 1 317 ? 53.420 -18.912 -88.678 1.00 93.69 317 ILE A N 1
ATOM 2506 C CA . ILE A 1 317 ? 54.434 -18.179 -89.454 1.00 93.69 317 ILE A CA 1
ATOM 2507 C C . ILE A 1 317 ? 55.779 -18.915 -89.427 1.00 93.69 317 ILE A C 1
ATOM 2509 O O . ILE A 1 317 ? 56.366 -19.126 -90.483 1.00 93.69 317 ILE A O 1
ATOM 2513 N N . ARG A 1 318 ? 56.247 -19.383 -88.260 1.00 93.44 318 ARG A N 1
ATOM 2514 C CA . ARG A 1 318 ? 57.487 -20.180 -88.143 1.00 93.44 318 ARG A CA 1
ATOM 2515 C C . ARG A 1 318 ? 57.420 -21.469 -88.971 1.00 93.44 318 ARG A C 1
ATOM 2517 O O . ARG A 1 318 ? 58.369 -21.783 -89.680 1.00 93.44 318 ARG A O 1
ATOM 2524 N N . LYS A 1 319 ? 56.284 -22.178 -88.942 1.00 94.19 319 LYS A N 1
ATOM 2525 C CA . LYS A 1 319 ? 56.039 -23.379 -89.762 1.00 94.19 319 LYS A CA 1
ATOM 2526 C C . LYS A 1 319 ? 56.072 -23.074 -91.263 1.00 94.19 319 LYS A C 1
ATOM 2528 O O . LYS A 1 319 ? 56.579 -23.884 -92.035 1.00 94.19 319 LYS A O 1
ATOM 2533 N N . GLU A 1 320 ? 55.535 -21.932 -91.684 1.00 93.19 320 GLU A N 1
ATOM 2534 C CA . GLU A 1 320 ? 55.507 -21.536 -93.094 1.00 93.19 320 GLU A CA 1
ATOM 2535 C C . GLU A 1 320 ? 56.860 -20.995 -93.587 1.00 93.19 320 GLU A C 1
ATOM 2537 O O . GLU A 1 320 ? 57.250 -21.282 -94.714 1.00 93.19 320 GLU A O 1
ATOM 2542 N N . LEU A 1 321 ? 57.630 -20.311 -92.735 1.00 92.81 321 LEU A N 1
ATOM 2543 C CA . LEU A 1 321 ? 59.024 -19.951 -93.019 1.00 92.81 321 LEU A CA 1
ATOM 2544 C C . LEU A 1 321 ? 59.898 -21.202 -93.188 1.00 92.81 321 LEU A C 1
ATOM 2546 O O . LEU A 1 321 ? 60.528 -21.345 -94.230 1.00 92.81 321 LEU A O 1
ATOM 2550 N N . ALA A 1 322 ? 59.842 -22.154 -92.251 1.00 90.50 322 ALA A N 1
ATOM 2551 C CA . ALA A 1 322 ? 60.601 -23.407 -92.341 1.00 90.50 322 ALA A CA 1
ATOM 2552 C C . ALA A 1 322 ? 60.227 -24.248 -93.582 1.00 90.50 322 ALA A C 1
ATOM 2554 O O . ALA A 1 322 ? 61.085 -24.873 -94.203 1.00 90.50 322 ALA A O 1
ATOM 2555 N N . LYS A 1 323 ? 58.953 -24.234 -94.005 1.00 91.31 323 LYS A N 1
ATOM 2556 C CA . LYS A 1 323 ? 58.537 -24.811 -95.297 1.00 91.31 323 LYS A CA 1
ATOM 2557 C C . LYS A 1 323 ? 59.162 -24.086 -96.489 1.00 91.31 323 LYS A C 1
ATOM 2559 O O . LYS A 1 323 ? 59.627 -24.755 -97.406 1.00 91.31 323 LYS A O 1
ATOM 2564 N N . ARG A 1 324 ? 59.136 -22.747 -96.508 1.00 90.38 324 ARG A N 1
ATOM 2565 C CA . ARG A 1 324 ? 59.698 -21.934 -97.603 1.00 90.38 324 ARG A CA 1
ATOM 2566 C C . ARG A 1 324 ? 61.199 -22.157 -97.732 1.00 90.38 324 ARG A C 1
ATOM 2568 O O . ARG A 1 324 ? 61.687 -22.395 -98.832 1.00 90.38 324 ARG A O 1
ATOM 2575 N N . GLU A 1 325 ? 61.899 -22.173 -96.607 1.00 90.62 325 GLU A N 1
ATOM 2576 C CA . GLU A 1 325 ? 63.316 -22.510 -96.499 1.00 90.62 325 GLU A CA 1
ATOM 2577 C C . GLU A 1 325 ? 63.597 -23.923 -97.031 1.00 90.62 325 GLU A C 1
ATOM 2579 O O . GLU A 1 325 ? 64.405 -24.079 -97.944 1.00 90.62 325 GLU A O 1
ATOM 2584 N N . LEU A 1 326 ? 62.827 -24.934 -96.606 1.00 89.56 326 LEU A N 1
ATOM 2585 C CA . LEU A 1 326 ? 62.902 -26.291 -97.161 1.00 89.56 326 LEU A CA 1
ATOM 2586 C C . LEU A 1 326 ? 62.632 -26.334 -98.679 1.00 89.56 326 LEU A C 1
ATOM 2588 O O . LEU A 1 326 ? 63.288 -27.093 -99.392 1.00 89.56 326 LEU A O 1
ATOM 2592 N N . THR A 1 327 ? 61.697 -25.535 -99.209 1.00 88.62 327 THR A N 1
ATOM 2593 C CA . THR A 1 327 ? 61.476 -25.455 -100.665 1.00 88.62 327 THR A CA 1
ATOM 2594 C C . THR A 1 327 ? 62.594 -24.725 -101.404 1.00 88.62 327 THR A C 1
ATOM 2596 O O . THR A 1 327 ? 62.896 -25.106 -102.531 1.00 88.62 327 THR A O 1
ATOM 2599 N N . ASN A 1 328 ? 63.243 -23.736 -100.786 1.00 88.06 328 ASN A N 1
ATOM 2600 C CA . ASN A 1 328 ? 64.378 -23.024 -101.370 1.00 88.06 328 ASN A CA 1
ATOM 2601 C C . ASN A 1 328 ? 65.628 -23.912 -101.390 1.00 88.06 328 ASN A C 1
ATOM 2603 O O . ASN A 1 328 ? 66.253 -24.039 -102.436 1.00 88.06 328 ASN A O 1
ATOM 2607 N N . LEU A 1 329 ? 65.922 -24.629 -100.301 1.00 84.25 329 LEU A N 1
ATOM 2608 C CA . LEU A 1 329 ? 66.986 -25.641 -100.257 1.00 84.25 329 LEU A CA 1
ATOM 2609 C C . LEU A 1 329 ? 66.759 -26.741 -101.312 1.00 84.25 329 LEU A C 1
ATOM 2611 O O . LEU A 1 329 ? 67.691 -27.146 -102.001 1.00 84.25 329 LEU A O 1
ATOM 2615 N N . ARG A 1 330 ? 65.504 -27.170 -101.520 1.00 83.56 330 ARG A N 1
ATOM 2616 C CA . ARG A 1 330 ? 65.122 -28.110 -102.594 1.00 83.56 330 ARG A CA 1
ATOM 2617 C C . ARG A 1 330 ? 65.212 -27.534 -104.014 1.00 83.56 330 ARG A C 1
ATOM 2619 O O . ARG A 1 330 ? 65.270 -28.325 -104.953 1.00 83.56 330 ARG A O 1
ATOM 2626 N N . LYS A 1 331 ? 65.187 -26.209 -104.195 1.00 83.19 331 LYS A N 1
ATOM 2627 C CA . LYS A 1 331 ? 65.454 -25.552 -105.488 1.00 83.19 331 LYS A CA 1
ATOM 2628 C C . LYS A 1 331 ? 66.952 -25.432 -105.732 1.00 83.19 331 LYS A C 1
ATOM 2630 O O . LYS A 1 331 ? 67.424 -25.945 -106.740 1.00 83.19 331 LYS A O 1
ATOM 2635 N N . ALA A 1 332 ? 67.693 -24.902 -104.759 1.00 79.44 332 ALA A N 1
ATOM 2636 C CA . ALA A 1 332 ? 69.148 -24.801 -104.805 1.00 79.44 332 ALA A CA 1
ATOM 2637 C C . ALA A 1 332 ? 69.802 -26.163 -105.103 1.00 79.44 332 ALA A C 1
ATOM 2639 O O . ALA A 1 332 ? 70.647 -26.251 -105.982 1.00 79.44 332 ALA A O 1
ATOM 2640 N N . ALA A 1 333 ? 69.334 -27.249 -104.474 1.00 76.12 333 ALA A N 1
ATOM 2641 C CA . ALA A 1 333 ? 69.816 -28.610 -104.737 1.00 76.12 333 ALA A CA 1
ATOM 2642 C C . ALA A 1 333 ? 69.506 -29.155 -106.153 1.00 76.12 333 ALA A C 1
ATOM 2644 O O . ALA A 1 333 ? 70.125 -30.127 -106.580 1.00 76.12 333 ALA A O 1
ATOM 2645 N N . LYS A 1 334 ? 68.551 -28.565 -106.887 1.00 77.75 334 LYS A N 1
ATOM 2646 C CA . LYS A 1 334 ? 68.317 -28.855 -108.316 1.00 77.75 334 LYS A CA 1
ATOM 2647 C C . LYS A 1 334 ? 69.161 -27.957 -109.215 1.00 77.75 334 LYS A C 1
ATOM 2649 O O . LYS A 1 334 ? 69.681 -28.419 -110.224 1.00 77.75 334 LYS A O 1
ATOM 2654 N N . GLU A 1 335 ? 69.296 -26.688 -108.845 1.00 75.88 335 GLU A N 1
ATOM 2655 C CA . GLU A 1 335 ? 70.093 -25.691 -109.561 1.00 75.88 335 GLU A CA 1
ATOM 2656 C C . GLU A 1 335 ? 71.589 -26.046 -109.530 1.00 75.88 335 GLU A C 1
ATOM 2658 O O . GLU A 1 335 ? 72.252 -25.945 -110.560 1.00 75.88 335 GLU A O 1
ATOM 2663 N N . THR A 1 336 ? 72.108 -26.579 -108.416 1.00 71.69 336 THR A N 1
ATOM 2664 C CA . THR A 1 336 ? 73.470 -27.140 -108.350 1.00 71.69 336 THR A CA 1
ATOM 2665 C C . THR A 1 336 ? 73.644 -28.357 -109.257 1.00 71.69 336 THR A C 1
ATOM 2667 O O . THR A 1 336 ? 74.671 -28.460 -109.921 1.00 71.69 336 THR A O 1
ATOM 2670 N N . GLY A 1 337 ? 72.642 -29.239 -109.357 1.00 71.44 337 GLY A N 1
ATOM 2671 C CA . GLY A 1 337 ? 72.653 -30.359 -110.306 1.00 71.44 337 GLY A CA 1
ATOM 2672 C C . GLY A 1 337 ? 72.715 -29.890 -111.765 1.00 71.44 337 GLY A C 1
ATOM 2673 O O . GLY A 1 337 ? 73.569 -30.340 -112.526 1.00 71.44 337 GLY A O 1
ATOM 2674 N N . ALA A 1 338 ? 71.884 -28.912 -112.136 1.00 71.44 338 ALA A N 1
ATOM 2675 C CA . ALA A 1 338 ? 71.899 -28.314 -113.474 1.00 71.44 338 ALA A CA 1
ATOM 2676 C C . ALA A 1 338 ? 73.223 -27.583 -113.787 1.00 71.44 338 ALA A C 1
ATOM 2678 O O . ALA A 1 338 ? 73.732 -27.674 -114.904 1.00 71.44 338 ALA A O 1
ATOM 2679 N N . LEU A 1 339 ? 73.821 -26.905 -112.800 1.00 69.25 339 LEU A N 1
ATOM 2680 C CA . LEU A 1 339 ? 75.160 -26.310 -112.911 1.00 69.25 339 LEU A CA 1
ATOM 2681 C C . LEU A 1 339 ? 76.256 -27.369 -113.096 1.00 69.25 339 LEU A C 1
ATOM 2683 O O . LEU A 1 339 ? 77.194 -27.149 -113.860 1.00 69.25 339 LEU A O 1
ATOM 2687 N N . GLN A 1 340 ? 76.133 -28.524 -112.441 1.00 71.19 340 GLN A N 1
ATOM 2688 C CA . GLN A 1 340 ? 77.080 -29.631 -112.567 1.00 71.19 340 GLN A CA 1
ATOM 2689 C C . GLN A 1 340 ? 77.012 -30.277 -113.965 1.00 71.19 340 GLN A C 1
ATOM 2691 O O . GLN A 1 340 ? 78.055 -30.542 -114.564 1.00 71.19 340 GLN A O 1
ATOM 2696 N N . GLU A 1 341 ? 75.812 -30.423 -114.542 1.00 73.81 341 GLU A N 1
ATOM 2697 C CA . GLU A 1 341 ? 75.637 -30.805 -115.954 1.00 73.81 341 GLU A CA 1
ATOM 2698 C C . GLU A 1 341 ? 76.178 -29.752 -116.935 1.00 73.81 341 GLU A C 1
ATOM 2700 O O . GLU A 1 341 ? 76.771 -30.102 -117.957 1.00 73.81 341 GLU A O 1
ATOM 2705 N N . ALA A 1 342 ? 75.976 -28.460 -116.654 1.00 72.94 342 ALA A N 1
ATOM 2706 C CA . ALA A 1 342 ? 76.466 -27.372 -117.501 1.00 72.94 342 ALA A CA 1
ATOM 2707 C C . ALA A 1 342 ? 78.002 -27.302 -117.510 1.00 72.94 342 ALA A C 1
ATOM 2709 O O . ALA A 1 342 ? 78.606 -27.165 -118.576 1.00 72.94 342 ALA A O 1
ATOM 2710 N N . LYS A 1 343 ? 78.640 -27.479 -116.345 1.00 76.25 343 LYS A N 1
ATOM 2711 C CA . LYS A 1 343 ? 80.101 -27.540 -116.208 1.00 76.25 343 LYS A CA 1
ATOM 2712 C C . LYS A 1 343 ? 80.699 -28.661 -117.068 1.00 76.25 343 LYS A C 1
ATOM 2714 O O . LYS A 1 343 ? 81.584 -28.389 -117.872 1.00 76.25 343 LYS A O 1
ATOM 2719 N N . GLY A 1 344 ? 80.138 -29.872 -117.002 1.00 77.31 344 GLY A N 1
ATOM 2720 C CA . GLY A 1 344 ? 80.600 -31.013 -117.807 1.00 77.31 344 GLY A CA 1
ATOM 2721 C C . GLY A 1 344 ? 80.398 -30.870 -119.327 1.00 77.31 344 GLY A C 1
ATOM 2722 O O . GLY A 1 344 ? 81.007 -31.615 -120.095 1.00 77.31 344 GLY A O 1
ATOM 2723 N N . LYS A 1 345 ? 79.567 -29.921 -119.786 1.00 81.19 345 LYS A N 1
ATOM 2724 C CA . LYS A 1 345 ? 79.455 -29.544 -121.210 1.00 81.19 345 LYS A CA 1
ATOM 2725 C C . LYS A 1 345 ? 80.529 -28.527 -121.606 1.00 81.19 345 LYS A C 1
ATOM 2727 O O . LYS A 1 345 ? 81.151 -28.691 -122.651 1.00 81.19 345 LYS A O 1
ATOM 2732 N N . LEU A 1 346 ? 80.776 -27.527 -120.758 1.00 74.06 346 LEU A N 1
ATOM 2733 C CA . LEU A 1 346 ? 81.822 -26.521 -120.968 1.00 74.06 346 LEU A CA 1
ATOM 2734 C C . LEU A 1 346 ? 83.229 -27.132 -120.961 1.00 74.06 346 LEU A C 1
ATOM 2736 O O . LEU A 1 346 ? 84.045 -26.764 -121.798 1.00 74.06 346 LEU A O 1
ATOM 2740 N N . GLU A 1 347 ? 83.503 -28.097 -120.079 1.00 78.38 347 GLU A N 1
ATOM 2741 C CA . GLU A 1 347 ? 84.805 -28.781 -120.022 1.00 78.38 347 GLU A CA 1
ATOM 2742 C C . GLU A 1 347 ? 85.148 -29.460 -121.361 1.00 78.38 347 GLU A C 1
ATOM 2744 O O . GLU A 1 347 ? 86.236 -29.241 -121.890 1.00 78.38 347 GLU A O 1
ATOM 2749 N N . LYS A 1 348 ? 84.183 -30.142 -121.994 1.00 82.69 348 LYS A N 1
ATOM 2750 C CA . LYS A 1 348 ? 84.358 -30.735 -123.334 1.00 82.69 348 LYS A CA 1
ATOM 2751 C C . LYS A 1 348 ? 84.592 -29.698 -124.435 1.00 82.69 348 LYS A C 1
ATOM 2753 O O . LYS A 1 348 ? 85.403 -29.922 -125.327 1.00 82.69 348 LYS A O 1
ATOM 2758 N N . GLN A 1 349 ? 83.902 -28.556 -124.378 1.00 80.56 349 GLN A N 1
ATOM 2759 C CA . GLN A 1 349 ? 84.108 -27.473 -125.348 1.00 80.56 349 GLN A CA 1
ATOM 2760 C C . GLN A 1 349 ? 85.499 -26.837 -125.211 1.00 80.56 349 GLN A C 1
ATOM 2762 O O . GLN A 1 349 ? 86.084 -26.427 -126.210 1.00 80.56 349 GLN A O 1
ATOM 2767 N N . VAL A 1 350 ? 86.060 -26.782 -123.997 1.00 80.38 350 VAL A N 1
ATOM 2768 C CA . VAL A 1 350 ? 87.436 -26.310 -123.772 1.00 80.38 350 VAL A CA 1
ATOM 2769 C C . VAL A 1 350 ? 88.463 -27.297 -124.337 1.00 80.38 350 VAL A C 1
ATOM 2771 O O . VAL A 1 350 ? 89.416 -26.858 -124.982 1.00 80.38 350 VAL A O 1
ATOM 2774 N N . GLU A 1 351 ? 88.265 -28.609 -124.169 1.00 82.56 351 GLU A N 1
ATOM 2775 C CA . GLU A 1 351 ? 89.114 -29.639 -124.794 1.00 82.56 351 GLU A CA 1
ATOM 2776 C C . GLU A 1 351 ? 89.114 -29.505 -126.331 1.00 82.56 351 GLU A C 1
ATOM 2778 O O . GLU A 1 351 ? 90.174 -29.418 -126.956 1.00 82.56 351 GLU A O 1
ATOM 2783 N N . GLU A 1 352 ? 87.926 -29.397 -126.933 1.00 83.44 352 GLU A N 1
ATOM 2784 C CA . GLU A 1 352 ? 87.726 -29.294 -128.385 1.00 83.44 352 GLU A CA 1
ATOM 2785 C C . GLU A 1 352 ? 88.335 -28.008 -128.987 1.00 83.44 352 GLU A C 1
ATOM 2787 O O . GLU A 1 352 ? 89.015 -28.056 -130.017 1.00 83.44 352 GLU A O 1
ATOM 2792 N N . LEU A 1 353 ? 88.171 -26.862 -128.313 1.00 79.69 353 LEU A N 1
ATOM 2793 C CA . LEU A 1 353 ? 88.769 -25.582 -128.721 1.00 79.69 353 LEU A CA 1
ATOM 2794 C C . LEU A 1 353 ? 90.296 -25.555 -128.561 1.00 79.69 353 LEU A C 1
ATOM 2796 O O . LEU A 1 353 ? 90.989 -24.967 -129.395 1.00 79.69 353 LEU A O 1
ATOM 2800 N N . THR A 1 354 ? 90.836 -26.202 -127.523 1.00 81.25 354 THR A N 1
ATOM 2801 C CA . THR A 1 354 ? 92.292 -26.272 -127.296 1.00 81.25 354 THR A CA 1
ATOM 2802 C C . THR A 1 354 ? 92.980 -27.031 -128.431 1.00 81.25 354 THR A C 1
ATOM 2804 O O . THR A 1 354 ? 93.967 -26.548 -128.988 1.00 81.25 354 THR A O 1
ATOM 2807 N N . LEU A 1 355 ? 92.401 -28.162 -128.845 1.00 81.75 355 LEU A N 1
ATOM 2808 C CA . LEU A 1 355 ? 92.884 -28.976 -129.965 1.00 81.75 355 LEU A CA 1
ATOM 2809 C C . LEU A 1 355 ? 92.841 -28.192 -131.295 1.00 81.75 355 LEU A C 1
ATOM 2811 O O . LEU A 1 355 ? 93.775 -28.258 -132.099 1.00 81.75 355 LEU A O 1
ATOM 2815 N N . HIS A 1 356 ? 91.807 -27.369 -131.504 1.00 81.12 356 HIS A N 1
ATOM 2816 C CA . HIS A 1 356 ? 91.717 -26.471 -132.661 1.00 81.12 356 HIS A CA 1
ATOM 2817 C C . HIS A 1 356 ? 92.839 -25.416 -132.692 1.00 81.12 356 HIS A C 1
ATOM 2819 O O . HIS A 1 356 ? 93.444 -25.185 -133.743 1.00 81.12 356 HIS A O 1
ATOM 2825 N N . LEU A 1 357 ? 93.158 -24.808 -131.543 1.00 80.25 357 LEU A N 1
ATOM 2826 C CA . LEU A 1 357 ? 94.205 -23.787 -131.427 1.00 80.25 357 LEU A CA 1
ATOM 2827 C C . LEU A 1 357 ? 95.607 -24.345 -131.731 1.00 80.25 357 LEU A C 1
ATOM 2829 O O . LEU A 1 357 ? 96.431 -23.655 -132.334 1.00 80.25 357 LEU A O 1
ATOM 2833 N N . GLU A 1 358 ? 95.893 -25.593 -131.353 1.00 79.19 358 GLU A N 1
ATOM 2834 C CA . GLU A 1 358 ? 97.167 -26.244 -131.687 1.00 79.19 358 GLU A CA 1
ATOM 2835 C C . GLU A 1 358 ? 97.307 -26.538 -133.187 1.00 79.19 358 GLU A C 1
ATOM 2837 O O . GLU A 1 358 ? 98.393 -26.361 -133.748 1.00 79.19 358 GLU A O 1
ATOM 2842 N N . MET A 1 359 ? 96.213 -26.899 -133.868 1.00 77.88 359 MET A N 1
ATOM 2843 C CA . MET A 1 359 ? 96.218 -27.029 -135.329 1.00 77.88 359 MET A CA 1
ATOM 2844 C C . MET A 1 359 ? 96.411 -25.685 -136.042 1.00 77.88 359 MET A C 1
ATOM 2846 O O . MET A 1 359 ? 97.074 -25.640 -137.079 1.00 77.88 359 MET A O 1
ATOM 2850 N N . GLU A 1 360 ? 95.873 -24.585 -135.507 1.00 75.31 360 GLU A N 1
ATOM 2851 C CA . GLU A 1 360 ? 96.077 -23.260 -136.103 1.00 75.31 360 GLU A CA 1
ATOM 2852 C C . GLU A 1 360 ? 97.519 -22.757 -135.927 1.00 75.31 360 GLU A C 1
ATOM 2854 O O . GLU A 1 360 ? 98.098 -22.204 -136.862 1.00 75.31 360 GLU A O 1
ATOM 2859 N N . LYS A 1 361 ? 98.140 -23.009 -134.763 1.00 77.75 361 LYS A N 1
ATOM 2860 C CA . LYS A 1 361 ? 99.548 -22.658 -134.507 1.00 77.75 361 LYS A CA 1
ATOM 2861 C C . LYS A 1 361 ? 100.506 -23.298 -135.514 1.00 77.75 361 LYS A C 1
ATOM 2863 O O . LYS A 1 361 ? 101.403 -22.608 -135.988 1.00 77.75 361 LYS A O 1
ATOM 2868 N N . ARG A 1 362 ? 100.299 -24.574 -135.876 1.00 76.69 362 ARG A N 1
ATOM 2869 C CA . ARG A 1 362 ? 101.117 -25.263 -136.896 1.00 76.69 362 ARG A CA 1
ATOM 2870 C C . ARG A 1 362 ? 101.048 -24.547 -138.247 1.00 76.69 362 ARG A C 1
ATOM 2872 O O . ARG A 1 362 ? 102.076 -24.105 -138.742 1.00 76.69 362 ARG A O 1
ATOM 2879 N N . LYS A 1 363 ? 99.833 -24.286 -138.748 1.00 77.62 363 LYS A N 1
ATOM 2880 C CA . LYS A 1 363 ? 99.606 -23.585 -140.029 1.00 77.62 363 LYS A CA 1
ATOM 2881 C C . LYS A 1 363 ? 100.282 -22.213 -140.119 1.00 77.62 363 LYS A C 1
ATOM 2883 O O . LYS A 1 363 ? 100.604 -21.768 -141.215 1.00 77.62 363 LYS A O 1
ATOM 2888 N N . ARG A 1 364 ? 100.464 -21.510 -138.994 1.00 75.38 364 ARG A N 1
ATOM 2889 C CA . ARG A 1 364 ? 101.146 -20.205 -138.975 1.00 75.38 364 ARG A CA 1
ATOM 2890 C C . ARG A 1 364 ? 102.669 -20.331 -139.114 1.00 75.38 364 ARG A C 1
ATOM 2892 O O . ARG A 1 364 ? 103.255 -19.461 -139.749 1.00 75.38 364 ARG A O 1
ATOM 2899 N N . ALA A 1 365 ? 103.282 -21.400 -138.600 1.00 76.12 365 ALA A N 1
ATOM 2900 C CA . ALA A 1 365 ? 104.714 -21.660 -138.774 1.00 76.12 365 ALA A CA 1
ATOM 2901 C C . ALA A 1 365 ? 105.057 -21.955 -140.246 1.00 76.12 365 ALA A C 1
ATOM 2903 O O . ALA A 1 365 ? 105.949 -21.320 -140.807 1.00 76.12 365 ALA A O 1
ATOM 2904 N N . ASP A 1 366 ? 104.266 -22.816 -140.897 1.00 78.56 366 ASP A N 1
ATOM 2905 C CA . ASP A 1 366 ? 104.416 -23.173 -142.319 1.00 78.56 366 ASP A CA 1
ATOM 2906 C C . ASP A 1 366 ? 104.405 -21.923 -143.239 1.00 78.56 366 ASP A C 1
ATOM 2908 O O . ASP A 1 366 ? 105.102 -21.850 -144.253 1.00 78.56 366 ASP A O 1
ATOM 2912 N N . ILE A 1 367 ? 103.627 -20.897 -142.866 1.00 78.19 367 ILE A N 1
ATOM 2913 C CA . ILE A 1 367 ? 103.493 -19.628 -143.603 1.00 78.19 367 ILE A CA 1
ATOM 2914 C C . ILE A 1 367 ? 104.708 -18.700 -143.413 1.00 78.19 367 ILE A C 1
ATOM 2916 O O . ILE A 1 367 ? 105.022 -17.924 -144.320 1.00 78.19 367 ILE A O 1
ATOM 2920 N N . GLU A 1 368 ? 105.406 -18.744 -142.275 1.00 74.44 368 GLU A N 1
ATOM 2921 C CA . GLU A 1 368 ? 106.637 -17.961 -142.084 1.00 74.44 368 GLU A CA 1
ATOM 2922 C C . GLU A 1 368 ? 107.823 -18.565 -142.846 1.00 74.44 368 GLU A C 1
ATOM 2924 O O . GLU A 1 368 ? 108.595 -17.820 -143.456 1.00 74.44 368 GLU A O 1
ATOM 2929 N N . GLU A 1 369 ? 107.928 -19.896 -142.914 1.00 73.31 369 GLU A N 1
ATOM 2930 C CA . GLU A 1 369 ? 108.973 -20.567 -143.697 1.00 73.31 369 GLU A CA 1
ATOM 2931 C C . GLU A 1 369 ? 108.859 -20.235 -145.198 1.00 73.31 369 GLU A C 1
ATOM 2933 O O . GLU A 1 369 ? 109.846 -19.851 -145.829 1.00 73.31 369 GLU A O 1
ATOM 2938 N N . MET A 1 370 ? 107.639 -20.238 -145.749 1.00 73.38 370 MET A N 1
ATOM 2939 C CA . MET A 1 370 ? 107.366 -19.802 -147.129 1.00 73.38 370 MET A CA 1
ATOM 2940 C C . MET A 1 370 ? 107.858 -18.366 -147.409 1.00 73.38 370 MET A C 1
ATOM 2942 O O . MET A 1 370 ? 108.469 -18.102 -148.448 1.00 73.38 370 MET A O 1
ATOM 2946 N N . LYS A 1 371 ? 107.646 -17.429 -146.472 1.00 75.38 371 LYS A N 1
ATOM 2947 C CA . LYS A 1 371 ? 108.022 -16.012 -146.636 1.00 75.38 371 LYS A CA 1
ATOM 2948 C C . LYS A 1 371 ? 109.528 -15.758 -146.604 1.00 75.38 371 LYS A C 1
ATOM 2950 O O . LYS A 1 371 ? 109.992 -14.805 -147.239 1.00 75.38 371 LYS A O 1
ATOM 2955 N N . THR A 1 372 ? 110.305 -16.562 -145.877 1.00 68.94 372 THR A N 1
ATOM 2956 C CA . THR A 1 372 ? 111.769 -16.382 -145.837 1.00 68.94 372 THR A CA 1
ATOM 2957 C C . THR A 1 372 ? 112.422 -16.822 -147.149 1.00 68.94 372 THR A C 1
ATOM 2959 O O . THR A 1 372 ? 113.308 -16.126 -147.649 1.00 68.94 372 THR A O 1
ATOM 2962 N N . GLN A 1 373 ? 111.916 -17.888 -147.783 1.00 70.94 373 GLN A N 1
ATOM 2963 C CA . GLN A 1 373 ? 112.385 -18.341 -149.100 1.00 70.94 373 GLN A CA 1
ATOM 2964 C C . GLN A 1 373 ? 112.094 -17.344 -150.236 1.00 70.94 373 GLN A C 1
ATOM 2966 O O . GLN A 1 373 ? 112.855 -17.264 -151.202 1.00 70.94 373 GLN A O 1
ATOM 2971 N N . GLU A 1 374 ? 111.000 -16.584 -150.149 1.00 69.81 374 GLU A N 1
ATOM 2972 C CA . GLU A 1 374 ? 110.607 -15.630 -151.193 1.00 69.81 374 GLU A CA 1
ATOM 2973 C C . GLU A 1 374 ? 111.466 -14.350 -151.169 1.00 69.81 374 GLU A C 1
ATOM 2975 O O . GLU A 1 374 ? 111.920 -13.880 -152.215 1.00 69.81 374 GLU A O 1
ATOM 2980 N N . ASN A 1 375 ? 111.806 -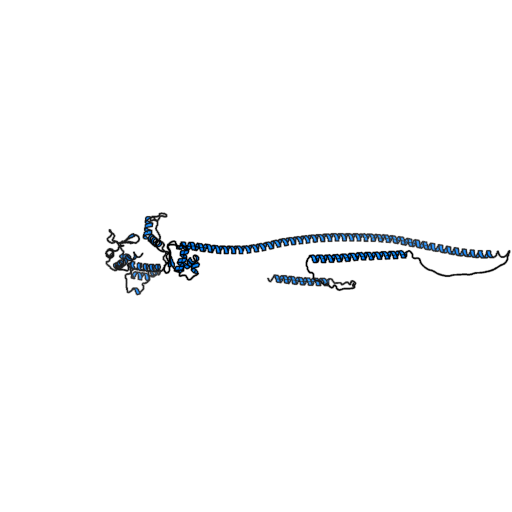13.849 -149.974 1.00 65.69 375 ASN A N 1
ATOM 2981 C CA . ASN A 1 375 ? 112.690 -12.687 -149.808 1.00 65.69 375 ASN A CA 1
ATOM 2982 C C . ASN A 1 375 ? 114.111 -12.928 -150.350 1.00 65.69 375 ASN A C 1
ATOM 2984 O O . ASN A 1 375 ? 114.701 -12.021 -150.941 1.00 65.69 375 ASN A O 1
ATOM 2988 N N . ALA A 1 376 ? 114.645 -14.146 -150.211 1.00 68.50 376 ALA A N 1
ATOM 2989 C CA . ALA A 1 376 ? 115.965 -14.499 -150.740 1.00 68.50 376 ALA A CA 1
ATOM 2990 C C . ALA A 1 376 ? 116.042 -14.353 -152.275 1.00 68.50 376 ALA A C 1
ATOM 2992 O O . ALA A 1 376 ? 117.028 -13.841 -152.806 1.00 68.50 376 ALA A O 1
ATOM 2993 N N . LYS A 1 377 ? 114.974 -14.729 -152.994 1.00 72.31 377 LYS A N 1
ATOM 2994 C CA . LYS A 1 377 ? 114.900 -14.633 -154.464 1.00 72.31 377 LYS A CA 1
ATOM 2995 C C . LYS A 1 377 ? 114.857 -13.179 -154.947 1.00 72.31 377 LYS A C 1
ATOM 2997 O O . LYS A 1 377 ? 115.507 -12.838 -155.934 1.00 72.31 377 LYS A O 1
ATOM 3002 N N . LEU A 1 378 ? 114.145 -12.305 -154.229 1.00 69.69 378 LEU A N 1
ATOM 3003 C CA . LEU A 1 378 ? 114.052 -10.875 -154.558 1.00 69.69 378 LEU A CA 1
ATOM 3004 C C . LEU A 1 378 ? 115.391 -10.136 -154.398 1.00 69.69 378 LEU A C 1
ATOM 3006 O O . LEU A 1 378 ? 115.695 -9.242 -155.187 1.00 69.69 378 LEU A O 1
ATOM 3010 N N . GLN A 1 379 ? 116.220 -10.525 -153.423 1.00 62.09 379 GLN A N 1
ATOM 3011 C CA . GLN A 1 379 ? 117.559 -9.947 -153.252 1.00 62.09 379 GLN A CA 1
ATOM 3012 C C . GLN A 1 379 ? 118.523 -10.331 -154.386 1.00 62.09 379 GLN A C 1
ATOM 3014 O O . GLN A 1 379 ? 119.384 -9.530 -154.748 1.00 62.09 379 GLN A O 1
ATOM 3019 N N . GLN A 1 380 ? 118.354 -11.516 -154.978 1.00 69.56 380 GLN A N 1
ATOM 3020 C CA . GLN A 1 380 ? 119.198 -12.008 -156.069 1.00 69.56 380 GLN A CA 1
ATOM 3021 C C . GLN A 1 380 ? 118.928 -11.250 -157.385 1.00 69.56 380 GLN A C 1
ATOM 3023 O O . GLN A 1 380 ? 119.861 -10.760 -158.021 1.00 69.56 380 GLN A O 1
ATOM 3028 N N . ALA A 1 381 ? 117.652 -11.031 -157.729 1.00 67.25 381 ALA A N 1
ATOM 3029 C CA . ALA A 1 381 ? 117.249 -10.283 -158.929 1.00 67.25 381 ALA A CA 1
ATOM 3030 C C . ALA A 1 381 ? 117.733 -8.812 -158.943 1.00 67.25 381 ALA A C 1
ATOM 3032 O O . ALA A 1 381 ? 117.978 -8.237 -160.005 1.00 67.25 381 ALA A O 1
ATOM 3033 N N . LEU A 1 382 ? 117.916 -8.199 -157.766 1.00 62.00 382 LEU A N 1
ATOM 3034 C CA . LEU A 1 382 ? 118.434 -6.830 -157.627 1.00 62.00 382 LEU A CA 1
ATOM 3035 C C . LEU A 1 382 ? 119.943 -6.692 -157.901 1.00 62.00 382 LEU A C 1
ATOM 3037 O O . LEU A 1 382 ? 120.423 -5.568 -158.067 1.00 62.00 382 LEU A O 1
ATOM 3041 N N . GLN A 1 383 ? 120.698 -7.795 -157.956 1.00 61.12 383 GLN A N 1
ATOM 3042 C CA . GLN A 1 383 ? 122.122 -7.765 -158.310 1.00 61.12 383 GLN A CA 1
ATOM 3043 C C . GLN A 1 383 ? 122.341 -7.855 -159.826 1.00 61.12 383 GLN A C 1
ATOM 3045 O O . GLN A 1 383 ? 123.162 -7.111 -160.361 1.00 61.12 383 GLN A O 1
ATOM 3050 N N . GLU A 1 384 ? 121.575 -8.687 -160.535 1.00 62.66 384 GLU A N 1
ATOM 3051 C CA . GLU A 1 384 ? 121.728 -8.873 -161.987 1.00 62.66 384 GLU A CA 1
ATOM 3052 C C . GLU A 1 384 ? 121.370 -7.604 -162.779 1.00 62.66 384 GLU A C 1
ATOM 3054 O O . GLU A 1 384 ? 122.095 -7.217 -163.698 1.00 62.66 384 GLU A O 1
ATOM 3059 N N . LEU A 1 385 ? 120.323 -6.877 -162.367 1.00 60.81 385 LEU A N 1
ATOM 3060 C CA . LEU A 1 385 ? 119.891 -5.649 -163.049 1.00 60.81 385 LEU A CA 1
ATOM 3061 C C . LEU A 1 385 ? 120.913 -4.494 -162.957 1.00 60.81 385 LEU A C 1
ATOM 3063 O O . LEU A 1 385 ? 120.860 -3.560 -163.755 1.00 60.81 385 LEU A O 1
ATOM 3067 N N . ARG A 1 386 ? 121.865 -4.553 -162.013 1.00 56.28 386 ARG A N 1
ATOM 3068 C CA . ARG A 1 386 ? 122.964 -3.575 -161.898 1.00 56.28 386 ARG A CA 1
ATOM 3069 C C . ARG A 1 386 ? 124.117 -3.825 -162.874 1.00 56.28 386 ARG A C 1
ATOM 3071 O O . ARG A 1 386 ? 124.880 -2.900 -163.122 1.00 56.28 386 ARG A O 1
ATOM 3078 N N . ALA A 1 387 ? 124.250 -5.026 -163.436 1.00 58.19 387 ALA A N 1
ATOM 3079 C CA . ALA A 1 387 ? 125.408 -5.400 -164.254 1.00 58.19 387 ALA A CA 1
ATOM 3080 C C . ALA A 1 387 ? 125.313 -4.979 -165.737 1.00 58.19 387 ALA A C 1
ATOM 3082 O O . ALA A 1 387 ? 126.315 -5.024 -166.448 1.00 58.19 387 ALA A O 1
ATOM 3083 N N . LEU A 1 388 ? 124.127 -4.584 -166.217 1.00 55.56 388 LEU A N 1
ATOM 3084 C CA . LEU A 1 388 ? 123.857 -4.345 -167.645 1.00 55.56 388 LEU A CA 1
ATOM 3085 C C . LEU A 1 388 ? 123.787 -2.862 -168.058 1.00 55.56 388 LEU A C 1
ATOM 3087 O O . LEU A 1 388 ? 123.641 -2.579 -169.243 1.00 55.56 388 LEU A O 1
ATOM 3091 N N . LEU A 1 389 ? 123.901 -1.917 -167.116 1.00 48.38 389 LEU A N 1
ATOM 3092 C CA . LEU A 1 389 ? 123.676 -0.481 -167.364 1.00 48.38 389 LEU A CA 1
ATOM 3093 C C . LEU A 1 389 ? 124.946 0.385 -167.501 1.00 48.38 389 LEU A C 1
ATOM 3095 O O . LEU A 1 389 ? 124.827 1.574 -167.775 1.00 48.38 389 LEU A O 1
ATOM 3099 N N . GLU A 1 390 ? 126.152 -0.178 -167.373 1.00 43.84 390 GLU A N 1
ATOM 3100 C CA . GLU A 1 390 ? 127.426 0.571 -167.447 1.00 43.84 390 GLU A CA 1
ATOM 3101 C C . GLU A 1 390 ? 128.248 0.294 -168.726 1.00 43.84 390 GLU A C 1
ATOM 3103 O O . GLU A 1 390 ? 129.474 0.170 -168.666 1.00 43.84 390 GLU A O 1
ATOM 3108 N N . LYS A 1 391 ? 127.616 0.174 -169.909 1.00 52.62 391 LYS A N 1
ATOM 3109 C CA . LYS A 1 391 ? 128.394 -0.014 -171.157 1.00 52.62 391 LYS A CA 1
ATOM 3110 C C . LYS A 1 391 ? 128.029 0.792 -172.404 1.00 52.62 391 LYS A C 1
ATOM 3112 O O . LYS A 1 391 ? 128.810 0.742 -173.349 1.00 52.62 391 LYS A O 1
ATOM 3117 N N . GLU A 1 392 ? 126.978 1.611 -172.395 1.00 37.41 392 GLU A N 1
ATOM 3118 C CA . GLU A 1 392 ? 126.807 2.676 -173.399 1.00 37.41 392 GLU A CA 1
ATOM 3119 C C . GLU A 1 392 ? 126.427 4.016 -172.744 1.00 37.41 392 GLU A C 1
ATOM 3121 O O . GLU A 1 392 ? 125.680 4.058 -171.773 1.00 37.41 392 GLU A O 1
ATOM 3126 N N . HIS A 1 393 ? 126.989 5.105 -173.284 1.00 37.22 393 HIS A N 1
ATOM 3127 C CA . HIS A 1 393 ? 126.775 6.515 -172.909 1.00 37.22 393 HIS A CA 1
ATOM 3128 C C . HIS A 1 393 ? 127.038 6.929 -171.442 1.00 37.22 393 HIS A C 1
ATOM 3130 O O . HIS A 1 393 ? 126.131 7.288 -170.697 1.00 37.22 393 HIS A O 1
ATOM 3136 N N . GLY A 1 394 ? 128.319 7.023 -171.065 1.00 34.00 394 GLY A N 1
ATOM 3137 C CA . GLY A 1 394 ? 128.747 7.702 -169.832 1.00 34.00 394 GLY A CA 1
ATOM 3138 C C . GLY A 1 394 ? 129.019 9.205 -170.016 1.00 34.00 394 GLY A C 1
ATOM 3139 O O . GLY A 1 394 ? 129.732 9.595 -170.941 1.00 34.00 394 GLY A O 1
ATOM 3140 N N . ALA A 1 395 ? 128.515 10.045 -169.101 1.00 25.78 395 ALA A N 1
ATOM 3141 C CA . ALA A 1 395 ? 128.856 11.470 -169.002 1.00 25.78 395 ALA A CA 1
ATOM 3142 C C . ALA A 1 395 ? 128.742 12.004 -167.553 1.00 25.78 395 ALA A C 1
ATOM 3144 O O . ALA A 1 395 ? 127.724 11.805 -166.904 1.00 25.78 395 ALA A O 1
ATOM 3145 N N . ALA A 1 396 ? 129.792 12.701 -167.096 1.00 24.88 396 ALA A N 1
ATOM 3146 C CA . ALA A 1 396 ? 129.887 13.641 -165.959 1.00 24.88 396 ALA A CA 1
ATOM 3147 C C . ALA A 1 396 ? 129.139 13.364 -164.619 1.00 24.88 396 ALA A C 1
ATOM 3149 O O . ALA A 1 396 ? 127.922 13.466 -164.506 1.00 24.88 396 ALA A O 1
ATOM 3150 N N . ALA A 1 397 ? 129.919 13.198 -163.540 1.00 27.72 397 ALA A N 1
ATOM 3151 C CA . ALA A 1 397 ? 129.478 13.266 -162.133 1.00 27.72 397 ALA A CA 1
ATOM 3152 C C . ALA A 1 397 ? 129.120 14.730 -161.701 1.00 27.72 397 ALA A C 1
ATOM 3154 O O . ALA A 1 397 ? 129.401 15.664 -162.445 1.00 27.72 397 ALA A O 1
ATOM 3155 N N . SER A 1 398 ? 128.572 15.057 -160.511 1.00 31.42 398 SER A N 1
ATOM 3156 C CA . SER A 1 398 ? 129.054 14.662 -159.168 1.00 31.42 398 SER A CA 1
ATOM 3157 C C . SER A 1 398 ? 128.230 15.222 -157.973 1.00 31.42 398 SER A C 1
ATOM 3159 O O . SER A 1 398 ? 127.620 16.274 -158.138 1.00 31.42 398 SER A O 1
ATOM 3161 N N . LYS A 1 399 ? 128.408 14.632 -156.759 1.00 40.97 399 LYS A N 1
ATOM 3162 C CA . LYS A 1 399 ? 128.310 15.262 -155.392 1.00 40.97 399 LYS A CA 1
ATOM 3163 C C . LYS A 1 399 ? 126.892 15.736 -154.918 1.00 40.97 399 LYS A C 1
ATOM 3165 O O . LYS A 1 399 ? 126.013 15.823 -155.758 1.00 40.97 399 LYS A O 1
ATOM 3170 N N . VAL A 1 400 ? 126.513 16.065 -153.653 1.00 38.19 400 VAL A N 1
ATOM 3171 C CA . VAL A 1 400 ? 126.972 15.993 -152.210 1.00 38.19 400 VAL A CA 1
ATOM 3172 C C . VAL A 1 400 ? 125.812 16.574 -151.328 1.00 38.19 400 VAL A C 1
ATOM 3174 O O . VAL A 1 400 ? 125.137 17.451 -151.855 1.00 38.19 400 VAL A O 1
ATOM 3177 N N . THR A 1 401 ? 125.495 16.333 -150.031 1.00 30.28 401 THR A N 1
ATOM 3178 C CA . THR A 1 401 ? 125.520 15.248 -148.987 1.00 30.28 401 THR A CA 1
ATOM 3179 C C . THR A 1 401 ? 124.567 15.680 -147.828 1.00 30.28 401 THR A C 1
ATOM 3181 O O . THR A 1 401 ? 124.293 16.874 -147.728 1.00 30.28 401 THR A O 1
ATOM 3184 N N . GLY A 1 402 ? 124.132 14.806 -146.896 1.00 30.88 402 GLY A N 1
ATOM 3185 C CA . GLY A 1 402 ? 123.397 15.224 -145.670 1.00 30.88 402 GLY A CA 1
ATOM 3186 C C . GLY A 1 402 ? 122.965 14.090 -144.707 1.00 30.88 402 GLY A C 1
ATOM 3187 O O . GLY A 1 402 ? 122.958 12.931 -145.112 1.00 30.88 402 GLY A O 1
ATOM 3188 N N . GLU A 1 403 ? 122.616 14.427 -143.450 1.00 35.94 403 GLU A N 1
ATOM 3189 C CA . GLU A 1 403 ? 122.339 13.512 -142.302 1.00 35.94 403 GLU A CA 1
ATOM 3190 C C . GLU A 1 403 ? 121.007 13.845 -141.546 1.00 35.94 403 GLU A C 1
ATOM 3192 O O . GLU A 1 403 ? 120.162 14.529 -142.117 1.00 35.94 403 GLU A O 1
ATOM 3197 N N . VAL A 1 404 ? 120.886 13.452 -140.247 1.00 27.72 404 VAL A N 1
ATOM 3198 C CA . VAL A 1 404 ? 119.884 13.839 -139.192 1.00 27.72 404 VAL A CA 1
ATOM 3199 C C . VAL A 1 404 ? 118.588 12.985 -139.128 1.00 27.72 404 VAL A C 1
ATOM 3201 O O . VAL A 1 404 ? 117.951 12.799 -140.156 1.00 27.72 404 VAL A O 1
ATOM 3204 N N . LEU A 1 405 ? 118.057 12.471 -137.989 1.00 29.22 405 LEU A N 1
ATOM 3205 C CA . LEU A 1 405 ? 118.531 12.166 -136.602 1.00 29.22 405 LEU A CA 1
ATOM 3206 C C . LEU A 1 405 ? 117.555 11.147 -135.912 1.00 29.22 405 LEU A C 1
ATOM 3208 O O . LEU A 1 405 ? 116.591 10.718 -136.542 1.00 29.22 405 LEU A O 1
ATOM 3212 N N . ALA A 1 406 ? 117.745 10.791 -134.622 1.00 39.25 406 ALA A N 1
ATOM 3213 C CA . ALA A 1 406 ? 116.805 9.979 -133.808 1.00 39.25 406 ALA A CA 1
ATOM 3214 C C . ALA A 1 406 ? 116.653 10.468 -132.337 1.00 39.25 406 ALA A C 1
ATOM 3216 O O . ALA A 1 406 ? 117.606 11.011 -131.780 1.00 39.25 406 ALA A O 1
ATOM 3217 N N . ALA A 1 407 ? 115.482 10.255 -131.698 1.00 32.97 407 ALA A N 1
ATOM 3218 C CA . ALA A 1 407 ? 115.182 10.600 -130.287 1.00 32.97 407 ALA A CA 1
ATOM 3219 C C . ALA A 1 407 ? 113.976 9.804 -129.696 1.00 32.97 407 ALA A C 1
ATOM 3221 O O . ALA A 1 407 ? 113.373 8.990 -130.392 1.00 32.97 407 ALA A O 1
ATOM 3222 N N . GLN A 1 408 ? 113.639 10.018 -128.411 1.00 32.75 408 GLN A N 1
ATOM 3223 C CA . GLN A 1 408 ? 112.688 9.232 -127.584 1.00 32.75 408 GLN A CA 1
ATOM 3224 C C . GLN A 1 408 ? 111.559 10.102 -126.970 1.00 32.75 408 GLN A C 1
ATOM 3226 O O . GLN A 1 408 ? 111.757 11.305 -126.822 1.00 32.75 408 GLN A O 1
ATOM 3231 N N . GLY A 1 409 ? 110.448 9.508 -126.486 1.00 26.75 409 GLY A N 1
ATOM 3232 C CA . GLY A 1 409 ? 109.616 10.136 -125.431 1.00 26.75 409 GLY A CA 1
ATOM 3233 C C . GLY A 1 409 ? 108.096 9.860 -125.405 1.00 26.75 409 GLY A C 1
ATOM 3234 O O . GLY A 1 409 ? 107.455 9.682 -126.433 1.00 26.75 409 GLY A O 1
ATOM 3235 N N . ALA A 1 410 ? 107.531 9.898 -124.193 1.00 32.84 410 ALA A N 1
ATOM 3236 C CA . ALA A 1 410 ? 106.108 10.026 -123.806 1.00 32.84 410 ALA A CA 1
ATOM 3237 C C . ALA A 1 410 ? 106.059 11.063 -122.634 1.00 32.84 410 ALA A C 1
ATOM 3239 O O . ALA A 1 410 ? 107.152 11.306 -122.106 1.00 32.84 410 ALA A O 1
ATOM 3240 N N . PRO A 1 411 ? 104.926 11.664 -122.157 1.00 42.31 411 PRO A N 1
ATOM 3241 C CA . PRO A 1 411 ? 103.587 11.053 -122.000 1.00 42.31 411 PRO A CA 1
ATOM 3242 C C . PRO A 1 411 ? 102.336 12.006 -122.045 1.00 42.31 411 PRO A C 1
ATOM 3244 O O . PRO A 1 411 ? 102.435 13.184 -122.358 1.00 42.31 411 PRO A O 1
ATOM 3247 N N . ALA A 1 412 ? 101.183 11.465 -121.605 1.00 33.72 412 ALA A N 1
ATOM 3248 C CA . ALA A 1 412 ? 100.142 12.088 -120.748 1.00 33.72 412 ALA A CA 1
ATOM 3249 C C . ALA A 1 412 ? 98.963 12.961 -121.288 1.00 33.72 412 ALA A C 1
ATOM 3251 O O . ALA A 1 412 ? 99.112 14.141 -121.568 1.00 33.72 412 ALA A O 1
ATOM 3252 N N . ILE A 1 413 ? 97.755 12.375 -121.144 1.00 36.09 413 ILE A N 1
ATOM 3253 C CA . ILE A 1 413 ? 96.546 12.889 -120.434 1.00 36.09 413 ILE A CA 1
ATOM 3254 C C . ILE A 1 413 ? 95.715 14.064 -121.010 1.00 36.09 413 ILE A C 1
ATOM 3256 O O . ILE A 1 413 ? 96.144 15.210 -120.996 1.00 36.09 413 ILE A O 1
ATOM 3260 N N . ASP A 1 414 ? 94.422 13.778 -121.244 1.00 40.91 414 ASP A N 1
ATOM 3261 C CA . ASP A 1 414 ? 93.254 14.626 -120.901 1.00 40.91 414 ASP A CA 1
ATOM 3262 C C . ASP A 1 414 ? 92.010 13.695 -120.759 1.00 40.91 414 ASP A C 1
ATOM 3264 O O . ASP A 1 414 ? 91.731 12.948 -121.694 1.00 40.91 414 ASP A O 1
ATOM 3268 N N . ASN A 1 415 ? 91.274 13.458 -119.658 1.00 51.03 415 ASN A N 1
ATOM 3269 C CA . ASN A 1 415 ? 90.972 14.080 -118.348 1.00 51.03 415 ASN A CA 1
ATOM 3270 C C . ASN A 1 415 ? 89.732 14.995 -118.199 1.00 51.03 415 ASN A C 1
ATOM 3272 O O . ASN A 1 415 ? 89.423 15.433 -117.087 1.00 51.03 415 ASN A O 1
ATOM 3276 N N . GLU A 1 416 ? 88.889 15.119 -119.227 1.00 55.88 416 GLU A N 1
ATOM 3277 C CA . GLU A 1 416 ? 87.631 15.886 -119.129 1.00 55.88 416 GLU A CA 1
ATOM 3278 C C . GLU A 1 416 ? 86.433 15.121 -118.493 1.00 55.88 416 GLU A C 1
ATOM 3280 O O . GLU A 1 416 ? 85.429 15.730 -118.111 1.00 55.88 416 GLU A O 1
ATOM 3285 N N . LEU A 1 417 ? 86.468 13.783 -118.393 1.00 55.06 417 LEU A N 1
ATOM 3286 C CA . LEU A 1 417 ? 85.306 12.987 -117.937 1.00 55.06 417 LEU A CA 1
ATOM 3287 C C . LEU A 1 417 ? 85.283 12.737 -116.417 1.00 55.06 417 LEU A C 1
ATOM 3289 O O . LEU A 1 417 ? 84.229 12.825 -115.790 1.00 55.06 417 LEU A O 1
ATOM 3293 N N . ILE A 1 418 ? 86.445 12.477 -115.808 1.00 55.50 418 ILE A N 1
ATOM 3294 C CA . ILE A 1 418 ? 86.564 12.167 -114.370 1.00 55.50 418 ILE A CA 1
ATOM 3295 C C . ILE A 1 418 ? 86.213 13.390 -113.509 1.00 55.50 418 ILE A C 1
ATOM 3297 O O . ILE A 1 418 ? 85.481 13.263 -112.529 1.00 55.50 418 ILE A O 1
ATOM 3301 N N . ASN A 1 419 ? 86.659 14.582 -113.918 1.00 58.25 419 ASN A N 1
ATOM 3302 C CA . ASN A 1 419 ? 86.452 15.834 -113.180 1.00 58.25 419 ASN A CA 1
ATOM 3303 C C . ASN A 1 419 ? 84.974 16.252 -113.056 1.00 58.25 419 ASN A C 1
ATOM 3305 O O . ASN A 1 419 ? 84.603 16.927 -112.097 1.00 58.25 419 ASN A O 1
ATOM 3309 N N . ARG A 1 420 ? 84.108 15.828 -113.990 1.00 59.91 420 ARG A N 1
ATOM 3310 C CA . ARG A 1 420 ? 82.653 16.041 -113.884 1.00 59.91 420 ARG A CA 1
ATOM 3311 C C . ARG A 1 420 ? 82.037 15.160 -112.795 1.00 59.91 420 ARG A C 1
ATOM 3313 O O . ARG A 1 420 ? 81.295 15.663 -111.956 1.00 59.91 420 ARG A O 1
ATOM 3320 N N . LEU A 1 421 ? 82.410 13.879 -112.754 1.00 58.72 421 LEU A N 1
ATOM 3321 C CA . LEU A 1 421 ? 81.895 12.922 -111.770 1.00 58.72 421 LEU A CA 1
ATOM 3322 C C . LEU A 1 421 ? 82.358 13.233 -110.338 1.00 58.72 421 LEU A C 1
ATOM 3324 O O . LEU A 1 421 ? 81.587 13.033 -109.401 1.00 58.72 421 LEU A O 1
ATOM 3328 N N . THR A 1 422 ? 83.572 13.756 -110.133 1.00 61.97 422 THR A N 1
ATOM 3329 C CA . THR A 1 422 ? 84.001 14.218 -108.799 1.00 61.97 422 THR A CA 1
ATOM 3330 C C . THR A 1 422 ? 83.274 15.489 -108.361 1.00 61.97 422 THR A C 1
ATOM 3332 O O . THR A 1 422 ? 82.806 15.542 -107.226 1.00 61.97 422 THR A O 1
ATOM 3335 N N . ALA A 1 423 ? 83.093 16.477 -109.245 1.00 71.62 423 ALA A N 1
ATOM 3336 C CA . ALA A 1 423 ? 82.356 17.705 -108.922 1.00 71.62 423 ALA A CA 1
ATOM 3337 C C . ALA A 1 423 ? 80.872 17.450 -108.578 1.00 71.62 423 ALA A C 1
ATOM 3339 O O . ALA A 1 423 ? 80.322 18.084 -107.676 1.00 71.62 423 ALA A O 1
ATOM 3340 N N . GLU A 1 424 ? 80.228 16.502 -109.262 1.00 70.12 424 GLU A N 1
ATOM 3341 C CA . GLU A 1 424 ? 78.841 16.105 -108.992 1.00 70.12 424 GLU A CA 1
ATOM 3342 C C . GLU A 1 424 ? 78.702 15.349 -107.656 1.00 70.12 424 GLU A C 1
ATOM 3344 O O . GLU A 1 424 ? 77.787 15.626 -106.879 1.00 70.12 424 GLU A O 1
ATOM 3349 N N . ASN A 1 425 ? 79.666 14.482 -107.319 1.00 58.22 425 ASN A N 1
ATOM 3350 C CA . ASN A 1 425 ? 79.712 13.815 -106.012 1.00 58.22 425 ASN A CA 1
ATOM 3351 C C . ASN A 1 425 ? 79.960 14.790 -104.846 1.00 58.22 425 ASN A C 1
ATOM 3353 O O . ASN A 1 425 ? 79.386 14.603 -103.775 1.00 58.22 425 ASN A O 1
ATOM 3357 N N . GLU A 1 426 ? 80.779 15.832 -105.022 1.00 72.88 426 GLU A N 1
ATOM 3358 C CA . GLU A 1 426 ? 80.972 16.856 -103.982 1.00 72.88 426 GLU A CA 1
ATOM 3359 C C . GLU A 1 426 ? 79.716 17.721 -103.778 1.00 72.88 426 GLU A C 1
ATOM 3361 O O . GLU A 1 426 ? 79.363 18.013 -102.635 1.00 72.88 426 GLU A O 1
ATOM 3366 N N . ARG A 1 427 ? 78.975 18.056 -104.847 1.00 74.50 427 ARG A N 1
ATOM 3367 C CA . ARG A 1 427 ? 77.665 18.727 -104.724 1.00 74.50 427 ARG A CA 1
ATOM 3368 C C . ARG A 1 427 ? 76.652 17.882 -103.955 1.00 74.50 427 ARG A C 1
ATOM 3370 O O . ARG A 1 427 ? 76.093 18.360 -102.973 1.00 74.50 427 ARG A O 1
ATOM 3377 N N . LEU A 1 428 ? 76.484 16.612 -104.326 1.00 73.06 428 LEU A N 1
ATOM 3378 C CA . LEU A 1 428 ? 75.536 15.716 -103.654 1.00 73.06 428 LEU A CA 1
ATOM 3379 C C . LEU A 1 428 ? 75.877 15.486 -102.168 1.00 73.06 428 LEU A C 1
ATOM 3381 O O . LEU A 1 428 ? 74.971 15.276 -101.362 1.00 73.06 428 LEU A O 1
ATOM 3385 N N . LYS A 1 429 ? 77.156 15.572 -101.770 1.00 69.19 429 LYS A N 1
ATOM 3386 C CA . LYS A 1 429 ? 77.556 15.593 -100.349 1.00 69.19 429 LYS A CA 1
ATOM 3387 C C . LYS A 1 429 ? 77.183 16.903 -99.650 1.00 69.19 429 LYS A C 1
ATOM 3389 O O . LYS A 1 429 ? 76.735 16.857 -98.507 1.00 69.19 429 LYS A O 1
ATOM 3394 N N . ALA A 1 430 ? 77.368 18.050 -100.306 1.00 77.12 430 ALA A N 1
ATOM 3395 C CA . ALA A 1 430 ? 77.009 19.352 -99.744 1.00 77.12 430 ALA A CA 1
ATOM 3396 C C . ALA A 1 430 ? 75.496 19.451 -99.480 1.00 77.12 430 ALA A C 1
ATOM 3398 O O . ALA A 1 430 ? 75.094 19.779 -98.363 1.00 77.12 430 ALA A O 1
ATOM 3399 N N . ASP A 1 431 ? 74.672 19.052 -100.453 1.00 75.69 431 ASP A N 1
ATOM 3400 C CA . ASP A 1 431 ? 73.208 19.025 -100.330 1.00 75.69 431 ASP A CA 1
ATOM 3401 C C . ASP A 1 431 ? 72.744 18.073 -99.202 1.00 75.69 431 ASP A C 1
ATOM 3403 O O . ASP A 1 431 ? 71.800 18.367 -98.460 1.00 75.69 431 ASP A O 1
ATOM 3407 N N . LEU A 1 432 ? 73.445 16.946 -99.013 1.00 70.88 432 LEU A N 1
ATOM 3408 C CA . LEU A 1 432 ? 73.191 15.993 -97.927 1.00 70.88 432 LEU A CA 1
ATOM 3409 C C . LEU A 1 432 ? 73.527 16.569 -96.536 1.00 70.88 432 LEU A C 1
ATOM 3411 O O . LEU A 1 432 ? 72.819 16.298 -95.568 1.00 70.88 432 LEU A O 1
ATOM 3415 N N . GLU A 1 433 ? 74.592 17.362 -96.403 1.00 74.31 433 GLU A N 1
ATOM 3416 C CA . GLU A 1 433 ? 74.935 18.016 -95.130 1.00 74.31 433 GLU A CA 1
ATOM 3417 C C . GLU A 1 433 ? 74.065 19.247 -94.838 1.00 74.31 433 GLU A C 1
ATOM 3419 O O . GLU A 1 433 ? 73.746 19.517 -93.676 1.00 74.31 433 GLU A O 1
ATOM 3424 N N . GLU A 1 434 ? 73.613 19.976 -95.860 1.00 80.94 434 GLU A N 1
ATOM 3425 C CA . GLU A 1 434 ? 72.672 21.079 -95.662 1.00 80.94 434 GLU A CA 1
ATOM 3426 C C . GLU A 1 434 ? 71.276 20.577 -95.262 1.00 80.94 434 GLU A C 1
ATOM 3428 O O . GLU A 1 434 ? 70.695 21.084 -94.298 1.00 80.94 434 GLU A O 1
ATOM 3433 N N . THR A 1 435 ? 70.767 19.517 -95.896 1.00 70.50 435 THR A N 1
ATOM 3434 C CA . THR A 1 435 ? 69.500 18.885 -95.482 1.00 70.50 435 THR A CA 1
ATOM 3435 C C . THR A 1 435 ? 69.567 18.337 -94.051 1.00 70.50 435 THR A C 1
ATOM 3437 O O . THR A 1 435 ? 68.669 18.625 -93.254 1.00 70.50 435 THR A O 1
ATOM 3440 N N . LYS A 1 436 ? 70.667 17.675 -93.653 1.00 71.62 436 LYS A N 1
ATOM 3441 C CA . LYS A 1 436 ? 70.912 17.282 -92.247 1.00 71.62 436 LYS A CA 1
ATOM 3442 C C . LYS A 1 436 ? 70.912 18.475 -91.289 1.00 71.62 436 LYS A C 1
ATOM 3444 O O . LYS A 1 436 ? 70.355 18.372 -90.195 1.00 71.62 436 LYS A O 1
ATOM 3449 N N . LYS A 1 437 ? 71.523 19.610 -91.651 1.00 76.75 437 LYS A N 1
ATOM 3450 C CA . LYS A 1 437 ? 71.477 20.830 -90.820 1.00 76.75 437 LYS A CA 1
ATOM 3451 C C . LYS A 1 437 ? 70.049 21.350 -90.663 1.00 76.75 437 LYS A C 1
ATOM 3453 O O . LYS A 1 437 ? 69.658 21.692 -89.548 1.00 76.75 437 LYS A O 1
ATOM 3458 N N . GLN A 1 438 ? 69.258 21.363 -91.737 1.00 76.50 438 GLN A N 1
ATOM 3459 C CA . GLN A 1 438 ? 67.865 21.814 -91.691 1.00 76.50 438 GLN A CA 1
ATOM 3460 C C . GLN A 1 438 ? 66.966 20.899 -90.841 1.00 76.50 438 GLN A C 1
ATOM 3462 O O . GLN A 1 438 ? 66.106 21.405 -90.119 1.00 76.50 438 GLN A O 1
ATOM 3467 N N . GLU A 1 439 ? 67.153 19.575 -90.869 1.00 74.00 439 GLU A N 1
ATOM 3468 C CA . GLU A 1 439 ? 66.410 18.664 -89.983 1.00 74.00 439 GLU A CA 1
ATOM 3469 C C . GLU A 1 439 ? 66.835 18.796 -88.515 1.00 74.00 439 GLU A C 1
ATOM 3471 O O . GLU A 1 439 ? 65.977 18.926 -87.642 1.00 74.00 439 GLU A O 1
ATOM 3476 N N . ASN A 1 440 ? 68.139 18.866 -88.229 1.00 71.25 440 ASN A N 1
ATOM 3477 C CA . ASN A 1 440 ? 68.627 19.060 -86.860 1.00 71.25 440 ASN A CA 1
ATOM 3478 C C . ASN A 1 440 ? 68.142 20.389 -86.248 1.00 71.25 440 ASN A C 1
ATOM 3480 O O . ASN A 1 440 ? 67.755 20.418 -85.078 1.00 71.25 440 ASN A O 1
ATOM 3484 N N . ALA A 1 441 ? 68.073 21.469 -87.035 1.00 80.81 441 ALA A N 1
ATOM 3485 C CA . ALA A 1 441 ? 67.500 22.742 -86.595 1.00 80.81 441 ALA A CA 1
ATOM 3486 C C . ALA A 1 441 ? 65.998 22.628 -86.256 1.00 80.81 441 ALA A C 1
ATOM 3488 O O . ALA A 1 441 ? 65.556 23.146 -85.229 1.00 80.81 441 ALA A O 1
ATOM 3489 N N . LYS A 1 442 ? 65.214 21.896 -87.065 1.00 78.94 442 LYS A N 1
ATOM 3490 C CA . LYS A 1 442 ? 63.790 21.619 -86.784 1.00 78.94 442 LYS A CA 1
ATOM 3491 C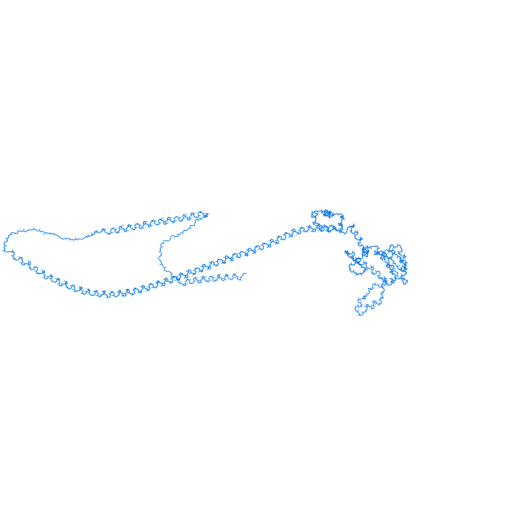 C . LYS A 1 442 ? 63.609 20.797 -85.502 1.00 78.94 442 LYS A C 1
ATOM 3493 O O . LYS A 1 442 ? 62.708 21.091 -84.720 1.00 78.94 442 LYS A O 1
ATOM 3498 N N . ILE A 1 443 ? 64.473 19.809 -85.258 1.00 74.75 443 ILE A N 1
ATOM 3499 C CA . ILE A 1 443 ? 64.443 18.979 -84.042 1.00 74.75 443 ILE A CA 1
ATOM 3500 C C . ILE A 1 443 ? 64.769 19.817 -82.793 1.00 74.75 443 ILE A C 1
ATOM 3502 O O . ILE A 1 443 ? 64.079 19.692 -81.782 1.00 74.75 443 ILE A O 1
ATOM 3506 N N . GLN A 1 444 ? 65.756 20.718 -82.859 1.00 72.75 444 GLN A N 1
ATOM 3507 C CA . GLN A 1 444 ? 66.067 21.631 -81.750 1.00 72.75 444 GLN A CA 1
ATOM 3508 C C . GLN A 1 444 ? 64.915 22.607 -81.450 1.00 72.75 444 GLN A C 1
ATOM 3510 O O . GLN A 1 444 ? 64.563 22.785 -80.284 1.00 72.75 444 GLN A O 1
ATOM 3515 N N . LEU A 1 445 ? 64.272 23.171 -82.479 1.00 82.00 445 LEU A N 1
ATOM 3516 C CA . LEU A 1 445 ? 63.074 24.007 -82.321 1.00 82.00 445 LEU A CA 1
ATOM 3517 C C . LEU A 1 445 ? 61.906 23.242 -81.678 1.00 82.00 445 LEU A C 1
ATOM 3519 O O . LEU A 1 445 ? 61.276 23.748 -80.751 1.00 82.00 445 LEU A O 1
ATOM 3523 N N . ALA A 1 446 ? 61.650 22.003 -82.108 1.00 76.12 446 ALA A N 1
ATOM 3524 C CA . ALA A 1 446 ? 60.599 21.161 -81.533 1.00 76.12 446 ALA A CA 1
ATOM 3525 C C . ALA A 1 446 ? 60.858 20.810 -80.052 1.00 76.12 446 ALA A C 1
ATOM 3527 O O . ALA A 1 446 ? 59.919 20.762 -79.255 1.00 76.12 446 ALA A O 1
ATOM 3528 N N . LEU A 1 447 ? 62.122 20.608 -79.662 1.00 74.62 447 LEU A N 1
ATOM 3529 C CA . LEU A 1 447 ? 62.512 20.400 -78.263 1.00 74.62 447 LEU A CA 1
ATOM 3530 C C . LEU A 1 447 ? 62.297 21.662 -77.413 1.00 74.62 447 LEU A C 1
ATOM 3532 O O . LEU A 1 447 ? 61.726 21.564 -76.325 1.00 74.62 447 LEU A O 1
ATOM 3536 N N . GLN A 1 448 ? 62.675 22.842 -77.918 1.00 76.81 448 GLN A N 1
ATOM 3537 C CA . GLN A 1 448 ? 62.436 24.116 -77.228 1.00 76.81 448 GLN A CA 1
ATOM 3538 C C . GLN A 1 448 ? 60.938 24.419 -77.071 1.00 76.81 448 GLN A C 1
ATOM 3540 O O . GLN A 1 448 ? 60.507 24.810 -75.985 1.00 76.81 448 GLN A O 1
ATOM 3545 N N . GLU A 1 449 ? 60.117 24.176 -78.100 1.00 80.50 449 GLU A N 1
ATOM 3546 C CA . GLU A 1 449 ? 58.658 24.278 -77.969 1.00 80.50 449 GLU A CA 1
ATOM 3547 C C . GLU A 1 449 ? 58.101 23.327 -76.904 1.00 80.50 449 GLU A C 1
ATOM 3549 O O . GLU A 1 449 ? 57.225 23.721 -76.133 1.00 80.50 449 GLU A O 1
ATOM 3554 N N . MET A 1 450 ? 58.581 22.079 -76.854 1.00 74.94 450 MET A N 1
ATOM 3555 C CA . MET A 1 450 ? 58.101 21.101 -75.878 1.00 74.94 450 MET A CA 1
ATOM 3556 C C . MET A 1 450 ? 58.448 21.528 -74.446 1.00 74.94 450 MET A C 1
ATOM 3558 O O . MET A 1 450 ? 57.583 21.478 -73.573 1.00 74.94 450 MET A O 1
ATOM 3562 N N . GLN A 1 451 ? 59.673 22.013 -74.210 1.00 73.81 451 GLN A N 1
ATOM 3563 C CA . GLN A 1 451 ? 60.084 22.551 -72.908 1.00 73.81 451 GLN A CA 1
ATOM 3564 C C . GLN A 1 451 ? 59.248 23.775 -72.507 1.00 73.81 451 GLN A C 1
ATOM 3566 O O . GLN A 1 451 ? 58.765 23.833 -71.375 1.00 73.81 451 GLN A O 1
ATOM 3571 N N . LYS A 1 452 ? 58.999 24.705 -73.439 1.00 79.75 452 LYS A N 1
ATOM 3572 C CA . LYS A 1 452 ? 58.166 25.892 -73.192 1.00 79.75 452 LYS A CA 1
ATOM 3573 C C . LYS A 1 452 ? 56.727 25.512 -72.825 1.00 79.75 452 LYS A C 1
ATOM 3575 O O . LYS A 1 452 ? 56.221 25.985 -71.813 1.00 79.75 452 LYS A O 1
ATOM 3580 N N . LYS A 1 453 ? 56.117 24.572 -73.558 1.00 76.94 453 LYS A N 1
ATOM 3581 C CA . LYS A 1 453 ? 54.773 24.030 -73.266 1.00 76.94 453 LYS A CA 1
ATOM 3582 C C . LYS A 1 453 ? 54.712 23.315 -71.907 1.00 76.94 453 LYS A C 1
ATOM 3584 O O . LYS A 1 453 ? 53.709 23.422 -71.204 1.00 76.94 453 LYS A O 1
ATOM 3589 N N . PHE A 1 454 ? 55.787 22.636 -71.494 1.00 69.56 454 PHE A N 1
ATOM 3590 C CA . PHE A 1 454 ? 55.902 22.059 -70.147 1.00 69.56 454 PHE A CA 1
ATOM 3591 C C . PHE A 1 454 ? 55.961 23.130 -69.045 1.00 69.56 454 PHE A C 1
ATOM 3593 O O . PHE A 1 454 ? 55.311 22.965 -68.015 1.00 69.56 454 PHE A O 1
ATOM 3600 N N . GLN A 1 455 ? 56.696 24.227 -69.255 1.00 67.12 455 GLN A N 1
ATOM 3601 C CA . GLN A 1 455 ? 56.794 25.335 -68.294 1.00 67.12 455 GLN A CA 1
ATOM 3602 C C . GLN A 1 455 ? 55.499 26.159 -68.210 1.00 67.12 455 GLN A C 1
ATOM 3604 O O . GLN A 1 455 ? 55.061 26.503 -67.114 1.00 67.12 455 GLN A O 1
ATOM 3609 N N . GLU A 1 456 ? 54.838 26.416 -69.339 1.00 73.94 456 GLU A N 1
ATOM 3610 C CA . GLU A 1 456 ? 53.524 27.072 -69.386 1.00 73.94 456 GLU A CA 1
ATOM 3611 C C . GLU A 1 456 ? 52.477 26.244 -68.625 1.00 73.94 456 GLU A C 1
ATOM 3613 O O . GLU A 1 456 ? 51.838 26.749 -67.702 1.00 73.94 456 GLU A O 1
ATOM 3618 N N . SER A 1 457 ? 52.408 24.935 -68.894 1.00 66.00 457 SER A N 1
ATOM 3619 C CA . SER A 1 457 ? 51.515 24.017 -68.176 1.00 66.00 457 SER A CA 1
ATOM 3620 C C . SER A 1 457 ? 51.905 23.809 -66.697 1.00 66.00 457 SER A C 1
ATOM 3622 O O . SER A 1 457 ? 51.087 23.345 -65.903 1.00 66.00 457 SER A O 1
ATOM 3624 N N . ALA A 1 458 ? 53.137 24.120 -66.281 1.00 57.75 458 ALA A N 1
ATOM 3625 C CA . ALA A 1 458 ? 53.512 24.138 -64.863 1.00 57.75 458 ALA A CA 1
ATOM 3626 C C . ALA A 1 458 ? 52.961 25.389 -64.157 1.00 57.75 458 ALA A C 1
ATOM 3628 O O . ALA A 1 458 ? 52.324 25.270 -63.110 1.00 57.75 458 ALA A O 1
ATOM 3629 N N . ASN A 1 459 ? 53.120 26.568 -64.768 1.00 61.31 459 ASN A N 1
ATOM 3630 C CA . ASN A 1 459 ? 52.631 27.836 -64.220 1.00 61.31 459 ASN A CA 1
ATOM 3631 C C . ASN A 1 459 ? 51.101 27.856 -64.045 1.00 61.31 459 ASN A C 1
ATOM 3633 O O . ASN A 1 459 ? 50.612 28.365 -63.039 1.00 61.31 459 ASN A O 1
ATOM 3637 N N . GLU A 1 460 ? 50.343 27.242 -64.961 1.00 63.47 460 GLU A N 1
ATOM 3638 C CA . GLU A 1 460 ? 48.877 27.111 -64.852 1.00 63.47 460 GLU A CA 1
ATOM 3639 C C . GLU A 1 460 ? 48.399 26.276 -63.645 1.00 63.47 460 GLU A C 1
ATOM 3641 O O . GLU A 1 460 ? 47.231 26.367 -63.267 1.00 63.47 460 GLU A O 1
ATOM 3646 N N . ARG A 1 461 ? 49.271 25.464 -63.025 1.00 52.97 461 ARG A N 1
ATOM 3647 C CA . ARG A 1 461 ? 48.927 24.613 -61.868 1.00 52.97 461 ARG A CA 1
ATOM 3648 C C . ARG A 1 461 ? 49.271 25.214 -60.503 1.00 52.97 461 ARG A C 1
ATOM 3650 O O . ARG A 1 461 ? 48.839 24.665 -59.495 1.00 52.97 461 ARG A O 1
ATOM 3657 N N . GLY A 1 462 ? 49.988 26.339 -60.449 1.00 53.91 462 GLY A N 1
ATOM 3658 C CA . GLY A 1 462 ? 50.235 27.073 -59.200 1.00 53.91 462 GLY A CA 1
ATOM 3659 C C . GLY A 1 462 ? 51.172 26.390 -58.191 1.00 53.91 462 GLY A C 1
ATOM 3660 O O . GLY A 1 462 ? 51.180 26.772 -57.022 1.00 53.91 462 GLY A O 1
ATOM 3661 N N . GLU A 1 463 ? 51.969 25.404 -58.614 1.00 46.44 463 GLU A N 1
ATOM 3662 C CA . GLU A 1 463 ? 52.950 24.716 -57.764 1.00 46.44 463 GLU A CA 1
ATOM 3663 C C . GLU A 1 463 ? 54.358 25.306 -57.957 1.00 46.44 463 GLU A C 1
ATOM 3665 O O . GLU A 1 463 ? 54.906 25.307 -59.060 1.00 46.44 463 GLU A O 1
ATOM 3670 N N . SER A 1 464 ? 54.983 25.791 -56.879 1.00 41.81 464 SER A N 1
ATOM 3671 C CA . SER A 1 464 ? 56.349 26.327 -56.919 1.00 41.81 464 SER A CA 1
ATOM 3672 C C . SER A 1 464 ? 57.391 25.202 -56.903 1.00 41.81 464 SER A C 1
ATOM 3674 O O . SER A 1 464 ? 57.803 24.736 -55.836 1.00 41.81 464 SER A O 1
ATOM 3676 N N . VAL A 1 465 ? 57.835 24.766 -58.082 1.00 41.66 465 VAL A N 1
ATOM 3677 C CA . VAL A 1 465 ? 58.875 23.737 -58.227 1.00 41.66 465 VAL A CA 1
ATOM 3678 C C . VAL A 1 465 ? 60.266 24.348 -58.011 1.00 41.66 465 VAL A C 1
ATOM 3680 O O . VAL A 1 465 ? 60.745 25.138 -58.823 1.00 41.66 465 VAL A O 1
ATOM 3683 N N . GLY A 1 466 ? 60.921 23.977 -56.907 1.00 41.81 466 GLY A N 1
ATOM 3684 C CA . GLY A 1 466 ? 62.317 24.336 -56.633 1.00 41.81 466 GLY A CA 1
ATOM 3685 C C . GLY A 1 466 ? 63.312 23.633 -57.576 1.00 41.81 466 GLY A C 1
ATOM 3686 O O . GLY A 1 466 ? 62.968 22.623 -58.194 1.00 41.81 466 GLY A O 1
ATOM 3687 N N . PRO A 1 467 ? 64.554 24.137 -57.703 1.00 40.44 467 PRO A N 1
ATOM 3688 C CA . PRO A 1 467 ? 65.513 23.640 -58.686 1.00 40.44 467 PRO A CA 1
ATOM 3689 C C . PRO A 1 467 ? 66.026 22.235 -58.338 1.00 40.44 467 PRO A C 1
ATOM 3691 O O . PRO A 1 467 ? 66.890 22.066 -57.477 1.00 40.44 467 PRO A O 1
ATOM 3694 N N . LEU A 1 468 ? 65.543 21.223 -59.061 1.00 34.16 468 LEU A N 1
ATOM 3695 C CA . LEU A 1 468 ? 66.157 19.894 -59.082 1.00 34.16 468 LEU A CA 1
ATOM 3696 C C . LEU A 1 468 ? 67.412 19.916 -59.961 1.00 34.16 468 LEU A C 1
ATOM 3698 O O . LEU A 1 468 ? 67.360 19.675 -61.166 1.00 34.16 468 LEU A O 1
ATOM 3702 N N . VAL A 1 469 ? 68.548 20.211 -59.330 1.00 38.47 469 VAL A N 1
ATOM 3703 C CA . VAL A 1 469 ? 69.871 19.994 -59.919 1.00 38.47 469 VAL A CA 1
ATOM 3704 C C . VAL A 1 469 ? 70.090 18.489 -60.082 1.00 38.47 469 VAL A C 1
ATOM 3706 O O . VAL A 1 469 ? 70.081 17.745 -59.104 1.00 38.47 469 VAL A O 1
ATOM 3709 N N . LEU A 1 470 ? 70.313 18.053 -61.320 1.00 32.94 470 LEU A N 1
ATOM 3710 C CA . LEU A 1 470 ? 70.812 16.720 -61.647 1.00 32.94 470 LEU A CA 1
ATOM 3711 C C . LEU A 1 470 ? 72.068 16.875 -62.501 1.00 32.94 470 LEU A C 1
ATOM 3713 O O . LEU A 1 470 ? 71.999 17.053 -63.717 1.00 32.94 470 LEU A O 1
ATOM 3717 N N . GLU A 1 471 ? 73.223 16.820 -61.843 1.00 33.72 471 GLU A N 1
ATOM 3718 C CA . GLU A 1 471 ? 74.500 16.646 -62.526 1.00 33.72 471 GLU A CA 1
ATOM 3719 C C . GLU A 1 471 ? 74.528 15.251 -63.163 1.00 33.72 471 GLU A C 1
ATOM 3721 O O . GLU A 1 471 ? 74.413 14.237 -62.475 1.00 33.72 471 GLU A O 1
ATOM 3726 N N . ILE A 1 472 ? 74.683 15.194 -64.486 1.00 35.66 472 ILE A N 1
ATOM 3727 C CA . ILE A 1 472 ? 74.952 13.946 -65.205 1.00 35.66 472 ILE A CA 1
ATOM 3728 C C . ILE A 1 472 ? 76.446 13.951 -65.553 1.00 35.66 472 ILE A C 1
ATOM 3730 O O . ILE A 1 472 ? 76.878 14.827 -66.309 1.00 35.66 472 ILE A O 1
ATOM 3734 N N . PRO A 1 473 ? 77.258 13.023 -65.013 1.00 34.59 473 PRO A N 1
ATOM 3735 C CA . PRO A 1 473 ? 78.692 13.014 -65.261 1.00 34.59 473 PRO A CA 1
ATOM 3736 C C . PRO A 1 473 ? 78.997 12.692 -66.728 1.00 34.59 473 PRO A C 1
ATOM 3738 O O . PRO A 1 473 ? 78.436 11.767 -67.317 1.00 34.59 473 PRO A O 1
ATOM 3741 N N . ILE A 1 474 ? 79.927 13.448 -67.312 1.00 39.41 474 ILE A N 1
ATOM 3742 C CA . ILE A 1 474 ? 80.396 13.233 -68.683 1.00 39.41 474 ILE A CA 1
ATOM 3743 C C . ILE A 1 474 ? 81.273 11.978 -68.712 1.00 39.41 474 ILE A C 1
ATOM 3745 O O . ILE A 1 474 ? 82.408 12.003 -68.240 1.00 39.41 474 ILE A O 1
ATOM 3749 N N . VAL A 1 475 ? 80.779 10.908 -69.334 1.00 34.56 475 VAL A N 1
ATOM 3750 C CA . VAL A 1 475 ? 81.597 9.749 -69.714 1.00 34.56 475 VAL A CA 1
ATOM 3751 C C . VAL A 1 475 ? 81.851 9.811 -71.217 1.00 34.56 475 VAL A C 1
ATOM 3753 O O . VAL A 1 475 ? 80.925 9.752 -72.025 1.00 34.56 475 VAL A O 1
ATOM 3756 N N . LYS A 1 476 ? 83.124 9.972 -71.584 1.00 37.34 476 LYS A N 1
ATOM 3757 C CA . LYS A 1 476 ? 83.613 9.756 -72.950 1.00 37.34 476 LYS A CA 1
ATOM 3758 C C . LYS A 1 476 ? 83.914 8.269 -73.155 1.00 37.34 476 LYS A C 1
ATOM 3760 O O . LYS A 1 476 ? 84.127 7.547 -72.188 1.00 37.34 476 LYS A O 1
ATOM 3765 N N . GLU A 1 477 ? 84.048 7.901 -74.427 1.00 34.28 477 GLU A N 1
ATOM 3766 C CA . GLU A 1 477 ? 84.487 6.588 -74.923 1.00 34.28 477 GLU A CA 1
ATOM 3767 C C . GLU A 1 477 ? 83.456 5.456 -74.790 1.00 34.28 477 GLU A C 1
ATOM 3769 O O . GLU A 1 477 ? 82.685 5.360 -73.839 1.00 34.28 477 GLU A O 1
ATOM 3774 N N . VAL A 1 478 ? 83.432 4.598 -75.814 1.00 41.66 478 VAL A N 1
ATOM 3775 C CA . VAL A 1 478 ? 82.566 3.418 -75.911 1.00 41.66 478 VAL A CA 1
ATOM 3776 C C . VAL A 1 478 ? 83.460 2.184 -75.797 1.00 41.66 478 VAL A C 1
ATOM 3778 O O . VAL A 1 478 ? 84.201 1.897 -76.740 1.00 41.66 478 VAL A O 1
ATOM 3781 N N . PRO A 1 479 ? 83.414 1.434 -74.683 1.00 34.16 479 PRO A N 1
ATOM 3782 C CA . PRO A 1 479 ? 84.094 0.151 -74.589 1.00 34.16 479 PRO A CA 1
ATOM 3783 C C . PRO A 1 479 ? 83.408 -0.885 -75.485 1.00 34.16 479 PRO A C 1
ATOM 3785 O O . PRO A 1 479 ? 82.181 -0.990 -75.515 1.00 34.16 479 PRO A O 1
ATOM 3788 N N . VAL A 1 480 ? 84.206 -1.680 -76.196 1.00 36.06 480 VAL A N 1
ATOM 3789 C CA . VAL A 1 480 ? 83.716 -2.831 -76.968 1.00 36.06 480 VAL A CA 1
ATOM 3790 C C . VAL A 1 480 ? 83.144 -3.891 -76.020 1.00 36.06 480 VAL A C 1
ATOM 3792 O O . VAL A 1 480 ? 83.654 -4.090 -74.917 1.00 36.06 480 VAL A O 1
ATOM 3795 N N . VAL A 1 481 ? 82.099 -4.591 -76.473 1.00 41.12 481 VAL A N 1
ATOM 3796 C CA . VAL A 1 481 ? 81.494 -5.727 -75.765 1.00 41.12 481 VAL A CA 1
ATOM 3797 C C . VAL A 1 481 ? 82.566 -6.739 -75.355 1.00 41.12 481 VAL A C 1
ATOM 3799 O O . VAL A 1 481 ? 83.305 -7.251 -76.196 1.00 41.12 481 VAL A O 1
ATOM 3802 N N . LYS A 1 482 ? 82.586 -7.088 -74.068 1.00 37.28 482 LYS A N 1
ATOM 3803 C CA . LYS A 1 482 ? 83.081 -8.383 -73.603 1.00 37.28 482 LYS A CA 1
ATOM 3804 C C . LYS A 1 482 ? 81.921 -9.147 -72.993 1.00 37.28 482 LYS A C 1
ATOM 3806 O O . LYS A 1 482 ? 81.158 -8.596 -72.202 1.00 37.28 482 LYS A O 1
ATOM 3811 N N . GLU A 1 483 ? 81.797 -10.403 -73.388 1.00 46.94 483 GLU A N 1
ATOM 3812 C CA . GLU A 1 483 ? 80.846 -11.331 -72.796 1.00 46.94 483 GLU A CA 1
ATOM 3813 C C . GLU A 1 483 ? 81.224 -11.581 -71.333 1.00 46.94 483 GLU A C 1
ATOM 3815 O O . GLU A 1 483 ? 82.398 -11.739 -70.994 1.00 46.94 483 GLU A O 1
ATOM 3820 N N . VAL A 1 484 ? 80.216 -11.614 -70.464 1.00 42.00 484 VAL A N 1
ATOM 3821 C CA . VAL A 1 484 ? 80.341 -12.134 -69.103 1.00 42.00 484 VAL A CA 1
ATOM 3822 C C . VAL A 1 484 ? 79.361 -13.288 -69.005 1.00 42.00 484 VAL A C 1
ATOM 3824 O O . VAL A 1 484 ? 78.150 -13.078 -68.914 1.00 42.00 484 VAL A O 1
ATOM 3827 N N . GLU A 1 485 ? 79.885 -14.511 -69.052 1.00 51.50 485 GLU A N 1
ATOM 3828 C CA . GLU A 1 485 ? 79.111 -15.724 -68.802 1.00 51.50 485 GLU A CA 1
ATOM 3829 C C . GLU A 1 485 ? 78.713 -15.787 -67.321 1.00 51.50 485 GLU A C 1
ATOM 3831 O O . GLU A 1 485 ? 79.347 -16.454 -66.503 1.00 51.50 485 GLU A O 1
ATOM 3836 N N . VAL A 1 486 ? 77.631 -15.092 -66.958 1.00 48.00 486 VAL A N 1
ATOM 3837 C CA . VAL A 1 486 ? 76.940 -15.341 -65.689 1.00 48.00 486 VAL A CA 1
ATOM 3838 C C . VAL A 1 486 ? 76.316 -16.728 -65.794 1.00 48.00 486 VAL A C 1
ATOM 3840 O O . VAL A 1 486 ? 75.228 -16.900 -66.348 1.00 48.00 486 VAL A O 1
ATOM 3843 N N . THR A 1 487 ? 77.047 -17.737 -65.317 1.00 61.75 487 THR A N 1
ATOM 3844 C CA . THR A 1 487 ? 76.587 -19.127 -65.359 1.00 61.75 487 THR A CA 1
ATOM 3845 C C . THR A 1 487 ? 75.238 -19.262 -64.651 1.00 61.75 487 THR A C 1
ATOM 3847 O O . THR A 1 487 ? 74.960 -18.583 -63.659 1.00 61.75 487 THR A O 1
ATOM 3850 N N . ALA A 1 488 ? 74.385 -20.161 -65.151 1.00 57.50 488 ALA A N 1
ATOM 3851 C CA . ALA A 1 488 ? 73.027 -20.330 -64.630 1.00 57.50 488 ALA A CA 1
ATOM 3852 C C . ALA A 1 488 ? 72.987 -20.635 -63.119 1.00 57.50 488 ALA A C 1
ATOM 3854 O O . ALA A 1 488 ? 71.990 -20.327 -62.466 1.00 57.50 488 ALA A O 1
ATOM 3855 N N . GLN A 1 489 ? 74.074 -21.184 -62.563 1.00 58.50 489 GLN A N 1
ATOM 3856 C CA . GLN A 1 489 ? 74.199 -21.484 -61.142 1.00 58.50 489 GLN A CA 1
ATOM 3857 C C . GLN A 1 489 ? 74.126 -20.224 -60.269 1.00 58.50 489 GLN A C 1
ATOM 3859 O O . GLN A 1 489 ? 73.321 -20.197 -59.347 1.00 58.50 489 GLN A O 1
ATOM 3864 N N . GLU A 1 490 ? 74.836 -19.136 -60.602 1.00 60.62 490 GLU A N 1
ATOM 3865 C CA . GLU A 1 490 ? 74.745 -17.896 -59.810 1.00 60.62 490 GLU A CA 1
ATOM 3866 C C . GLU A 1 490 ? 73.326 -17.314 -59.775 1.00 60.62 490 GLU A C 1
ATOM 3868 O O . GLU A 1 490 ? 72.924 -16.689 -58.791 1.00 60.62 490 GLU A O 1
ATOM 3873 N N . LEU A 1 491 ? 72.574 -17.474 -60.867 1.00 63.91 491 LEU A N 1
ATOM 3874 C CA . LEU A 1 491 ? 71.202 -16.984 -60.960 1.00 63.91 491 LEU A CA 1
ATOM 3875 C C . LEU A 1 491 ? 70.244 -17.869 -60.147 1.00 63.91 491 LEU A C 1
ATOM 3877 O O . LEU A 1 491 ? 69.345 -17.352 -59.487 1.00 63.91 491 LEU A O 1
ATOM 3881 N N . ILE A 1 492 ? 70.466 -19.188 -60.153 1.00 74.06 492 ILE A N 1
ATOM 3882 C CA . ILE A 1 492 ? 69.747 -20.157 -59.316 1.00 74.06 492 ILE A CA 1
ATOM 3883 C C . ILE A 1 492 ? 70.030 -19.902 -57.832 1.00 74.06 492 ILE A C 1
ATOM 3885 O O . ILE A 1 492 ? 69.089 -19.855 -57.041 1.00 74.06 492 ILE A O 1
ATOM 3889 N N . ASP A 1 493 ? 71.285 -19.678 -57.449 1.00 77.06 493 ASP A N 1
ATOM 3890 C CA . ASP A 1 493 ? 71.680 -19.472 -56.054 1.00 77.06 493 ASP A CA 1
ATOM 3891 C C . ASP A 1 493 ? 71.069 -18.171 -55.496 1.00 77.06 493 ASP A C 1
ATOM 3893 O O . ASP A 1 493 ? 70.497 -18.171 -54.403 1.00 77.06 493 ASP A O 1
ATOM 3897 N N . LYS A 1 494 ? 71.064 -17.084 -56.289 1.00 73.50 494 LYS A N 1
ATOM 3898 C CA . LYS A 1 494 ? 70.378 -15.819 -55.952 1.00 73.50 494 LYS A CA 1
ATOM 3899 C C . LYS A 1 494 ? 68.858 -16.008 -55.802 1.00 73.50 494 LYS A C 1
ATOM 3901 O O . LYS A 1 494 ? 68.292 -15.600 -54.790 1.00 73.50 494 LYS A O 1
ATOM 3906 N N . LEU A 1 495 ? 68.203 -16.695 -56.745 1.00 71.69 495 LEU A N 1
ATOM 3907 C CA . LEU A 1 495 ? 66.759 -16.986 -56.682 1.00 71.69 495 LEU A CA 1
ATOM 3908 C C . LEU A 1 495 ? 66.379 -17.961 -55.552 1.00 71.69 495 LEU A C 1
ATOM 3910 O O . LEU A 1 495 ? 65.242 -17.940 -55.071 1.00 71.69 495 LEU A O 1
ATOM 3914 N N . THR A 1 496 ? 67.309 -18.808 -55.109 1.00 74.31 496 THR A N 1
ATOM 3915 C CA . THR A 1 496 ? 67.115 -19.710 -53.965 1.00 74.31 496 THR A CA 1
ATOM 3916 C C . THR A 1 496 ? 67.217 -18.932 -52.652 1.00 74.31 496 THR A C 1
ATOM 3918 O O . THR A 1 496 ? 66.332 -19.057 -51.805 1.00 74.31 496 THR A O 1
ATOM 3921 N N . ALA A 1 497 ? 68.206 -18.040 -52.525 1.00 77.38 497 ALA A N 1
ATOM 3922 C CA . ALA A 1 497 ? 68.355 -17.154 -51.371 1.00 77.38 497 ALA A CA 1
ATOM 3923 C C . ALA A 1 497 ? 67.140 -16.222 -51.168 1.00 77.38 497 ALA A C 1
ATOM 3925 O O . ALA A 1 497 ? 66.653 -16.089 -50.043 1.00 77.38 497 ALA A O 1
ATOM 3926 N N . GLU A 1 498 ? 66.593 -15.632 -52.240 1.00 77.56 498 GLU A N 1
ATOM 3927 C CA . GLU A 1 498 ? 65.348 -14.847 -52.161 1.00 77.56 498 GLU A CA 1
ATOM 3928 C C . GLU A 1 498 ? 64.146 -15.703 -51.723 1.00 77.56 498 GLU A C 1
ATOM 3930 O O . GLU A 1 498 ? 63.347 -15.277 -50.884 1.00 77.56 498 GLU A O 1
ATOM 3935 N N . ASN A 1 499 ? 64.022 -16.936 -52.231 1.00 71.12 499 ASN A N 1
ATOM 3936 C CA . ASN A 1 499 ? 62.952 -17.849 -51.819 1.00 71.12 499 ASN A CA 1
ATOM 3937 C C . ASN A 1 499 ? 63.030 -18.212 -50.330 1.00 71.12 499 ASN A C 1
ATOM 3939 O O . ASN A 1 499 ? 61.992 -18.290 -49.670 1.00 71.12 499 ASN A O 1
ATOM 3943 N N . ASP A 1 500 ? 64.226 -18.419 -49.782 1.00 76.38 500 ASP A N 1
ATOM 3944 C CA . ASP A 1 500 ? 64.387 -18.761 -48.368 1.00 76.38 500 ASP A CA 1
ATOM 3945 C C . ASP A 1 500 ? 64.159 -17.552 -47.441 1.00 76.38 500 ASP A C 1
ATOM 3947 O O . ASP A 1 500 ? 63.503 -17.703 -46.405 1.00 76.38 500 ASP A O 1
ATOM 3951 N N . GLN A 1 501 ? 64.532 -16.331 -47.849 1.00 71.00 501 GLN A N 1
ATOM 3952 C CA . GLN A 1 501 ? 64.105 -15.104 -47.153 1.00 71.00 501 GLN A CA 1
ATOM 3953 C C . GLN A 1 501 ? 62.575 -14.931 -47.149 1.00 71.00 501 GLN A C 1
ATOM 3955 O O . GLN A 1 501 ? 61.985 -14.557 -46.127 1.00 71.00 501 GLN A O 1
ATOM 3960 N N . LEU A 1 502 ? 61.905 -15.236 -48.265 1.00 70.12 502 LEU A N 1
ATOM 3961 C CA . LEU A 1 502 ? 60.444 -15.187 -48.356 1.00 70.12 502 LEU A CA 1
ATOM 3962 C C . LEU A 1 502 ? 59.777 -16.244 -47.461 1.00 70.12 502 LEU A C 1
ATOM 3964 O O . LEU A 1 502 ? 58.819 -15.917 -46.757 1.00 70.12 502 LEU A O 1
ATOM 3968 N N . LYS A 1 503 ? 60.307 -17.476 -47.399 1.00 75.12 503 LYS A N 1
ATOM 3969 C CA . LYS A 1 503 ? 59.820 -18.523 -46.476 1.00 75.12 503 LYS A CA 1
ATOM 3970 C C . LYS A 1 503 ? 59.900 -18.073 -45.017 1.00 75.12 503 LYS A C 1
ATOM 3972 O O . LYS A 1 503 ? 58.899 -18.179 -44.310 1.00 75.12 503 LYS A O 1
ATOM 3977 N N . VAL A 1 504 ? 61.043 -17.534 -44.578 1.00 72.38 504 VAL A N 1
ATOM 3978 C CA . VAL A 1 504 ? 61.223 -17.023 -43.203 1.00 72.38 504 VAL A CA 1
ATOM 3979 C C . VAL A 1 504 ? 60.221 -15.906 -42.902 1.00 72.38 504 VAL A C 1
ATOM 3981 O O . VAL A 1 504 ? 59.560 -15.929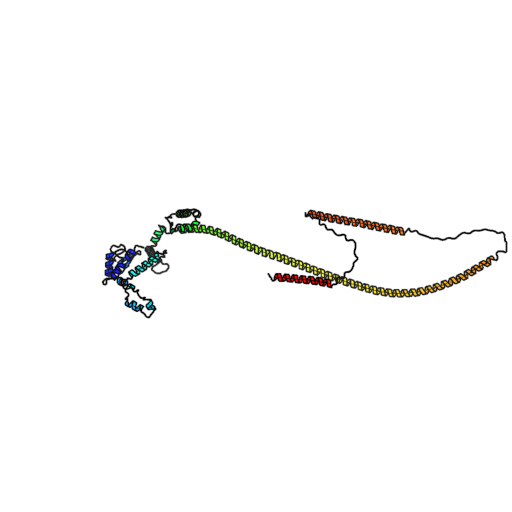 -41.863 1.00 72.38 504 VAL A O 1
ATOM 3984 N N . THR A 1 505 ? 60.031 -14.977 -43.841 1.00 68.56 505 THR A N 1
ATOM 3985 C CA . THR A 1 505 ? 59.092 -13.854 -43.699 1.00 68.56 505 THR A CA 1
ATOM 3986 C C . THR A 1 505 ? 57.637 -14.335 -43.577 1.00 68.56 505 THR A C 1
ATOM 3988 O O . THR A 1 505 ? 56.889 -13.850 -42.725 1.00 68.56 505 THR A O 1
ATOM 3991 N N . CYS A 1 506 ? 57.227 -15.336 -44.365 1.00 66.00 506 CYS A N 1
ATOM 3992 C CA . CYS A 1 506 ? 55.911 -15.969 -44.240 1.00 66.00 506 CYS A CA 1
ATOM 3993 C C . CYS A 1 506 ? 55.729 -16.722 -42.911 1.00 66.00 506 CYS A C 1
ATOM 3995 O O . CYS A 1 506 ? 54.634 -16.686 -42.350 1.00 66.00 506 CYS A O 1
ATOM 3997 N N . LEU A 1 507 ? 56.778 -17.365 -42.388 1.00 67.44 507 LEU A N 1
ATOM 3998 C CA . LEU A 1 507 ? 56.741 -18.101 -41.118 1.00 67.44 507 LEU A CA 1
ATOM 3999 C C . LEU A 1 507 ? 56.577 -17.154 -39.917 1.00 67.44 507 LEU A C 1
ATOM 4001 O O . LEU A 1 507 ? 55.707 -17.373 -39.074 1.00 67.44 507 LEU A O 1
ATOM 4005 N N . VAL A 1 508 ? 57.315 -16.039 -39.892 1.00 67.31 508 VAL A N 1
ATOM 4006 C CA . VAL A 1 508 ? 57.129 -14.968 -38.893 1.00 67.31 508 VAL A CA 1
ATOM 4007 C C . VAL A 1 508 ? 55.712 -14.383 -38.980 1.00 67.31 508 VAL A C 1
ATOM 4009 O O . VAL A 1 508 ? 55.027 -14.259 -37.965 1.00 67.31 508 VAL A O 1
ATOM 4012 N N . ALA A 1 509 ? 55.211 -14.117 -40.192 1.00 61.72 509 ALA A N 1
ATOM 4013 C CA . ALA A 1 509 ? 53.853 -13.611 -40.421 1.00 61.72 509 ALA A CA 1
ATOM 4014 C C . ALA A 1 509 ? 52.721 -14.629 -40.135 1.00 61.72 509 ALA A C 1
ATOM 4016 O O . ALA A 1 509 ? 51.540 -14.258 -40.208 1.00 61.72 509 ALA A O 1
ATOM 4017 N N . ALA A 1 510 ? 53.057 -15.887 -39.830 1.00 62.78 510 ALA A N 1
ATOM 4018 C CA . ALA A 1 510 ? 52.143 -16.905 -39.315 1.00 62.78 510 ALA A CA 1
ATOM 4019 C C . ALA A 1 510 ? 52.194 -16.976 -37.778 1.00 62.78 510 ALA A C 1
ATOM 4021 O O . ALA A 1 510 ? 51.146 -16.908 -37.143 1.00 62.78 510 ALA A O 1
ATOM 4022 N N . ILE A 1 511 ? 53.393 -17.005 -37.180 1.00 64.31 511 ILE A N 1
ATOM 4023 C CA . ILE A 1 511 ? 53.593 -17.042 -35.716 1.00 64.31 511 ILE A CA 1
ATOM 4024 C C . ILE A 1 511 ? 52.995 -15.799 -35.031 1.00 64.31 511 ILE A C 1
ATOM 4026 O O . ILE A 1 511 ? 52.360 -15.903 -33.984 1.00 64.31 511 ILE A O 1
ATOM 4030 N N . VAL A 1 512 ? 53.110 -14.621 -35.653 1.00 62.34 512 VAL A N 1
ATOM 4031 C CA . VAL A 1 512 ? 52.480 -13.375 -35.165 1.00 62.34 512 VAL A CA 1
ATOM 4032 C C . VAL A 1 512 ? 50.939 -13.430 -35.211 1.00 62.34 512 VAL A C 1
ATOM 4034 O O . VAL A 1 512 ? 50.279 -12.646 -34.539 1.00 62.34 512 VAL A O 1
ATOM 4037 N N . ARG A 1 513 ? 50.345 -14.374 -35.958 1.00 54.69 513 ARG A N 1
ATOM 4038 C CA . ARG A 1 513 ? 48.887 -14.590 -36.058 1.00 54.69 513 ARG A CA 1
ATOM 4039 C C . ARG A 1 513 ? 48.352 -15.775 -35.245 1.00 54.69 513 ARG A C 1
ATOM 4041 O O . ARG A 1 513 ? 47.148 -15.998 -35.265 1.00 54.69 513 ARG A O 1
ATOM 4048 N N . SER A 1 514 ? 49.209 -16.514 -34.541 1.00 52.25 514 SER A N 1
ATOM 4049 C CA . SER A 1 514 ? 48.809 -17.577 -33.601 1.00 52.25 514 SER A CA 1
ATOM 4050 C C . SER A 1 514 ? 48.941 -17.178 -32.125 1.00 52.25 514 SER A C 1
ATOM 4052 O O . SER A 1 514 ? 48.626 -17.979 -31.251 1.00 52.25 514 SER A O 1
ATOM 4054 N N . SER A 1 515 ? 49.440 -15.968 -31.855 1.00 49.69 515 SER A N 1
ATOM 4055 C CA . SER A 1 515 ? 49.808 -15.479 -30.515 1.00 49.69 515 SER A CA 1
ATOM 4056 C C . SER A 1 515 ? 49.013 -14.230 -30.097 1.00 49.69 515 SER A C 1
ATOM 4058 O O . SER A 1 515 ? 49.479 -13.458 -29.258 1.00 49.69 515 SER A O 1
ATOM 4060 N N . ALA A 1 516 ? 47.847 -14.019 -30.715 1.00 46.12 516 ALA A N 1
ATOM 4061 C CA . ALA A 1 516 ? 46.885 -12.942 -30.474 1.00 46.12 516 ALA A CA 1
ATOM 4062 C C . ALA A 1 516 ? 45.461 -13.445 -30.772 1.00 46.12 516 ALA A C 1
ATOM 4064 O O . ALA A 1 516 ? 44.533 -12.987 -30.073 1.00 46.12 516 ALA A O 1
#

Organism: NCBI:txid171969

InterPro domains:
  IPR001609 Myosin head, motor domain-like [PF00063] (12-234)
  IPR001609 Myosin head, motor domain-like [PS51456] (1-246)
  IPR001609 Myosin head, motor domain-like [SM00242] (1-247)
  IPR027417 P-loop containing nucleoside triphosphate hydrolase [SSF52540] (12-287)
  IPR036961 Kinesin motor domain superfamily [G3DSA:3.40.850.10] (138-176)

Secondary structure (DSSP, 8-state):
-HHHHHHHH-SSSSPPHHHHHHHHHTSTT--HHHHHHHHHHHHTT-TTEE--SS-SS-EEEEETTEEEEE--TTTTTTTB----HHHHHHHHT-SSHHHHHHSPPPPGGGGG-----BHHHHHHHHHHHHHHHHHTS-----------TT--TT---HHHHHHHHHHTTHHHHHHHHHHS--EEEEHHHHHHHHGGG-GGGTTS---HHHHHHHHHHHHT--S-EE-SSEEEE-TTHHHHHHHHHHHHHHHHHHHHHHHHHHHHHHHHHHHHHHHHHHHHHHHHHHHHHHHHHHHHHHHHHHHHHHHHHHHHHHHHHHHHHHHHHHHHHHHHHHHHHHHHHHHHHHHHHHHHHHHHHHHHHHHHHHHHHHHHHHHHHHHHHHHHTTSSSSSS-----------------------TTHHHHHHHHHHHHHHHHHHHHHHHHHHHHHHHHHHHHHHHHHHTTT----------------PPP------HHHHHHHHHHHHHHHHHHHHHHHHTTS--